Protein AF-A0A975FQY9-F1 (afdb_monomer_lite)

Foldseek 3Di:
DLVVLLVQLVVLQVVLVVQVVVVLPVLSVLSNVLSQCSHPVNLVVCVVVDVQSVDPCSVVVVSVVSNVVSVVSRDPPPDPDPPPDDDDDDDPPQQLCNVLVVLQVQLVVLQVPDDPVLVVVLVVLVVLQCPFPVCCVLQVVVDQALLCQLLLQQLLQQLLAAAPPGDTDGPVVSLVSLCPGDVSVSSSSNSVSQNNCCDSSSSHDDSSVSNSLVSNCVVPNQWDAWDFDADPVRHGPHTRHAGGGNLSVVCSSPVLDLVSLVSLLVCCVVVSDHADDDDGNHPQNLSRHQLVSLVSNCVNPVPDPLDAPPLPPCLCVVDDVVVSSQLSRCLSNLVLVSLVVVLVVLVVVQVVQVVVVHGDPSSVVSNVRSVSSCVVSVSD

pLDDT: mean 88.5, std 12.94, range [28.36, 98.75]

Radius of gyration: 28.64 Å; chains: 1; bounding box: 90×55×71 Å

Structure (mmCIF, N/CA/C/O backbone):
data_AF-A0A975FQY9-F1
#
_entry.id   AF-A0A975FQY9-F1
#
loop_
_atom_site.group_PDB
_atom_site.id
_atom_site.type_symbol
_atom_site.label_atom_id
_atom_site.label_alt_id
_atom_site.label_comp_id
_atom_site.label_asym_id
_atom_site.label_entity_id
_atom_site.label_seq_id
_atom_site.pdbx_PDB_ins_code
_atom_site.Cartn_x
_atom_site.Cartn_y
_atom_site.Cartn_z
_atom_site.occupancy
_atom_site.B_iso_or_equiv
_atom_site.auth_seq_id
_atom_site.auth_comp_id
_atom_site.auth_asym_id
_atom_site.auth_atom_id
_atom_site.pdbx_PDB_model_num
ATOM 1 N N . MET A 1 1 ? 48.490 8.596 -2.572 1.00 62.28 1 MET A N 1
ATOM 2 C CA . MET A 1 1 ? 47.961 7.636 -1.566 1.00 62.28 1 MET A CA 1
ATOM 3 C C . MET A 1 1 ? 48.171 8.028 -0.089 1.00 62.28 1 MET A C 1
ATOM 5 O O . MET A 1 1 ? 47.846 7.222 0.773 1.00 62.28 1 MET A O 1
ATOM 9 N N . LYS A 1 2 ? 48.690 9.219 0.273 1.00 72.44 2 LYS A N 1
ATOM 10 C CA . LYS A 1 2 ? 48.758 9.618 1.700 1.00 72.44 2 LYS A CA 1
ATOM 11 C C . LYS A 1 2 ? 47.361 9.876 2.281 1.00 72.44 2 LYS A C 1
ATOM 13 O O . LYS A 1 2 ? 47.067 9.372 3.353 1.00 72.44 2 LYS A O 1
ATOM 18 N N . VAL A 1 3 ? 46.496 10.551 1.518 1.00 78.88 3 VAL A N 1
ATOM 19 C CA . VAL A 1 3 ? 45.097 10.847 1.884 1.00 78.88 3 VAL A CA 1
ATOM 20 C C . VAL A 1 3 ? 44.314 9.575 2.227 1.00 78.88 3 VAL A C 1
ATOM 22 O O . VAL A 1 3 ? 43.747 9.487 3.305 1.00 78.88 3 VAL A O 1
ATOM 25 N N . VAL A 1 4 ? 44.396 8.537 1.387 1.00 81.38 4 VAL A N 1
ATOM 26 C CA . VAL A 1 4 ? 43.750 7.231 1.636 1.00 81.38 4 VAL A CA 1
ATOM 27 C C . VAL A 1 4 ? 44.193 6.605 2.966 1.00 81.38 4 VAL A C 1
ATOM 29 O O . VAL A 1 4 ? 43.376 6.034 3.674 1.00 81.38 4 VAL A O 1
ATOM 32 N N . LYS A 1 5 ? 45.468 6.748 3.355 1.00 83.31 5 LYS A N 1
ATOM 33 C CA . LYS A 1 5 ? 45.968 6.232 4.643 1.00 83.31 5 LYS A CA 1
ATOM 34 C C . LYS A 1 5 ? 45.456 7.024 5.840 1.00 83.31 5 LYS A C 1
ATOM 36 O O . LYS A 1 5 ? 45.254 6.437 6.893 1.00 83.31 5 LYS A O 1
ATOM 41 N N . TYR A 1 6 ? 45.254 8.332 5.687 1.00 88.62 6 TYR A N 1
ATOM 42 C CA . TYR A 1 6 ? 44.618 9.143 6.724 1.00 88.62 6 TYR A CA 1
ATOM 43 C C . TYR A 1 6 ? 43.149 8.767 6.889 1.00 88.62 6 TYR A C 1
ATOM 45 O O . TYR A 1 6 ? 42.734 8.510 8.011 1.00 88.62 6 TYR A O 1
ATOM 53 N N . ILE A 1 7 ? 42.404 8.645 5.785 1.00 88.44 7 ILE A N 1
ATOM 54 C CA . ILE A 1 7 ? 40.999 8.212 5.806 1.00 88.44 7 ILE A CA 1
ATOM 55 C C . ILE A 1 7 ? 40.883 6.845 6.486 1.00 88.44 7 ILE A C 1
ATOM 57 O O . ILE A 1 7 ? 40.117 6.688 7.430 1.00 88.44 7 ILE A O 1
ATOM 61 N N . LEU A 1 8 ? 41.703 5.879 6.066 1.00 88.38 8 LEU A N 1
ATOM 62 C CA . LEU A 1 8 ? 41.686 4.528 6.620 1.00 88.38 8 LEU A CA 1
ATOM 63 C C . LEU A 1 8 ? 42.103 4.499 8.101 1.00 88.38 8 LEU A C 1
ATOM 65 O O . LEU A 1 8 ? 41.479 3.812 8.902 1.00 88.38 8 LEU A O 1
ATOM 69 N N . GLY A 1 9 ? 43.127 5.269 8.482 1.00 91.25 9 GLY A N 1
ATOM 70 C CA . GLY A 1 9 ? 43.572 5.374 9.873 1.00 91.25 9 GLY A CA 1
ATOM 71 C C . GLY A 1 9 ? 42.516 5.992 10.793 1.00 91.25 9 GLY A C 1
ATOM 72 O O . GLY A 1 9 ? 42.279 5.472 11.880 1.00 91.25 9 GLY A O 1
ATOM 73 N N . VAL A 1 10 ? 41.842 7.057 10.343 1.00 91.44 10 VAL A N 1
ATOM 74 C CA . VAL A 1 10 ? 40.737 7.699 11.078 1.00 91.44 10 VAL A CA 1
ATOM 75 C C . VAL A 1 10 ? 39.537 6.762 11.184 1.00 91.44 10 VAL A C 1
ATOM 77 O O . VAL A 1 10 ? 38.969 6.637 12.264 1.00 91.44 10 VAL A O 1
ATOM 80 N N . PHE A 1 11 ? 39.192 6.052 10.108 1.00 92.38 11 PHE A N 1
ATOM 81 C CA . PHE A 1 11 ? 38.107 5.071 10.109 1.00 92.38 11 PHE A CA 1
ATOM 82 C C . PHE A 1 11 ? 38.325 3.977 11.165 1.00 92.38 11 PHE A C 1
ATOM 84 O O . PHE A 1 11 ? 37.444 3.721 11.982 1.00 92.38 11 PHE A O 1
ATOM 91 N N . PHE A 1 12 ? 39.525 3.388 11.216 1.00 92.00 12 PHE A N 1
ATOM 92 C CA . PHE A 1 12 ? 39.863 2.387 12.232 1.00 92.00 12 PHE A CA 1
ATOM 93 C C . PHE A 1 12 ? 39.911 2.962 13.650 1.00 92.00 12 PHE A C 1
ATOM 95 O O . PHE A 1 12 ? 39.487 2.291 14.589 1.00 92.00 12 PHE A O 1
ATOM 102 N N . ALA A 1 13 ? 40.372 4.204 13.816 1.00 91.25 13 ALA A N 1
ATOM 103 C CA . ALA A 1 13 ? 40.386 4.851 15.122 1.00 91.25 13 ALA A CA 1
ATOM 104 C C . ALA A 1 13 ? 38.965 5.109 15.656 1.00 91.25 13 ALA A C 1
ATOM 106 O O . ALA A 1 13 ? 38.674 4.777 16.803 1.00 91.25 13 ALA A O 1
ATOM 107 N N . LEU A 1 14 ? 38.066 5.631 14.814 1.00 90.75 14 LEU A N 1
ATOM 108 C CA . LEU A 1 14 ? 36.658 5.847 15.164 1.00 90.75 14 LEU A CA 1
ATOM 109 C C . LEU A 1 14 ? 35.931 4.524 15.427 1.00 90.75 14 LEU A C 1
ATOM 111 O O . LEU A 1 14 ? 35.215 4.411 16.420 1.00 90.75 14 LEU A O 1
ATOM 115 N N . GLY A 1 15 ? 36.172 3.502 14.599 1.00 86.44 15 GLY A N 1
ATOM 116 C CA . GLY A 1 15 ? 35.646 2.154 14.824 1.00 86.44 15 GLY A CA 1
ATOM 117 C C . GLY A 1 15 ? 36.134 1.543 16.141 1.00 86.44 15 GLY A C 1
ATOM 118 O O . GLY A 1 15 ? 35.361 0.905 16.852 1.00 86.44 15 GLY A O 1
ATOM 119 N N . GLY A 1 16 ? 37.392 1.793 16.518 1.00 88.69 16 GLY A N 1
ATOM 120 C CA . GLY A 1 16 ? 37.941 1.369 17.804 1.00 88.69 16 GLY A CA 1
ATOM 121 C C . GLY A 1 16 ? 37.269 2.047 18.999 1.00 88.69 16 GLY A C 1
ATOM 122 O O . GLY A 1 16 ? 36.892 1.364 19.949 1.00 88.69 16 GLY A O 1
ATOM 123 N N . ILE A 1 17 ? 37.043 3.364 18.930 1.00 88.06 17 ILE A N 1
ATOM 124 C CA . ILE A 1 17 ? 36.304 4.115 19.962 1.00 88.06 17 ILE A CA 1
ATOM 125 C C . ILE A 1 17 ? 34.866 3.594 20.086 1.00 88.06 17 ILE A C 1
ATOM 127 O O . ILE A 1 17 ? 34.407 3.333 21.198 1.00 88.06 17 ILE A O 1
ATOM 131 N N . GLY A 1 18 ? 34.180 3.381 18.958 1.00 83.31 18 GLY A N 1
ATOM 132 C CA . GLY A 1 18 ? 32.825 2.823 18.935 1.00 83.31 18 GLY A CA 1
ATOM 133 C C . GLY A 1 18 ? 32.749 1.429 19.565 1.00 83.31 18 GLY A C 1
ATOM 134 O O . GLY A 1 18 ? 31.883 1.173 20.397 1.00 83.31 18 GLY A O 1
ATOM 135 N N . SER A 1 19 ? 33.712 0.557 19.252 1.00 83.44 19 SER A N 1
ATOM 136 C CA . SER A 1 19 ? 33.803 -0.783 19.845 1.00 83.44 19 SER A CA 1
ATOM 137 C C . SER A 1 19 ? 34.042 -0.745 21.360 1.00 83.44 19 SER A C 1
ATOM 139 O O . SER A 1 19 ? 33.505 -1.588 22.075 1.00 83.44 19 SER A O 1
ATOM 141 N N . ILE A 1 20 ? 34.820 0.217 21.874 1.00 85.88 20 ILE A N 1
ATOM 142 C CA . ILE A 1 20 ? 35.017 0.392 23.326 1.00 85.88 20 ILE A CA 1
ATOM 143 C C . ILE A 1 20 ? 33.716 0.844 23.994 1.00 85.88 20 ILE A C 1
ATOM 145 O O . ILE A 1 20 ? 33.349 0.297 25.034 1.00 85.88 20 ILE A O 1
ATOM 149 N N . ALA A 1 21 ? 32.998 1.796 23.390 1.00 81.56 21 ALA A N 1
ATOM 150 C CA . ALA A 1 21 ? 31.726 2.296 23.914 1.00 81.56 21 ALA A CA 1
ATOM 151 C C . ALA A 1 21 ? 30.652 1.195 24.027 1.00 81.56 21 ALA A C 1
ATOM 153 O O . ALA A 1 21 ? 29.795 1.260 24.901 1.00 81.56 21 ALA A O 1
ATOM 154 N N . GLN A 1 22 ? 30.733 0.160 23.187 1.00 74.94 22 GLN A N 1
ATOM 155 C CA . GLN A 1 22 ? 29.835 -1.001 23.185 1.00 74.94 22 GLN A CA 1
ATOM 156 C C . GLN A 1 22 ? 30.318 -2.166 24.076 1.00 74.94 22 GLN A C 1
ATOM 158 O O . GLN A 1 22 ? 29.820 -3.283 23.964 1.00 74.94 22 GLN A O 1
ATOM 163 N N . GLY A 1 23 ? 31.310 -1.946 24.946 1.00 77.06 23 GLY A N 1
ATOM 164 C CA . GLY A 1 23 ? 31.837 -2.971 25.860 1.00 77.06 23 GLY A CA 1
ATOM 165 C C . GLY A 1 23 ? 32.868 -3.924 25.237 1.00 77.06 23 GLY A C 1
ATOM 166 O O . GLY A 1 23 ? 33.464 -4.738 25.940 1.00 77.06 23 GLY A O 1
ATOM 167 N N . GLY A 1 24 ? 33.159 -3.792 23.939 1.00 82.06 24 GLY A N 1
ATOM 168 C CA . GLY A 1 24 ? 34.192 -4.539 23.218 1.00 82.06 24 GLY A CA 1
ATOM 169 C C . GLY A 1 24 ? 35.590 -3.954 23.409 1.00 82.06 24 GLY A C 1
ATOM 170 O O . GLY A 1 24 ? 36.230 -3.551 22.436 1.00 82.06 24 GLY A O 1
ATOM 171 N N . PHE A 1 25 ? 36.072 -3.897 24.656 1.00 83.06 25 PHE A N 1
ATOM 172 C CA . PHE A 1 25 ? 37.329 -3.222 25.011 1.00 83.06 25 PHE A CA 1
ATOM 173 C C . PHE A 1 25 ? 38.552 -3.793 24.271 1.00 83.06 25 PHE A C 1
ATOM 175 O O . PHE A 1 25 ? 39.358 -3.039 23.729 1.00 83.06 25 PHE A O 1
ATOM 182 N N . GLY A 1 26 ? 38.668 -5.124 24.189 1.00 84.31 26 GLY A N 1
ATOM 183 C CA . GLY A 1 26 ? 39.789 -5.795 23.517 1.00 84.31 26 GLY A CA 1
ATOM 184 C C . GLY A 1 26 ? 39.838 -5.525 22.010 1.00 84.31 26 GLY A C 1
ATOM 185 O O . GLY A 1 26 ? 40.879 -5.131 21.484 1.00 84.31 26 GLY A O 1
ATOM 186 N N . ALA A 1 27 ? 38.702 -5.668 21.321 1.00 86.44 27 ALA A N 1
ATOM 187 C CA . ALA A 1 27 ? 38.598 -5.374 19.892 1.00 86.44 27 ALA A CA 1
ATOM 188 C C . ALA A 1 27 ? 38.847 -3.891 19.588 1.00 86.44 27 ALA A C 1
ATOM 190 O O . ALA A 1 27 ? 39.577 -3.558 18.650 1.00 86.44 27 ALA A O 1
ATOM 191 N N . GLY A 1 28 ? 38.298 -2.998 20.413 1.00 89.44 28 GLY A N 1
ATOM 192 C CA . GLY A 1 28 ? 38.437 -1.564 20.209 1.00 89.44 28 GLY A CA 1
ATOM 193 C C . GLY A 1 28 ? 39.863 -1.051 20.415 1.00 89.44 28 GLY A C 1
ATOM 194 O O . GLY A 1 28 ? 40.337 -0.221 19.636 1.00 89.44 28 GLY A O 1
ATOM 195 N N . LEU A 1 29 ? 40.602 -1.612 21.377 1.00 92.50 29 LEU A N 1
ATOM 196 C CA . LEU A 1 29 ? 42.008 -1.271 21.607 1.00 92.50 29 LEU A CA 1
ATOM 197 C C . LEU A 1 29 ? 42.902 -1.729 20.439 1.00 92.50 29 LEU A C 1
ATOM 199 O O . LEU A 1 29 ? 43.784 -0.987 20.004 1.00 92.50 29 LEU A O 1
ATOM 203 N N . ILE A 1 30 ? 42.631 -2.902 19.859 1.00 91.31 30 ILE A N 1
ATOM 204 C CA . ILE A 1 30 ? 43.359 -3.409 18.682 1.00 91.31 30 ILE A CA 1
ATOM 205 C C . ILE A 1 30 ? 43.061 -2.567 17.435 1.00 91.31 30 ILE A C 1
ATOM 207 O O . ILE A 1 30 ? 43.985 -2.239 16.687 1.00 91.31 30 ILE A O 1
ATOM 211 N N . MET A 1 31 ? 41.806 -2.155 17.232 1.00 92.12 31 MET A N 1
ATOM 212 C CA . MET A 1 31 ? 41.417 -1.263 16.130 1.00 92.12 31 MET A CA 1
ATOM 213 C C . MET A 1 31 ? 42.050 0.129 16.253 1.00 92.12 31 MET A C 1
ATOM 215 O O . MET A 1 31 ? 42.498 0.690 15.252 1.00 92.12 31 MET A O 1
ATOM 219 N N . LEU A 1 32 ? 42.186 0.658 17.474 1.00 93.25 32 LEU A N 1
ATOM 220 C CA . LEU A 1 32 ? 42.921 1.900 17.728 1.00 93.25 32 LEU A CA 1
ATOM 221 C C . LEU A 1 32 ? 44.410 1.768 17.388 1.00 93.25 32 LEU A C 1
ATOM 223 O O . LEU A 1 32 ? 44.954 2.615 16.676 1.00 93.25 32 LEU A O 1
ATOM 227 N N . ILE A 1 33 ? 45.065 0.692 17.841 1.00 92.25 33 ILE A N 1
ATOM 228 C CA . ILE A 1 33 ? 46.473 0.414 17.511 1.00 92.25 33 ILE A CA 1
ATOM 229 C C . ILE A 1 33 ? 46.653 0.303 15.993 1.00 92.25 33 ILE A C 1
ATOM 231 O O . ILE A 1 33 ? 47.592 0.878 15.437 1.00 92.25 33 ILE A O 1
ATOM 235 N N . LEU A 1 34 ? 45.737 -0.390 15.311 1.00 92.88 34 LEU A N 1
ATOM 236 C CA . LEU A 1 34 ? 45.744 -0.539 13.859 1.00 92.88 34 LEU A CA 1
ATOM 237 C C . LEU A 1 34 ? 45.592 0.813 13.145 1.00 92.88 34 LEU A C 1
ATOM 239 O O . LEU A 1 34 ? 46.392 1.131 12.262 1.00 92.88 34 LEU A O 1
ATOM 243 N N . GLY A 1 35 ? 44.624 1.637 13.558 1.00 92.81 35 GLY A N 1
ATOM 244 C CA . GLY A 1 35 ? 44.398 2.969 12.996 1.00 92.81 35 GLY A CA 1
ATOM 245 C C . GLY A 1 35 ? 45.622 3.873 13.136 1.00 92.81 35 GLY A C 1
ATOM 246 O O . GLY A 1 35 ? 46.077 4.469 12.156 1.00 92.81 35 GLY A O 1
ATOM 247 N N . VAL A 1 36 ? 46.233 3.892 14.322 1.00 92.44 36 VAL A N 1
ATOM 248 C CA . VAL A 1 36 ? 47.451 4.663 14.605 1.00 92.44 36 VAL A CA 1
ATOM 249 C C . VAL A 1 36 ? 48.650 4.141 13.801 1.00 92.44 36 VAL A C 1
ATOM 251 O O . VAL A 1 36 ? 49.400 4.937 13.236 1.00 92.44 36 VAL A O 1
ATOM 254 N N . ALA A 1 37 ? 48.819 2.823 13.662 1.00 89.75 37 ALA A N 1
ATOM 255 C CA . ALA A 1 37 ? 49.929 2.217 12.917 1.00 89.75 37 ALA A CA 1
ATOM 256 C C . ALA A 1 37 ? 49.859 2.437 11.388 1.00 89.75 37 ALA A C 1
ATOM 258 O O . ALA A 1 37 ? 50.883 2.319 10.695 1.00 89.75 37 ALA A O 1
ATOM 259 N N . ILE A 1 38 ? 48.672 2.742 10.850 1.00 91.38 38 ILE A N 1
ATOM 260 C CA . ILE A 1 38 ? 48.441 3.057 9.429 1.00 91.38 38 ILE A CA 1
ATOM 261 C C . ILE A 1 38 ? 48.782 4.522 9.111 1.00 91.38 38 ILE A C 1
ATOM 263 O O . ILE A 1 38 ? 49.205 4.821 7.984 1.00 91.38 38 ILE A O 1
ATOM 267 N N . LEU A 1 39 ? 48.655 5.429 10.089 1.00 91.81 39 LEU A N 1
ATOM 268 C CA . LEU A 1 39 ? 48.899 6.854 9.882 1.00 91.81 39 LEU A CA 1
ATOM 269 C C . LEU A 1 39 ? 50.338 7.111 9.406 1.00 91.81 39 LEU A C 1
ATOM 271 O O . LEU A 1 39 ? 51.289 6.619 10.024 1.00 91.81 39 LEU A O 1
ATOM 275 N N . PRO A 1 40 ? 50.541 7.904 8.333 1.00 86.38 40 PRO A N 1
ATOM 276 C CA . PRO A 1 40 ? 51.869 8.122 7.764 1.00 86.38 40 PRO A CA 1
ATOM 277 C C . PRO A 1 40 ? 52.946 8.572 8.770 1.00 86.38 40 PRO A C 1
ATOM 279 O O . PRO A 1 40 ? 54.011 7.955 8.758 1.00 86.38 40 PRO A O 1
ATOM 282 N N . PRO A 1 41 ? 52.697 9.537 9.686 1.00 88.12 41 PRO A N 1
ATOM 283 C CA . PRO A 1 41 ? 53.711 9.984 10.646 1.00 88.12 41 PRO A CA 1
ATOM 284 C C . PRO A 1 41 ? 54.210 8.856 11.556 1.00 88.12 41 PRO A C 1
ATOM 286 O O . PRO A 1 41 ? 55.404 8.749 11.825 1.00 88.12 41 PRO A O 1
ATOM 289 N N . VAL A 1 42 ? 53.303 7.978 11.986 1.00 87.69 42 VAL A N 1
ATOM 290 C CA . VAL A 1 42 ? 53.607 6.865 12.893 1.00 87.69 42 VAL A CA 1
ATOM 291 C C . VAL A 1 42 ? 54.242 5.708 12.129 1.00 87.69 42 VAL A C 1
ATOM 293 O O . VAL A 1 42 ? 55.273 5.178 12.538 1.00 87.69 42 VAL A O 1
ATOM 296 N N . SER A 1 43 ? 53.687 5.354 10.968 1.00 85.12 43 SER A N 1
ATOM 297 C CA . SER A 1 43 ? 54.229 4.311 10.095 1.00 85.12 43 SER A CA 1
ATOM 298 C C . SER A 1 43 ? 55.670 4.621 9.673 1.00 85.12 43 SER A C 1
ATOM 300 O O . SER A 1 43 ? 56.512 3.722 9.632 1.00 85.12 43 SER A O 1
ATOM 302 N N . ASP A 1 44 ? 55.990 5.890 9.405 1.00 87.88 44 ASP A N 1
ATOM 303 C CA . ASP A 1 44 ? 57.344 6.316 9.047 1.00 87.88 44 ASP A CA 1
ATOM 304 C C . ASP A 1 44 ? 58.310 6.276 10.243 1.00 87.88 44 ASP A C 1
ATOM 306 O O . ASP A 1 44 ? 59.473 5.907 10.071 1.00 87.88 44 ASP A O 1
ATOM 310 N N . GLN A 1 45 ? 57.841 6.548 11.465 1.00 87.81 45 GLN A N 1
ATOM 311 C CA . GLN A 1 45 ? 58.635 6.332 12.680 1.00 87.81 45 GLN A CA 1
ATOM 312 C C . GLN A 1 45 ? 58.885 4.841 12.957 1.00 87.81 45 GLN A C 1
ATOM 314 O O . GLN A 1 45 ? 60.006 4.459 13.300 1.00 87.81 45 GLN A O 1
ATOM 319 N N . LEU A 1 46 ? 57.887 3.977 12.739 1.00 85.81 46 LEU A N 1
ATOM 320 C CA . LEU A 1 46 ? 58.028 2.525 12.892 1.00 85.81 46 LEU A CA 1
ATOM 321 C C . LEU A 1 46 ? 59.035 1.938 11.894 1.00 85.81 46 LEU A C 1
ATOM 323 O O . LEU A 1 46 ? 59.848 1.101 12.275 1.00 85.81 46 LEU A O 1
ATOM 327 N N . LYS A 1 47 ? 59.068 2.433 10.648 1.00 84.69 47 LYS A N 1
ATOM 328 C CA . LYS A 1 47 ? 60.090 2.050 9.649 1.00 84.69 4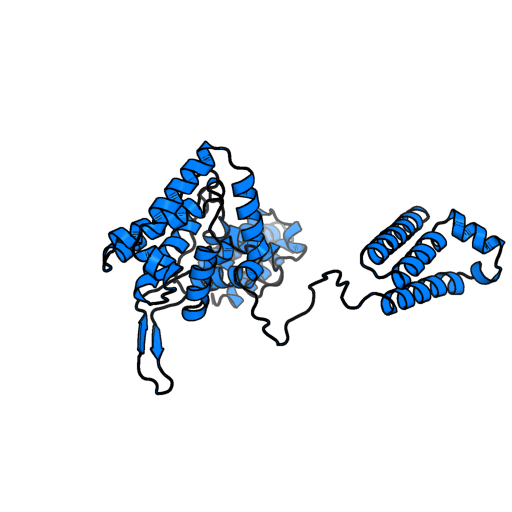7 LYS A CA 1
ATOM 329 C C . LYS A 1 47 ? 61.513 2.436 10.051 1.00 84.69 47 LYS A C 1
ATOM 331 O O . LYS A 1 47 ? 62.458 1.768 9.633 1.00 84.69 47 LYS A O 1
ATOM 336 N N . LYS A 1 48 ? 61.671 3.533 10.801 1.00 87.44 48 LYS A N 1
ATOM 337 C CA . LYS A 1 48 ? 62.975 3.982 11.309 1.00 87.44 48 LYS A CA 1
ATOM 338 C C . LYS A 1 48 ? 63.445 3.123 12.483 1.00 87.44 48 LYS A C 1
ATOM 340 O O . LYS A 1 48 ? 64.630 2.826 12.560 1.00 87.44 48 LYS A O 1
ATOM 345 N N . LYS A 1 49 ? 62.531 2.711 13.369 1.00 86.50 49 LYS A N 1
ATOM 346 C CA . LYS A 1 49 ? 62.860 1.915 14.566 1.00 86.50 49 LYS A CA 1
ATOM 347 C C . LYS A 1 49 ? 62.981 0.412 14.301 1.00 86.50 49 LYS A C 1
ATOM 349 O O . LYS A 1 49 ? 63.818 -0.240 14.914 1.00 86.50 49 LYS A O 1
ATOM 354 N N . PHE A 1 50 ? 62.184 -0.143 13.388 1.00 87.06 50 PHE A N 1
ATOM 355 C CA . PHE A 1 50 ? 62.096 -1.586 13.167 1.00 87.06 50 PHE A CA 1
ATOM 356 C C . PHE A 1 50 ? 62.373 -1.954 11.707 1.00 87.06 50 PHE A C 1
ATOM 358 O O . PHE A 1 50 ? 61.588 -1.644 10.808 1.00 87.06 50 PHE A O 1
ATOM 365 N N . LYS A 1 51 ? 63.475 -2.681 11.465 1.00 80.06 51 LYS A N 1
ATOM 366 C CA . LYS A 1 51 ? 63.902 -3.100 10.115 1.00 80.06 51 LYS A CA 1
ATOM 367 C C . LYS A 1 51 ? 62.848 -3.952 9.395 1.00 80.06 51 LYS A C 1
ATOM 369 O O . LYS A 1 51 ? 62.661 -3.804 8.191 1.00 80.06 51 LYS A O 1
ATOM 374 N N . PHE A 1 52 ? 62.098 -4.781 10.122 1.00 84.12 52 PHE A N 1
ATOM 375 C CA . PHE A 1 52 ? 61.040 -5.612 9.535 1.00 84.12 52 PHE A CA 1
ATOM 376 C C . PHE A 1 52 ? 59.839 -4.795 9.021 1.00 84.12 52 PHE A C 1
ATOM 378 O O . PHE A 1 52 ? 59.177 -5.216 8.076 1.00 84.12 52 PHE A O 1
ATOM 385 N N . TRP A 1 53 ? 59.590 -3.594 9.559 1.00 85.81 53 TRP A N 1
ATOM 386 C CA . TRP A 1 53 ? 58.473 -2.724 9.146 1.00 85.81 53 TRP A CA 1
ATOM 387 C C . TRP A 1 53 ? 58.714 -1.999 7.808 1.00 85.81 53 TRP A C 1
ATOM 389 O O . TRP A 1 53 ? 57.802 -1.409 7.208 1.00 85.81 53 TRP A O 1
ATOM 399 N N . GLN A 1 54 ? 59.957 -2.044 7.317 1.00 84.94 54 GLN A N 1
ATOM 400 C CA . GLN A 1 54 ? 60.326 -1.565 5.985 1.00 84.94 54 GLN A CA 1
ATOM 401 C C . GLN A 1 54 ? 59.802 -2.503 4.892 1.00 84.94 54 GLN A C 1
ATOM 403 O O . GLN A 1 54 ? 59.391 -2.029 3.827 1.00 84.94 54 GLN A O 1
ATOM 408 N N . ASN A 1 55 ? 59.733 -3.809 5.177 1.00 88.88 55 ASN A N 1
ATOM 409 C CA . ASN A 1 55 ? 59.181 -4.795 4.261 1.00 88.88 55 ASN A CA 1
ATOM 410 C C . ASN A 1 55 ? 57.672 -4.558 4.079 1.00 88.88 55 ASN A C 1
ATOM 412 O O . ASN A 1 55 ? 56.886 -4.597 5.029 1.00 88.88 55 ASN A O 1
ATOM 416 N N . LYS A 1 56 ? 57.262 -4.298 2.830 1.00 82.50 56 LYS A N 1
ATOM 417 C CA . LYS A 1 56 ? 55.862 -4.020 2.486 1.00 82.50 56 LYS A CA 1
ATOM 418 C C . LYS A 1 56 ? 54.953 -5.200 2.840 1.00 82.50 56 LYS A C 1
ATOM 420 O O . LYS A 1 56 ? 53.886 -4.955 3.391 1.00 82.50 56 LYS A O 1
ATOM 425 N N . ALA A 1 57 ? 55.377 -6.435 2.571 1.00 81.50 57 ALA A N 1
ATOM 426 C CA . ALA A 1 57 ? 54.577 -7.629 2.833 1.00 81.50 57 ALA A CA 1
ATOM 427 C C . ALA A 1 57 ? 54.332 -7.822 4.334 1.00 81.50 57 ALA A C 1
ATOM 429 O O . ALA A 1 57 ? 53.195 -8.014 4.746 1.00 81.50 57 ALA A O 1
ATOM 430 N N . VAL A 1 58 ? 55.372 -7.660 5.157 1.00 85.62 58 VAL A N 1
ATOM 431 C CA . VAL A 1 58 ? 55.264 -7.765 6.622 1.00 85.62 58 VAL A CA 1
ATOM 432 C C . VAL A 1 58 ? 54.352 -6.678 7.183 1.00 85.62 58 VAL A C 1
ATOM 434 O O . VAL A 1 58 ? 53.469 -6.964 7.985 1.00 85.62 58 VAL A O 1
ATOM 437 N N . ARG A 1 59 ? 54.509 -5.430 6.724 1.00 87.19 59 ARG A N 1
ATOM 438 C CA . ARG A 1 59 ? 53.682 -4.317 7.199 1.00 87.19 59 ARG A CA 1
ATOM 439 C C . ARG A 1 59 ? 52.207 -4.515 6.855 1.00 87.19 59 ARG A C 1
ATOM 441 O O . ARG A 1 59 ? 51.365 -4.422 7.740 1.00 87.19 59 ARG A O 1
ATOM 448 N N . TYR A 1 60 ? 51.881 -4.799 5.597 1.00 89.25 60 TYR A N 1
ATOM 449 C CA . TYR A 1 60 ? 50.479 -4.983 5.211 1.00 89.25 60 TYR A CA 1
ATOM 450 C C . TYR A 1 60 ? 49.894 -6.290 5.762 1.00 89.25 60 TYR A C 1
ATOM 452 O O . TYR A 1 60 ? 48.752 -6.283 6.208 1.00 89.25 60 TYR A O 1
ATOM 460 N N . GLY A 1 61 ? 50.686 -7.364 5.841 1.00 86.81 61 GLY A N 1
ATOM 461 C CA . GLY A 1 61 ? 50.288 -8.608 6.502 1.00 86.81 61 GLY A CA 1
ATOM 462 C C . GLY A 1 61 ? 49.955 -8.400 7.979 1.00 86.81 61 GLY A C 1
ATOM 463 O O . GLY A 1 61 ? 48.932 -8.886 8.446 1.00 86.81 61 GLY A O 1
ATOM 464 N N . SER A 1 62 ? 50.741 -7.593 8.699 1.00 87.19 62 SER A N 1
ATOM 465 C CA . SER A 1 62 ? 50.452 -7.273 10.103 1.00 87.19 62 SER A CA 1
ATOM 466 C C . SER A 1 62 ? 49.132 -6.517 10.288 1.00 87.19 62 SER A C 1
ATOM 468 O O . SER A 1 62 ? 48.419 -6.776 11.252 1.00 87.19 62 SER A O 1
ATOM 470 N N . TYR A 1 63 ? 48.757 -5.640 9.348 1.00 92.12 63 TYR A N 1
ATOM 471 C CA . TYR A 1 63 ? 47.469 -4.943 9.396 1.00 92.12 63 TYR A CA 1
ATOM 472 C C . TYR A 1 63 ? 46.296 -5.906 9.226 1.00 92.12 63 TYR A C 1
ATOM 474 O O . TYR A 1 63 ? 45.321 -5.818 9.965 1.00 92.12 63 TYR A O 1
ATOM 482 N N . VAL A 1 64 ? 46.416 -6.847 8.287 1.00 88.88 64 VAL A N 1
ATOM 483 C CA . VAL A 1 64 ? 45.399 -7.877 8.043 1.00 88.88 64 VAL A CA 1
ATOM 484 C C . VAL A 1 64 ? 45.253 -8.789 9.260 1.00 88.88 64 VAL A C 1
ATOM 486 O O . VAL A 1 64 ? 44.138 -9.048 9.695 1.00 88.88 64 VAL A O 1
ATOM 489 N N . VAL A 1 65 ? 46.365 -9.219 9.863 1.00 90.75 65 VAL A N 1
ATOM 490 C CA . VAL A 1 65 ? 46.342 -10.056 11.073 1.00 90.75 65 VAL A CA 1
ATOM 491 C C . VAL A 1 65 ? 45.684 -9.322 12.244 1.00 90.75 65 VAL A C 1
ATOM 493 O O . VAL A 1 65 ? 44.810 -9.887 12.894 1.00 90.75 65 VAL A O 1
ATOM 496 N N . LEU A 1 66 ? 46.039 -8.056 12.488 1.00 89.25 66 LEU A N 1
ATOM 497 C CA . LEU A 1 66 ? 45.420 -7.252 13.549 1.00 89.25 66 LEU A CA 1
ATOM 498 C C . LEU A 1 66 ? 43.916 -7.049 13.323 1.00 89.25 66 LEU A C 1
ATOM 500 O O . LEU A 1 66 ? 43.149 -7.105 14.279 1.00 89.25 66 LEU A O 1
ATOM 504 N N . PHE A 1 67 ? 43.495 -6.860 12.071 1.00 88.31 67 PHE A N 1
ATOM 505 C CA . PHE A 1 67 ? 42.084 -6.729 11.710 1.00 88.31 67 PHE A CA 1
ATOM 506 C C . PHE A 1 67 ? 41.292 -8.032 11.911 1.00 88.31 67 PHE A C 1
ATOM 508 O O . PHE A 1 67 ? 40.159 -8.011 12.377 1.00 88.31 67 PHE A O 1
ATOM 515 N N . ILE A 1 68 ? 41.888 -9.189 11.611 1.00 87.44 68 ILE A N 1
ATOM 516 C CA . ILE A 1 68 ? 41.242 -10.486 11.864 1.00 87.44 68 ILE A CA 1
ATOM 517 C C . ILE A 1 68 ? 41.105 -10.727 13.372 1.00 87.44 68 ILE A C 1
ATOM 519 O O . ILE A 1 68 ? 40.045 -11.139 13.839 1.00 87.44 68 ILE A O 1
ATOM 523 N N . ILE A 1 69 ? 42.154 -10.435 14.148 1.00 86.38 69 ILE A N 1
ATOM 524 C CA . ILE A 1 69 ? 42.134 -10.604 15.607 1.00 86.38 69 ILE A CA 1
ATOM 525 C C . ILE A 1 69 ? 41.094 -9.677 16.251 1.00 86.38 69 ILE A C 1
ATOM 527 O O . ILE A 1 69 ? 40.394 -10.109 17.168 1.00 86.38 69 ILE A O 1
ATOM 531 N N . SER A 1 70 ? 40.945 -8.433 15.775 1.00 83.19 70 SER A N 1
ATOM 532 C CA . SER A 1 70 ? 39.897 -7.544 16.290 1.00 83.19 70 SER A CA 1
ATOM 533 C C . SER A 1 70 ? 38.496 -8.088 16.006 1.00 83.19 70 SER A C 1
ATOM 535 O O . SER A 1 70 ? 37.653 -8.033 16.896 1.00 83.19 70 SER A O 1
ATOM 537 N N . GLY A 1 71 ? 38.269 -8.692 14.834 1.00 78.81 71 GLY A N 1
ATOM 538 C CA . GLY A 1 71 ? 37.005 -9.357 14.502 1.00 78.81 71 GLY A CA 1
ATOM 539 C C . GLY A 1 71 ? 36.678 -10.548 15.411 1.00 78.81 71 GLY A C 1
ATOM 540 O O . GLY A 1 71 ? 35.530 -10.720 15.804 1.00 78.81 71 GLY A O 1
ATOM 541 N N . VAL A 1 72 ? 37.679 -11.340 15.811 1.00 84.44 72 VAL A N 1
ATOM 542 C CA . VAL A 1 72 ? 37.489 -12.471 16.746 1.00 84.44 72 VAL A CA 1
ATOM 543 C C . VAL A 1 72 ? 37.147 -11.998 18.165 1.00 84.44 72 VAL A C 1
ATOM 545 O O . VAL A 1 72 ? 36.426 -12.684 18.886 1.00 84.44 72 VAL A O 1
ATOM 548 N N . LEU A 1 73 ? 37.663 -10.836 18.573 1.00 81.19 73 LEU A N 1
ATOM 549 C CA . LEU A 1 73 ? 37.472 -10.273 19.914 1.00 81.19 73 LEU A CA 1
ATOM 550 C C . LEU A 1 73 ? 36.252 -9.347 20.030 1.00 81.19 73 LEU A C 1
ATOM 552 O O . LEU A 1 73 ? 35.998 -8.820 21.116 1.00 81.19 73 LEU A O 1
ATOM 556 N N . MET A 1 74 ? 35.515 -9.113 18.940 1.00 73.06 74 MET A N 1
ATOM 557 C CA . MET A 1 74 ? 34.289 -8.319 18.980 1.00 73.06 74 MET A CA 1
ATOM 558 C C . MET A 1 74 ? 33.189 -9.067 19.755 1.00 73.06 74 MET A C 1
ATOM 560 O O . MET A 1 74 ? 32.992 -10.267 19.534 1.00 73.06 74 MET A O 1
ATOM 564 N N . PRO A 1 75 ? 32.454 -8.391 20.661 1.00 62.84 75 PRO A N 1
ATOM 565 C CA . PRO A 1 75 ? 31.304 -8.987 21.333 1.00 62.84 75 PRO A CA 1
ATOM 566 C C . PRO A 1 75 ? 30.290 -9.501 20.307 1.00 62.84 75 PRO A C 1
ATOM 568 O O . PRO A 1 75 ? 29.885 -8.759 19.411 1.00 62.84 75 PRO A O 1
ATOM 571 N N . LYS A 1 76 ? 29.837 -10.752 20.454 1.00 61.34 76 LYS A N 1
ATOM 572 C CA . LYS A 1 76 ? 28.870 -11.378 19.530 1.00 61.34 76 LYS A CA 1
ATOM 573 C C . LYS A 1 76 ? 27.513 -10.664 19.473 1.00 61.34 76 LYS A C 1
ATOM 575 O O . LYS A 1 76 ? 26.797 -10.833 18.494 1.00 61.34 76 LYS A O 1
ATOM 580 N N . ASP A 1 77 ? 27.215 -9.824 20.463 1.00 52.38 77 ASP A N 1
ATOM 581 C CA . ASP A 1 77 ? 25.975 -9.045 20.533 1.00 52.38 77 ASP A CA 1
ATOM 582 C C . ASP A 1 77 ? 26.130 -7.612 19.988 1.00 52.38 77 ASP A C 1
ATOM 584 O O . ASP A 1 77 ? 25.142 -6.897 19.827 1.00 52.38 77 ASP A O 1
ATOM 588 N N . SER A 1 78 ? 27.350 -7.192 19.621 1.00 44.22 78 SER A N 1
ATOM 589 C CA . SER A 1 78 ? 27.593 -5.926 18.910 1.00 44.22 78 SER A CA 1
ATOM 590 C C . SER A 1 78 ? 27.355 -6.098 17.408 1.00 44.22 78 SER A C 1
ATOM 592 O O . SER A 1 78 ? 28.254 -6.002 16.574 1.00 44.22 78 SER A O 1
ATOM 594 N N . SER A 1 79 ? 26.112 -6.411 17.052 1.00 35.84 79 SER A N 1
ATOM 595 C CA . SER A 1 79 ? 25.699 -6.446 15.654 1.00 35.84 79 SER A CA 1
ATOM 596 C C . SER A 1 79 ? 25.674 -5.021 15.089 1.00 35.84 79 SER A C 1
ATOM 598 O O . SER A 1 79 ? 24.746 -4.243 15.295 1.00 35.84 79 SER A O 1
ATOM 600 N N . PHE A 1 80 ? 26.717 -4.664 14.338 1.00 34.34 80 PHE A N 1
ATOM 601 C CA . PHE A 1 80 ? 26.572 -3.673 13.280 1.00 34.34 80 PHE A CA 1
ATOM 602 C C . PHE A 1 80 ? 25.617 -4.302 12.260 1.00 34.34 80 PHE A C 1
ATOM 604 O O . PHE A 1 80 ? 25.987 -5.231 11.546 1.00 34.34 80 PHE A O 1
ATOM 611 N N . SER A 1 81 ? 24.355 -3.875 12.292 1.00 28.36 81 SER A N 1
ATOM 612 C CA . SER A 1 81 ? 23.272 -4.389 11.453 1.00 28.36 81 SER A CA 1
ATOM 613 C C . SER A 1 81 ? 23.574 -4.161 9.967 1.00 28.36 81 SER A C 1
ATOM 615 O O . SER A 1 81 ? 23.143 -3.178 9.366 1.00 28.36 81 SER A O 1
ATOM 617 N N . SER A 1 82 ? 24.277 -5.105 9.349 1.00 31.98 82 SER A N 1
ATOM 618 C CA . SER A 1 82 ? 24.189 -5.366 7.918 1.00 31.98 82 SER A CA 1
ATOM 619 C C . SER A 1 82 ? 23.147 -6.462 7.708 1.00 31.98 82 SER A C 1
ATOM 621 O O . SER A 1 82 ? 23.468 -7.648 7.669 1.00 31.98 82 SER A O 1
ATOM 623 N N . ASN A 1 83 ? 21.882 -6.061 7.592 1.00 29.38 83 ASN A N 1
ATOM 624 C CA . ASN A 1 83 ? 20.791 -6.929 7.149 1.00 29.38 83 ASN A CA 1
ATOM 625 C C . ASN A 1 83 ? 20.902 -7.180 5.637 1.00 29.38 83 ASN A C 1
ATOM 627 O O . ASN A 1 83 ? 20.109 -6.687 4.840 1.00 29.38 83 ASN A O 1
ATOM 631 N N . PHE A 1 84 ? 21.912 -7.952 5.251 1.00 36.56 84 PHE A N 1
ATOM 632 C CA . PHE A 1 84 ? 21.985 -8.613 3.957 1.00 36.56 84 PHE A CA 1
ATOM 633 C C . PHE A 1 84 ? 22.372 -10.065 4.225 1.00 36.56 84 PHE A C 1
ATOM 635 O O . PHE A 1 84 ? 23.528 -10.427 4.090 1.00 36.56 84 PHE A O 1
ATOM 642 N N . ASP A 1 85 ? 21.425 -10.864 4.721 1.00 32.72 85 ASP A N 1
ATOM 643 C CA . ASP A 1 85 ? 21.207 -12.206 4.183 1.00 32.72 85 ASP A CA 1
ATOM 644 C C . ASP A 1 85 ? 19.941 -12.882 4.739 1.00 32.72 85 ASP A C 1
ATOM 646 O O . ASP A 1 85 ? 19.684 -12.985 5.934 1.00 32.72 85 ASP A O 1
ATOM 650 N N . ARG A 1 86 ? 19.143 -13.299 3.756 1.00 37.16 86 ARG A N 1
ATOM 651 C CA . ARG A 1 86 ? 18.076 -14.304 3.674 1.00 37.16 86 ARG A CA 1
ATOM 652 C C . ARG A 1 86 ? 17.668 -15.086 4.934 1.00 37.16 86 ARG A C 1
ATOM 654 O O . ARG A 1 86 ? 18.426 -15.845 5.522 1.00 37.16 86 ARG A O 1
ATOM 661 N N . ASN A 1 87 ? 16.352 -15.033 5.159 1.00 46.16 87 ASN A N 1
ATOM 662 C CA . ASN A 1 87 ? 15.520 -15.949 5.940 1.00 46.16 87 ASN A CA 1
ATOM 663 C C . ASN A 1 87 ? 16.007 -17.411 5.976 1.00 46.16 87 ASN A C 1
ATOM 665 O O . ASN A 1 87 ? 15.983 -18.101 4.956 1.00 46.16 87 ASN A O 1
ATOM 669 N N . SER A 1 88 ? 16.207 -17.933 7.186 1.00 33.59 88 SER A N 1
ATOM 670 C CA . SER A 1 88 ? 15.678 -19.250 7.552 1.00 33.59 88 SER A CA 1
ATOM 671 C C . SER A 1 88 ? 15.280 -19.260 9.034 1.00 33.59 88 SER A C 1
ATOM 673 O O . SER A 1 88 ? 16.067 -18.886 9.893 1.00 33.59 88 SER A O 1
ATOM 675 N N . ALA A 1 89 ? 14.009 -19.604 9.268 1.00 40.09 89 ALA A N 1
ATOM 676 C CA . ALA A 1 89 ? 13.380 -20.111 10.489 1.00 40.09 89 ALA A CA 1
ATOM 677 C C . ALA A 1 89 ? 13.922 -19.655 11.863 1.00 40.09 89 ALA A C 1
ATOM 679 O O . ALA A 1 89 ? 14.870 -20.236 12.371 1.00 40.09 89 ALA A O 1
ATOM 680 N N . GLN A 1 90 ? 13.208 -18.731 12.521 1.00 32.50 90 GLN A N 1
ATOM 681 C CA . GLN A 1 90 ? 12.446 -18.989 13.761 1.00 32.50 90 GLN A CA 1
ATOM 682 C C . GLN A 1 90 ? 11.689 -17.704 14.139 1.00 32.50 90 GLN A C 1
ATOM 684 O O . GLN A 1 90 ? 12.294 -16.668 14.405 1.00 32.50 90 GLN A O 1
ATOM 689 N N . SER A 1 91 ? 10.355 -17.748 14.128 1.00 43.16 91 SER A N 1
ATOM 690 C CA . SER A 1 91 ? 9.511 -16.629 14.546 1.00 43.16 91 SER A CA 1
ATOM 691 C C . SER A 1 91 ? 9.701 -16.362 16.041 1.00 43.16 91 SER A C 1
ATOM 693 O O . SER A 1 91 ? 9.053 -16.990 16.881 1.00 43.16 91 SER A O 1
ATOM 695 N N . LYS A 1 92 ? 10.558 -15.401 16.393 1.00 39.56 92 LYS A N 1
ATOM 696 C CA . LYS A 1 92 ? 10.287 -14.601 17.587 1.00 39.56 92 LYS A CA 1
ATOM 697 C C . LYS A 1 92 ? 9.042 -13.782 17.270 1.00 39.56 92 LYS A C 1
ATOM 699 O O . LYS A 1 92 ? 9.012 -13.075 16.270 1.00 39.56 92 LYS A O 1
ATOM 704 N N . SER A 1 93 ? 8.001 -13.959 18.076 1.00 40.78 93 SER A N 1
ATOM 705 C CA . SER A 1 93 ? 6.794 -13.135 18.065 1.00 40.78 93 SER A CA 1
ATOM 706 C C . SER A 1 93 ? 7.191 -11.681 18.327 1.00 40.78 93 SER A C 1
ATOM 708 O O . SER A 1 93 ? 7.286 -11.272 19.479 1.00 40.78 93 SER A O 1
ATOM 710 N N . THR A 1 94 ? 7.466 -10.931 17.266 1.00 62.22 94 THR A N 1
ATOM 711 C CA . THR A 1 94 ? 7.657 -9.481 17.300 1.00 62.22 94 THR A CA 1
ATOM 712 C C . THR A 1 94 ? 6.281 -8.852 17.485 1.00 62.22 94 THR A C 1
ATOM 714 O O . THR A 1 94 ? 5.356 -9.185 16.734 1.00 62.22 94 THR A O 1
ATOM 717 N N . THR A 1 95 ? 6.094 -8.009 18.500 1.00 79.31 95 THR A N 1
ATOM 718 C CA . THR A 1 95 ? 4.799 -7.331 18.690 1.00 79.31 95 THR A CA 1
ATOM 719 C C . THR A 1 95 ? 4.511 -6.419 17.487 1.00 79.31 95 THR A C 1
ATOM 721 O O . THR A 1 95 ? 5.446 -6.005 16.798 1.00 79.31 95 THR A O 1
ATOM 724 N N . PRO A 1 96 ? 3.244 -6.071 17.180 1.00 78.62 96 PRO A N 1
ATOM 725 C CA . PRO A 1 96 ? 2.958 -5.096 16.125 1.00 78.62 96 PRO A CA 1
ATOM 726 C C . PRO A 1 96 ? 3.698 -3.763 16.324 1.00 78.62 96 PRO A C 1
ATOM 728 O O . PRO A 1 96 ? 4.144 -3.166 15.352 1.00 78.62 96 PRO A O 1
ATOM 731 N N . GLU A 1 97 ? 3.890 -3.332 17.572 1.00 75.06 97 GLU A N 1
ATOM 732 C CA . GLU A 1 97 ? 4.655 -2.128 17.923 1.00 75.06 97 GLU A CA 1
ATOM 733 C C . GLU A 1 97 ? 6.126 -2.228 17.516 1.00 75.06 97 GLU A C 1
ATOM 735 O O . GLU A 1 97 ? 6.652 -1.300 16.912 1.00 75.06 97 GLU A O 1
ATOM 740 N N . GLU A 1 98 ? 6.774 -3.361 17.792 1.00 81.81 98 GLU A N 1
ATOM 741 C CA . GLU A 1 98 ? 8.150 -3.622 17.361 1.00 81.81 98 GLU A CA 1
ATOM 742 C C . GLU A 1 98 ? 8.240 -3.786 15.839 1.00 81.81 98 GLU A C 1
ATOM 744 O O . GLU A 1 98 ? 9.198 -3.345 15.209 1.00 81.81 98 GLU A O 1
ATOM 749 N N . LYS A 1 99 ? 7.229 -4.413 15.228 1.00 89.00 99 LYS A N 1
ATOM 750 C CA . LYS A 1 99 ? 7.188 -4.661 13.786 1.00 89.00 99 LYS A CA 1
ATOM 751 C C . LYS A 1 99 ? 7.061 -3.368 12.979 1.00 89.00 99 LYS A C 1
ATOM 753 O O . LYS A 1 99 ? 7.656 -3.268 11.910 1.00 89.00 99 LYS A O 1
ATOM 758 N N . TYR A 1 100 ? 6.285 -2.408 13.474 1.00 93.31 100 TYR A N 1
ATOM 759 C CA . TYR A 1 100 ? 6.058 -1.110 12.837 1.00 93.31 100 TYR A CA 1
ATOM 760 C C . TYR A 1 100 ? 6.723 0.028 13.628 1.00 93.31 100 TYR A C 1
ATOM 762 O O . TYR A 1 100 ? 6.195 1.140 13.664 1.00 93.31 100 TYR A O 1
ATOM 770 N N . SER A 1 101 ? 7.876 -0.240 14.258 1.00 89.94 101 SER A N 1
ATOM 771 C CA . SER A 1 101 ? 8.537 0.694 15.182 1.00 89.94 101 SER A CA 1
ATOM 772 C C . SER A 1 101 ? 8.851 2.048 14.551 1.00 89.94 101 SER A C 1
ATOM 774 O O . SER A 1 101 ? 8.634 3.081 15.168 1.00 89.94 101 SER A O 1
ATOM 776 N N . VAL A 1 102 ? 9.271 2.062 13.282 1.00 91.12 102 VAL A N 1
ATOM 777 C CA . VAL A 1 102 ? 9.552 3.302 12.541 1.00 91.12 102 VAL A CA 1
ATOM 778 C C . VAL A 1 102 ? 8.317 4.206 12.482 1.00 91.12 102 VAL A C 1
ATOM 780 O O . VAL A 1 102 ? 8.425 5.413 12.684 1.00 91.12 102 VAL A O 1
ATOM 783 N N . TYR A 1 103 ? 7.136 3.634 12.229 1.00 93.62 103 TYR A N 1
ATOM 784 C CA . TYR A 1 103 ? 5.891 4.396 12.191 1.00 93.62 103 TYR A CA 1
ATOM 785 C C . TYR A 1 103 ? 5.458 4.832 13.592 1.00 93.62 103 TYR A C 1
ATOM 787 O O . TYR A 1 103 ? 5.053 5.976 13.775 1.00 93.62 103 TYR A O 1
ATOM 795 N N . THR A 1 104 ? 5.531 3.946 14.588 1.00 92.75 104 THR A N 1
ATOM 796 C CA . THR A 1 104 ? 5.070 4.262 15.950 1.00 92.75 104 THR A CA 1
ATOM 797 C C . THR A 1 104 ? 5.964 5.294 16.640 1.00 92.75 104 THR A C 1
ATOM 799 O O . THR A 1 104 ? 5.448 6.167 17.338 1.00 92.75 104 THR A O 1
ATOM 802 N N . GLU A 1 105 ? 7.277 5.256 16.404 1.00 92.25 105 GLU A N 1
ATOM 803 C CA . GLU A 1 105 ? 8.226 6.284 16.846 1.00 92.25 105 GLU A CA 1
ATOM 804 C C . GLU A 1 105 ? 7.930 7.626 16.174 1.00 92.25 105 GLU A C 1
ATOM 806 O O . GLU A 1 105 ? 7.742 8.623 16.873 1.00 92.25 105 GLU A O 1
ATOM 811 N N . TRP A 1 106 ? 7.771 7.645 14.844 1.00 93.69 106 TRP A N 1
ATOM 812 C CA . TRP A 1 106 ? 7.393 8.858 14.113 1.00 93.69 106 TRP A CA 1
ATOM 813 C C . TRP A 1 106 ? 6.061 9.443 14.606 1.00 93.69 106 TRP A C 1
ATOM 815 O O . TRP A 1 106 ? 5.954 10.655 14.798 1.00 93.69 106 TRP A O 1
ATOM 825 N N . ALA A 1 107 ? 5.048 8.607 14.845 1.00 93.62 107 ALA A N 1
ATOM 826 C CA . ALA A 1 107 ? 3.747 9.046 15.342 1.00 93.62 107 ALA A CA 1
ATOM 827 C C . ALA A 1 107 ? 3.876 9.674 16.740 1.00 93.62 107 ALA A C 1
ATOM 829 O O . ALA A 1 107 ? 3.346 10.755 16.998 1.00 93.62 107 ALA A O 1
ATOM 830 N N . LYS A 1 108 ? 4.648 9.042 17.633 1.00 93.12 108 LYS A N 1
ATOM 831 C CA . LYS A 1 108 ? 4.917 9.553 18.983 1.00 93.12 108 LYS A CA 1
ATOM 832 C C . LYS A 1 108 ? 5.644 10.899 18.957 1.00 93.12 108 LYS A C 1
ATOM 834 O O . LYS A 1 108 ? 5.250 11.811 19.682 1.00 93.12 108 LYS A O 1
ATOM 839 N N . GLU A 1 109 ? 6.681 11.030 18.135 1.00 93.44 109 GLU A N 1
ATOM 840 C CA . GLU A 1 109 ? 7.411 12.291 17.960 1.00 93.44 109 GLU A CA 1
ATOM 841 C C . GLU A 1 109 ? 6.514 13.381 17.370 1.00 93.44 109 GLU A C 1
ATOM 843 O O . GLU A 1 109 ? 6.487 14.498 17.884 1.00 93.44 109 GLU A O 1
ATOM 848 N N . SER A 1 110 ? 5.719 13.041 16.352 1.00 92.62 110 SER A N 1
ATOM 849 C CA . SER A 1 110 ? 4.785 13.968 15.705 1.00 92.62 110 SER A CA 1
ATOM 850 C C . SER A 1 110 ? 3.773 14.529 16.700 1.00 92.62 110 SER A C 1
ATOM 852 O O . SER A 1 110 ? 3.577 15.738 16.749 1.00 92.62 110 SER A O 1
ATOM 854 N N . VAL A 1 111 ? 3.192 13.681 17.556 1.00 93.81 111 VAL A N 1
ATOM 855 C CA . VAL A 1 111 ? 2.286 14.123 18.631 1.00 93.81 111 VAL A CA 1
ATOM 856 C C . VAL A 1 111 ? 3.010 14.993 19.667 1.00 93.81 111 VAL A C 1
ATOM 858 O O . VAL A 1 111 ? 2.440 15.961 20.166 1.00 93.81 111 VAL A O 1
ATOM 861 N N . GLY A 1 112 ? 4.272 14.688 19.984 1.00 93.88 112 GLY A N 1
ATOM 862 C CA . GLY A 1 112 ? 5.083 15.484 20.910 1.00 93.88 112 GLY A CA 1
ATOM 863 C C . GLY A 1 112 ? 5.393 16.901 20.411 1.00 93.88 112 GLY A C 1
ATOM 864 O O . GLY A 1 112 ? 5.563 17.804 21.228 1.00 93.88 112 GLY A O 1
ATOM 865 N N . MET A 1 113 ? 5.435 17.101 19.091 1.00 93.62 113 MET A N 1
ATOM 866 C CA . MET A 1 113 ? 5.702 18.395 18.449 1.00 93.62 113 MET A CA 1
ATOM 867 C C . MET A 1 113 ? 4.447 19.244 18.203 1.00 93.62 113 MET A C 1
ATOM 869 O O . MET A 1 113 ? 4.577 20.398 17.797 1.00 93.62 113 MET A O 1
ATOM 873 N N . MET A 1 114 ? 3.250 18.704 18.450 1.00 94.62 114 MET A N 1
ATOM 874 C CA . MET A 1 114 ? 1.993 19.421 18.235 1.00 94.62 114 MET A CA 1
ATOM 875 C C . MET A 1 114 ? 1.821 20.613 19.178 1.00 94.62 114 MET A C 1
ATOM 877 O O . MET A 1 114 ? 2.175 20.560 20.362 1.00 94.62 114 MET A O 1
ATOM 881 N N . ASN A 1 115 ? 1.187 21.665 18.668 1.00 95.44 115 ASN A N 1
ATOM 882 C CA . ASN A 1 115 ? 0.673 22.759 19.481 1.00 95.44 115 ASN A CA 1
ATOM 883 C C . ASN A 1 115 ? -0.623 22.354 20.218 1.00 95.44 115 ASN A C 1
ATOM 885 O O . ASN A 1 115 ? -1.196 21.290 19.987 1.00 95.44 115 ASN A O 1
ATOM 889 N N . GLU A 1 116 ? -1.091 23.203 21.133 1.00 96.31 116 GLU A N 1
ATOM 890 C CA . GLU A 1 116 ? -2.253 22.883 21.974 1.00 96.31 116 GLU A CA 1
ATOM 891 C C . GLU A 1 116 ? -3.558 22.724 21.180 1.00 96.31 116 GLU A C 1
ATOM 893 O O . GLU A 1 116 ? -4.372 21.870 21.526 1.00 96.31 116 GLU A O 1
ATOM 898 N N . GLN A 1 117 ? -3.738 23.474 20.086 1.00 95.06 117 GLN A N 1
ATOM 899 C CA . GLN A 1 117 ? -4.907 23.317 19.218 1.00 95.06 117 GLN A CA 1
ATOM 900 C C . GLN A 1 117 ? -4.866 21.975 18.478 1.00 95.06 117 GLN A C 1
ATOM 902 O O . GLN A 1 117 ? -5.854 21.253 18.456 1.00 95.06 117 GLN A O 1
ATOM 907 N N . GLU A 1 118 ? -3.713 21.596 17.927 1.00 93.62 118 GLU A N 1
ATOM 908 C CA . GLU A 1 118 ? -3.534 20.315 17.229 1.00 93.62 118 GLU A CA 1
ATOM 909 C C . GLU A 1 118 ? -3.757 19.115 18.159 1.00 93.62 118 GLU A C 1
ATOM 911 O O . GLU A 1 118 ? -4.376 18.124 17.764 1.00 93.62 118 GLU A O 1
ATOM 916 N N . LYS A 1 119 ? -3.302 19.209 19.416 1.00 95.31 119 LYS A N 1
ATOM 917 C CA . LYS A 1 119 ? -3.576 18.188 20.437 1.00 95.31 119 LYS A CA 1
ATOM 918 C C . LYS A 1 119 ? -5.060 18.109 20.779 1.00 95.31 119 LYS A C 1
ATOM 920 O O . LYS A 1 119 ? -5.571 16.999 20.915 1.00 95.31 119 LYS A O 1
ATOM 925 N N . ALA A 1 120 ? -5.742 19.249 20.906 1.00 95.88 120 ALA A N 1
ATOM 926 C CA . ALA A 1 120 ? -7.179 19.290 21.162 1.00 95.88 120 ALA A CA 1
ATOM 927 C C . ALA A 1 120 ? -7.970 18.653 20.007 1.00 95.88 120 ALA A C 1
ATOM 929 O O . ALA A 1 120 ? -8.788 17.767 20.250 1.00 95.88 120 ALA A O 1
ATOM 930 N N . ASP A 1 121 ? -7.652 19.009 18.758 1.00 94.38 121 ASP A N 1
ATOM 931 C CA . ASP A 1 121 ? -8.256 18.413 17.560 1.00 94.38 121 ASP A CA 1
ATOM 932 C C . ASP A 1 121 ? -8.029 16.893 17.512 1.00 94.38 121 ASP A C 1
ATOM 934 O O . ASP A 1 121 ? -8.945 16.113 17.236 1.00 94.38 121 ASP A O 1
ATOM 938 N N . ARG A 1 122 ? -6.797 16.440 17.794 1.00 95.50 122 ARG A N 1
ATOM 939 C CA . ARG A 1 122 ? -6.475 15.007 17.856 1.00 95.50 122 ARG A CA 1
ATOM 940 C C . ARG A 1 122 ? -7.275 14.308 18.953 1.00 95.50 122 ARG A C 1
ATOM 942 O O . ARG A 1 122 ? -7.765 13.202 18.722 1.00 95.50 122 ARG A O 1
ATOM 949 N N . GLN A 1 123 ? -7.414 14.927 20.124 1.00 97.00 123 GLN A N 1
ATOM 950 C CA . GLN A 1 123 ? -8.183 14.358 21.226 1.00 97.00 123 GLN A CA 1
ATOM 951 C C . GLN A 1 123 ? -9.668 14.241 20.869 1.00 97.00 123 GLN A C 1
ATOM 953 O O . GLN A 1 123 ? -10.252 13.194 21.118 1.00 97.00 123 GLN A O 1
ATOM 958 N N . GLU A 1 124 ? -10.256 15.226 20.189 1.00 97.12 124 GLU A N 1
ATOM 959 C CA . GLU A 1 124 ? -11.642 15.142 19.707 1.00 97.12 124 GLU A CA 1
ATOM 960 C C . GLU A 1 124 ? -11.843 13.972 18.723 1.00 97.12 124 GLU A C 1
ATOM 962 O O . GLU A 1 124 ? -12.864 13.273 18.746 1.00 97.12 124 GLU A O 1
ATOM 967 N N . ILE A 1 125 ? -10.857 13.712 17.856 1.00 97.25 125 ILE A N 1
ATOM 968 C CA . ILE A 1 125 ? -10.878 12.545 16.964 1.00 97.25 125 ILE A CA 1
ATOM 969 C C . ILE A 1 125 ? -10.852 11.246 17.780 1.00 97.25 125 ILE A C 1
ATOM 971 O O . ILE A 1 125 ? -11.646 10.347 17.497 1.00 97.25 125 ILE A O 1
ATOM 975 N N . LEU A 1 126 ? -9.973 11.148 18.782 1.00 97.81 126 LEU A N 1
ATOM 976 C CA . LEU A 1 126 ? -9.848 9.970 19.647 1.00 97.81 126 LEU A CA 1
ATOM 977 C C . LEU A 1 126 ? -11.104 9.740 20.494 1.00 97.81 126 LEU A C 1
ATOM 979 O O . LEU A 1 126 ? -11.594 8.614 20.563 1.00 97.81 126 LEU A O 1
ATOM 983 N N . ASP A 1 127 ? -11.670 10.788 21.083 1.00 97.62 127 ASP A N 1
ATOM 984 C CA . ASP A 1 127 ? -12.897 10.711 21.875 1.00 97.62 127 ASP A CA 1
ATOM 985 C C . ASP A 1 127 ? -14.060 10.225 21.004 1.00 97.62 127 ASP A C 1
ATOM 987 O O . ASP A 1 127 ? -14.747 9.264 21.351 1.00 97.62 127 ASP A O 1
ATOM 991 N N . GLY A 1 128 ? -14.223 10.811 19.813 1.00 97.44 128 GLY A N 1
ATOM 992 C CA . GLY A 1 128 ? -15.239 10.374 18.858 1.00 97.44 128 GLY A CA 1
ATOM 993 C C . GLY A 1 128 ? -15.030 8.938 18.369 1.00 97.44 128 GLY A C 1
ATOM 994 O O . GLY A 1 128 ? -16.000 8.225 18.134 1.00 97.44 128 GLY A O 1
ATOM 995 N N . LEU A 1 129 ? -13.778 8.492 18.236 1.00 97.50 129 LEU A N 1
ATOM 996 C CA . LEU A 1 129 ? -13.446 7.124 17.848 1.00 97.50 129 LEU A CA 1
ATOM 997 C C . LEU A 1 129 ? -13.779 6.122 18.965 1.00 97.50 129 LEU A C 1
ATOM 999 O O . LEU A 1 129 ? -14.444 5.118 18.708 1.00 97.50 129 LEU A O 1
ATOM 1003 N N . THR A 1 130 ? -13.349 6.399 20.199 1.00 97.62 130 THR A N 1
ATOM 1004 C CA . THR A 1 130 ? -13.512 5.495 21.353 1.00 97.62 130 THR A CA 1
ATOM 1005 C C . THR A 1 130 ? -14.958 5.347 21.823 1.00 97.62 130 THR A C 1
ATOM 1007 O O . THR A 1 130 ? -15.299 4.327 22.417 1.00 97.62 130 THR A O 1
ATOM 1010 N N . GLN A 1 131 ? -15.825 6.313 21.509 1.00 97.75 131 GLN A N 1
ATOM 1011 C CA . GLN A 1 131 ? -17.265 6.233 21.774 1.00 97.75 131 GLN A CA 1
ATOM 1012 C C . GLN A 1 131 ? -18.017 5.283 20.829 1.00 97.75 131 GLN A C 1
ATOM 1014 O O . GLN A 1 131 ? -19.153 4.911 21.125 1.00 97.75 131 GLN A O 1
ATOM 1019 N N . THR A 1 132 ? -17.420 4.882 19.701 1.00 98.50 132 THR A N 1
ATOM 1020 C CA . THR A 1 132 ? -18.087 3.974 18.758 1.00 98.50 132 THR A CA 1
ATOM 1021 C C . THR A 1 132 ? -18.157 2.548 19.300 1.00 98.50 132 THR A C 1
ATOM 1023 O O . THR A 1 132 ? -17.197 2.016 19.868 1.00 98.50 132 THR A O 1
ATOM 1026 N N . THR A 1 133 ? -19.275 1.865 19.052 1.00 98.25 133 THR A N 1
ATOM 1027 C CA . THR A 1 133 ? -19.408 0.435 19.393 1.00 98.25 133 THR A CA 1
ATOM 1028 C C . THR A 1 133 ? -18.469 -0.441 18.556 1.00 98.25 133 THR A C 1
ATOM 1030 O O . THR A 1 133 ? -18.025 -1.510 18.991 1.00 98.25 133 THR A O 1
ATOM 1033 N N . THR A 1 134 ? -18.115 0.040 17.363 1.00 98.50 134 THR A N 1
ATOM 1034 C CA . THR A 1 134 ? -17.142 -0.568 16.457 1.00 98.50 134 THR A CA 1
ATOM 1035 C C . THR A 1 134 ? -15.732 -0.528 17.044 1.00 98.50 134 THR A C 1
ATOM 1037 O O . THR A 1 134 ? -15.049 -1.552 17.002 1.00 98.50 134 THR A O 1
ATOM 1040 N N . PHE A 1 135 ? -15.301 0.584 17.654 1.00 98.62 135 PHE A N 1
ATOM 1041 C CA . PHE A 1 135 ? -14.010 0.644 18.349 1.00 98.62 135 PHE A CA 1
ATOM 1042 C C . PHE A 1 135 ? -13.958 -0.347 19.507 1.00 98.62 135 PHE A C 1
ATOM 1044 O O . PHE A 1 135 ? -13.010 -1.126 19.604 1.00 98.62 135 PHE A O 1
ATOM 1051 N N . ASP A 1 136 ? -14.995 -0.385 20.346 1.00 98.38 136 ASP A N 1
ATOM 1052 C CA . ASP A 1 136 ? -15.047 -1.341 21.452 1.00 98.38 136 ASP A CA 1
ATOM 1053 C C . ASP A 1 136 ? -14.946 -2.796 20.958 1.00 98.38 136 ASP A C 1
ATOM 1055 O O . ASP A 1 136 ? -14.183 -3.598 21.497 1.00 98.38 136 ASP A O 1
ATOM 1059 N N . SER A 1 137 ? -15.638 -3.130 19.869 1.00 98.38 137 SER A N 1
ATOM 1060 C CA . SER A 1 137 ? -15.609 -4.476 19.284 1.00 98.38 137 SER A CA 1
ATOM 1061 C C . SER A 1 137 ? -14.242 -4.825 18.682 1.00 98.38 137 SER A C 1
ATOM 1063 O O . SER A 1 137 ? -13.650 -5.857 19.012 1.00 98.38 137 SER A O 1
ATOM 1065 N N . LEU A 1 138 ? -13.706 -3.960 17.821 1.00 98.19 138 LEU A N 1
ATOM 1066 C CA . LEU A 1 138 ? -12.488 -4.234 17.058 1.00 98.19 138 LEU A CA 1
ATOM 1067 C C . LEU A 1 138 ? -11.210 -4.076 17.883 1.00 98.19 138 LEU A C 1
ATOM 1069 O O . LEU A 1 138 ? -10.253 -4.835 17.690 1.00 98.19 138 LEU A O 1
ATOM 1073 N N . VAL A 1 139 ? -11.177 -3.101 18.791 1.00 97.75 139 VAL A N 1
ATOM 1074 C CA . VAL A 1 139 ? -9.975 -2.699 19.528 1.00 97.75 139 VAL A CA 1
ATOM 1075 C C . VAL A 1 139 ? -9.967 -3.288 20.936 1.00 97.75 139 VAL A C 1
ATOM 1077 O O . VAL A 1 139 ? -9.055 -4.059 21.243 1.00 97.75 139 VAL A O 1
ATOM 1080 N N . ASN A 1 140 ? -10.987 -3.014 21.756 1.00 97.00 140 ASN A N 1
ATOM 1081 C CA . ASN A 1 140 ? -11.017 -3.466 23.156 1.00 97.00 140 ASN A CA 1
ATOM 1082 C C . ASN A 1 140 ? -11.280 -4.975 23.259 1.00 97.00 140 ASN A C 1
ATOM 1084 O O . ASN A 1 140 ? -10.508 -5.710 23.878 1.00 97.00 140 ASN A O 1
ATOM 1088 N N . LYS A 1 141 ? -12.345 -5.453 22.602 1.00 98.00 141 LYS A N 1
ATOM 1089 C CA . LYS A 1 141 ? -12.745 -6.871 22.562 1.00 98.00 141 LYS A CA 1
ATOM 1090 C C . LYS A 1 141 ? -11.943 -7.693 21.553 1.00 98.00 141 LYS A C 1
ATOM 1092 O O . LYS A 1 141 ? -12.013 -8.919 21.577 1.00 98.00 141 LYS A O 1
ATOM 1097 N N . LYS A 1 142 ? -11.155 -7.031 20.695 1.00 97.81 142 LYS A N 1
ATOM 1098 C CA . LYS A 1 142 ? -10.257 -7.649 19.704 1.00 97.81 142 LYS A CA 1
ATOM 1099 C C . LYS A 1 142 ? -10.971 -8.599 18.732 1.00 97.81 142 LYS A C 1
ATOM 1101 O O . LYS A 1 142 ? -10.365 -9.567 18.272 1.00 97.81 142 LYS A O 1
ATOM 1106 N N . VAL A 1 143 ? -12.233 -8.322 18.403 1.00 97.06 143 VAL A N 1
ATOM 1107 C CA . VAL A 1 143 ? -13.022 -9.120 17.455 1.00 97.06 143 VAL A CA 1
ATOM 1108 C C . VAL A 1 143 ? -12.400 -9.052 16.057 1.00 97.06 143 VAL A C 1
ATOM 1110 O O . VAL A 1 143 ? -12.052 -7.977 15.565 1.00 97.06 143 VAL A O 1
ATOM 1113 N N . VAL A 1 144 ? -12.276 -10.213 15.407 1.00 96.06 144 VAL A N 1
ATOM 1114 C CA . VAL A 1 144 ? -11.822 -10.348 14.015 1.00 96.06 144 VAL A CA 1
ATOM 1115 C C . VAL A 1 144 ? -12.861 -11.161 13.243 1.00 96.06 144 VAL A C 1
ATOM 1117 O O . VAL A 1 144 ? -12.816 -12.394 13.241 1.00 96.06 144 VAL A O 1
ATOM 1120 N N . ALA A 1 145 ? -13.812 -10.476 12.611 1.00 94.88 145 ALA A N 1
ATOM 1121 C CA . ALA A 1 145 ? -14.977 -11.080 11.962 1.00 94.88 145 ALA A CA 1
ATOM 1122 C C . ALA A 1 145 ? -15.169 -10.529 10.543 1.00 94.88 145 ALA A C 1
ATOM 1124 O O . ALA A 1 145 ? -14.818 -9.378 10.272 1.00 94.88 145 ALA A O 1
ATOM 1125 N N . VAL A 1 146 ? -15.727 -11.348 9.643 1.00 95.50 146 VAL A N 1
ATOM 1126 C CA . VAL A 1 146 ? -15.988 -10.955 8.246 1.00 95.50 146 VAL A CA 1
ATOM 1127 C C . VAL A 1 146 ? -16.837 -9.688 8.144 1.00 95.50 146 VAL A C 1
ATOM 1129 O O . VAL A 1 146 ? -16.588 -8.860 7.276 1.00 95.50 146 VAL A O 1
ATOM 1132 N N . GLU A 1 147 ? -17.792 -9.483 9.050 1.00 95.69 147 GLU A N 1
ATOM 1133 C CA . GLU A 1 147 ? -18.701 -8.327 9.019 1.00 95.69 147 GLU A CA 1
ATOM 1134 C C . GLU A 1 147 ? -18.003 -6.957 9.089 1.00 95.69 147 GLU A C 1
ATOM 1136 O O . GLU A 1 147 ? -18.606 -5.938 8.757 1.00 95.69 147 GLU A O 1
ATOM 1141 N N . TYR A 1 148 ? -16.742 -6.909 9.527 1.00 98.06 148 TYR A N 1
ATOM 1142 C CA . TYR A 1 148 ? -15.946 -5.683 9.577 1.00 98.06 148 TYR A CA 1
ATOM 1143 C C . TYR A 1 148 ? -14.933 -5.579 8.434 1.00 98.06 148 TYR A C 1
ATOM 1145 O O . TYR A 1 148 ? -14.279 -4.544 8.314 1.00 98.06 148 TYR A O 1
ATOM 1153 N N . VAL A 1 149 ? -14.809 -6.592 7.568 1.00 97.94 149 VAL A N 1
ATOM 1154 C CA . VAL A 1 149 ? -13.949 -6.531 6.374 1.00 97.94 149 VAL A CA 1
ATOM 1155 C C . VAL A 1 149 ? -14.259 -5.292 5.527 1.00 97.94 149 VAL A C 1
ATOM 1157 O O . VAL A 1 149 ? -13.306 -4.565 5.243 1.00 97.94 149 VAL A O 1
ATOM 1160 N N . PRO A 1 150 ? -15.529 -4.943 5.223 1.00 98.31 150 PRO A N 1
ATOM 1161 C CA . PRO A 1 150 ? -15.837 -3.718 4.479 1.00 98.31 150 PRO A CA 1
ATOM 1162 C C . PRO A 1 150 ? -15.362 -2.441 5.185 1.00 98.31 150 PRO A C 1
ATOM 1164 O O . PRO A 1 150 ? -14.925 -1.495 4.535 1.00 98.31 150 PRO A O 1
ATOM 1167 N N . VAL A 1 151 ? -15.382 -2.421 6.524 1.00 98.69 151 VAL A N 1
ATOM 1168 C CA . VAL A 1 151 ? -14.916 -1.281 7.334 1.00 98.69 151 VAL A CA 1
ATOM 1169 C C . VAL A 1 151 ? -13.410 -1.092 7.185 1.00 98.69 151 VAL A C 1
ATOM 1171 O O . VAL A 1 151 ? -12.948 0.011 6.901 1.00 98.69 151 VAL A O 1
ATOM 1174 N N . ILE A 1 152 ? -12.637 -2.172 7.335 1.00 98.69 152 ILE A N 1
ATOM 1175 C CA . ILE A 1 152 ? -11.178 -2.130 7.171 1.00 98.69 152 ILE A CA 1
ATOM 1176 C C . ILE A 1 152 ? -10.807 -1.806 5.720 1.00 98.69 152 ILE A C 1
ATOM 1178 O O . ILE A 1 152 ? -9.886 -1.028 5.479 1.00 98.69 152 ILE A O 1
ATOM 1182 N N . ASN A 1 153 ? -11.559 -2.349 4.762 1.00 98.38 153 ASN A N 1
ATOM 1183 C CA . ASN A 1 153 ? -11.359 -2.121 3.336 1.00 98.38 153 ASN A CA 1
ATOM 1184 C C . ASN A 1 153 ? -11.599 -0.652 2.955 1.00 98.38 153 ASN A C 1
ATOM 1186 O O . ASN A 1 153 ? -10.807 -0.070 2.223 1.00 98.38 153 ASN A O 1
ATOM 1190 N N . ALA A 1 154 ? -12.627 -0.007 3.513 1.00 98.50 154 ALA A N 1
ATOM 1191 C CA . ALA A 1 154 ? -12.870 1.417 3.289 1.00 98.50 154 ALA A CA 1
ATOM 1192 C C . ALA A 1 154 ? -11.784 2.313 3.898 1.00 98.50 154 ALA A C 1
ATOM 1194 O O . ALA A 1 154 ? -11.427 3.328 3.306 1.00 98.50 154 ALA A O 1
ATOM 1195 N N . ILE A 1 155 ? -11.226 1.943 5.057 1.00 98.69 155 ILE A N 1
ATOM 1196 C CA . ILE A 1 155 ? -10.071 2.655 5.628 1.00 98.69 155 ILE A CA 1
ATOM 1197 C C . ILE A 1 155 ? -8.858 2.498 4.703 1.00 98.69 155 ILE A C 1
ATOM 1199 O O . ILE A 1 155 ? -8.156 3.464 4.423 1.00 98.69 155 ILE A O 1
ATOM 1203 N N . ALA A 1 156 ? -8.615 1.297 4.185 1.00 98.38 156 ALA A N 1
ATOM 1204 C CA . ALA A 1 156 ? -7.537 1.076 3.233 1.00 98.38 156 ALA A CA 1
ATOM 1205 C C . ALA A 1 156 ? -7.733 1.891 1.945 1.00 98.38 156 ALA A C 1
ATOM 1207 O O . ALA A 1 156 ? -6.810 2.587 1.526 1.00 98.38 156 ALA A O 1
ATOM 1208 N N . ASN A 1 157 ? -8.944 1.891 1.378 1.00 96.81 157 ASN A N 1
ATOM 1209 C CA . ASN A 1 157 ? -9.304 2.749 0.250 1.00 96.81 157 ASN A CA 1
ATOM 1210 C C . ASN A 1 157 ? -9.061 4.225 0.584 1.00 96.81 157 ASN A C 1
ATOM 1212 O O . ASN A 1 157 ? -8.416 4.921 -0.195 1.00 96.81 157 ASN A O 1
ATOM 1216 N N . GLY A 1 158 ? -9.477 4.696 1.758 1.00 96.44 158 GLY A N 1
ATOM 1217 C CA . GLY A 1 158 ? -9.324 6.101 2.118 1.00 96.44 158 GLY A CA 1
ATOM 1218 C C . GLY A 1 158 ? -7.873 6.574 2.219 1.00 96.44 158 GLY A C 1
ATOM 1219 O O . GLY A 1 158 ? -7.556 7.688 1.802 1.00 96.44 158 GLY A O 1
ATOM 1220 N N . ILE A 1 159 ? -6.962 5.710 2.677 1.00 96.38 159 ILE A N 1
ATOM 1221 C CA . ILE A 1 159 ? -5.518 6.005 2.722 1.00 96.38 159 ILE A CA 1
ATOM 1222 C C . ILE A 1 159 ? -4.960 6.284 1.319 1.00 96.38 159 ILE A C 1
ATOM 1224 O O . ILE A 1 159 ? -4.094 7.144 1.156 1.00 96.38 159 ILE A O 1
ATOM 1228 N N . THR A 1 160 ? -5.490 5.623 0.286 1.00 94.19 160 THR A N 1
ATOM 1229 C CA . THR A 1 160 ? -5.074 5.848 -1.111 1.00 94.19 160 THR A CA 1
ATOM 1230 C C . THR A 1 160 ? -5.434 7.238 -1.651 1.00 94.19 160 THR A C 1
ATOM 1232 O O . THR A 1 160 ? -4.938 7.619 -2.711 1.00 94.19 160 THR A O 1
ATOM 1235 N N . TYR A 1 161 ? -6.290 7.982 -0.939 1.00 92.88 161 TYR A N 1
ATOM 1236 C CA . TYR A 1 161 ? -6.763 9.329 -1.277 1.00 92.88 161 TYR A CA 1
ATOM 1237 C C . TYR A 1 161 ? -6.253 10.416 -0.326 1.00 92.88 161 TYR A C 1
ATOM 1239 O O . TYR A 1 161 ? -6.763 11.538 -0.343 1.00 92.88 161 TYR A O 1
ATOM 1247 N N . PHE A 1 162 ? -5.278 10.113 0.531 1.00 92.75 162 PHE A N 1
ATOM 1248 C CA . PHE A 1 162 ? -4.674 11.140 1.375 1.00 92.75 162 PHE A CA 1
ATOM 1249 C C . PHE A 1 162 ? -4.024 12.208 0.510 1.00 92.75 162 PHE A C 1
ATOM 1251 O O . PHE A 1 162 ? -3.173 11.888 -0.320 1.00 92.75 162 PHE A O 1
ATOM 1258 N N . LYS A 1 163 ? -4.420 13.465 0.714 1.00 89.19 163 LYS A N 1
ATOM 1259 C CA . LYS A 1 163 ? -3.785 14.610 0.063 1.00 89.19 163 LYS A CA 1
ATOM 1260 C C . LYS A 1 163 ? -2.475 14.963 0.761 1.00 89.19 163 LYS A C 1
ATOM 1262 O O . LYS A 1 163 ? -2.303 14.685 1.950 1.00 89.19 163 LYS A O 1
ATOM 1267 N N . SER A 1 164 ? -1.540 15.551 0.018 1.00 80.94 164 SER A N 1
ATOM 1268 C CA . SER A 1 164 ? -0.232 15.958 0.553 1.00 80.94 164 SER A CA 1
ATOM 1269 C C . SER A 1 164 ? -0.337 17.042 1.631 1.00 80.94 164 SER A C 1
ATOM 1271 O O . SER A 1 164 ? 0.511 17.110 2.523 1.00 80.94 164 SER A O 1
ATOM 1273 N N . ASP A 1 165 ? -1.365 17.890 1.561 1.00 78.25 165 ASP A N 1
ATOM 1274 C CA . ASP A 1 165 ? -1.614 18.976 2.499 1.00 78.25 165 ASP A CA 1
ATOM 1275 C C . ASP A 1 165 ? -2.548 18.560 3.644 1.00 78.25 165 ASP A C 1
ATOM 1277 O O . ASP A 1 165 ? -2.101 18.515 4.789 1.00 78.25 165 ASP A O 1
ATOM 1281 N N . GLU A 1 166 ? -3.827 18.297 3.390 1.00 78.69 166 GLU A N 1
ATOM 1282 C CA . GLU A 1 166 ? -4.797 17.793 4.363 1.00 78.69 166 GLU A CA 1
ATOM 1283 C C . GLU A 1 166 ? -6.039 17.251 3.650 1.00 78.69 166 GLU A C 1
ATOM 1285 O O . GLU A 1 166 ? -6.485 17.773 2.631 1.00 78.69 166 GLU A O 1
ATOM 1290 N N . GLY A 1 167 ? -6.637 16.216 4.229 1.00 87.38 167 GLY A N 1
ATOM 1291 C CA . GLY A 1 167 ? -7.880 15.641 3.748 1.00 87.38 167 GLY A CA 1
ATOM 1292 C C . GLY A 1 167 ? -7.712 14.243 3.176 1.00 87.38 167 GLY A C 1
ATOM 1293 O O . GLY A 1 167 ? -6.624 13.760 2.857 1.00 87.38 167 GLY A O 1
ATOM 1294 N N . PHE A 1 168 ? -8.850 13.574 3.092 1.00 92.69 168 PHE A N 1
ATOM 1295 C CA . PHE A 1 168 ? -8.989 12.235 2.559 1.00 92.69 168 PHE A CA 1
ATOM 1296 C C . PHE A 1 168 ? -10.368 12.109 1.927 1.00 92.69 168 PHE A C 1
ATOM 1298 O O . PHE A 1 168 ? -11.294 12.849 2.265 1.00 92.69 168 PHE A O 1
ATOM 1305 N N . ALA A 1 169 ? -10.504 11.141 1.038 1.00 92.50 169 ALA A N 1
ATOM 1306 C CA . ALA A 1 169 ? -11.782 10.728 0.489 1.00 92.50 169 ALA A CA 1
ATOM 1307 C C . ALA A 1 169 ? -11.928 9.221 0.675 1.00 92.50 169 ALA A C 1
ATOM 1309 O O . ALA A 1 169 ? -10.935 8.517 0.808 1.00 92.50 169 ALA A O 1
ATOM 1310 N N . ILE A 1 170 ? -13.162 8.733 0.687 1.00 94.94 170 ILE A N 1
ATOM 1311 C CA . ILE A 1 170 ? -13.471 7.315 0.513 1.00 94.94 170 ILE A CA 1
ATOM 1312 C C . ILE A 1 170 ? -14.380 7.250 -0.705 1.00 94.94 170 ILE A C 1
ATOM 1314 O O . ILE A 1 170 ? -15.289 8.072 -0.818 1.00 94.94 170 ILE A O 1
ATOM 1318 N N . GLU A 1 171 ? -14.151 6.300 -1.606 1.00 93.56 171 GLU A N 1
ATOM 1319 C CA . GLU A 1 171 ? -15.079 6.085 -2.715 1.00 93.56 171 GLU A CA 1
ATOM 1320 C C . GLU A 1 171 ? -16.480 5.699 -2.203 1.00 93.56 171 GLU A C 1
ATOM 1322 O O . GLU A 1 171 ? -16.641 4.927 -1.250 1.00 93.56 171 GLU A O 1
ATOM 1327 N N . ASP A 1 172 ? -17.514 6.233 -2.856 1.00 94.75 172 ASP A N 1
ATOM 1328 C CA . ASP A 1 172 ? -18.902 6.123 -2.396 1.00 94.75 172 ASP A CA 1
ATOM 1329 C C . ASP A 1 172 ? -19.389 4.676 -2.265 1.00 94.75 172 ASP A C 1
ATOM 1331 O O . ASP A 1 172 ? -20.164 4.364 -1.361 1.00 94.75 172 ASP A O 1
ATOM 1335 N N . ASN A 1 173 ? -18.936 3.774 -3.136 1.00 94.88 173 ASN A N 1
ATOM 1336 C CA . ASN A 1 173 ? -19.279 2.351 -3.075 1.00 94.88 173 ASN A CA 1
ATOM 1337 C C . ASN A 1 173 ? -18.842 1.711 -1.746 1.00 94.88 173 ASN A C 1
ATOM 1339 O O . ASN A 1 173 ? -19.636 0.981 -1.154 1.00 94.88 173 ASN A O 1
ATOM 1343 N N . PHE A 1 174 ? -17.652 2.034 -1.225 1.00 96.44 174 PHE A N 1
ATOM 1344 C CA . PHE A 1 174 ? -17.187 1.522 0.070 1.00 96.44 174 PHE A CA 1
ATOM 1345 C C . PHE A 1 174 ? -18.039 2.064 1.224 1.00 96.44 174 PHE A C 1
ATOM 1347 O O . PHE A 1 174 ? -18.403 1.325 2.140 1.00 96.44 174 PHE A O 1
ATOM 1354 N N . LEU A 1 175 ? -18.414 3.348 1.176 1.00 95.81 175 LEU A N 1
ATOM 1355 C CA . LEU A 1 175 ? -19.306 3.939 2.177 1.00 95.81 175 LEU A CA 1
ATOM 1356 C C . LEU A 1 175 ? -20.701 3.309 2.140 1.00 95.81 175 LEU A C 1
ATOM 1358 O O . LEU A 1 175 ? -21.249 2.966 3.189 1.00 95.81 175 LEU A O 1
ATOM 1362 N N . GLN A 1 176 ? -21.267 3.123 0.948 1.00 96.19 176 GLN A N 1
ATOM 1363 C CA . GLN A 1 176 ? -22.564 2.476 0.762 1.00 96.19 176 GLN A CA 1
ATOM 1364 C C . GLN A 1 176 ? -22.552 1.024 1.246 1.00 96.19 176 GLN A C 1
ATOM 1366 O O . GLN A 1 176 ? -23.548 0.557 1.799 1.00 96.19 176 GLN A O 1
ATOM 1371 N N . GLU A 1 177 ? -21.447 0.304 1.050 1.00 96.00 177 GLU A N 1
ATOM 1372 C CA . GLU A 1 177 ? -21.280 -1.062 1.543 1.00 96.00 177 GLU A CA 1
ATOM 1373 C C . GLU A 1 177 ? -21.322 -1.111 3.073 1.00 96.00 177 GLU A C 1
ATOM 1375 O O . GLU A 1 177 ? -22.102 -1.880 3.633 1.00 96.00 177 GLU A O 1
ATOM 1380 N N . ILE A 1 178 ? -20.593 -0.220 3.758 1.00 97.81 178 ILE A N 1
ATOM 1381 C CA . ILE A 1 178 ? -20.617 -0.134 5.226 1.00 97.81 178 ILE A CA 1
ATOM 1382 C C . ILE A 1 178 ? -21.998 0.279 5.744 1.00 97.81 178 ILE A C 1
ATOM 1384 O O . ILE A 1 178 ? -22.475 -0.263 6.742 1.00 97.81 178 ILE A O 1
ATOM 1388 N N . GLN A 1 179 ? -22.660 1.233 5.084 1.00 96.56 179 GLN A N 1
ATOM 1389 C CA . GLN A 1 179 ? -23.971 1.736 5.506 1.00 96.56 179 GLN A CA 1
ATOM 1390 C C . GLN A 1 179 ? -25.064 0.660 5.499 1.00 96.56 179 GLN A C 1
ATOM 1392 O O . GLN A 1 179 ? -26.006 0.761 6.283 1.00 96.56 179 GLN A O 1
ATOM 1397 N N . LYS A 1 180 ? -24.942 -0.360 4.638 1.00 96.44 180 LYS A N 1
ATOM 1398 C CA . LYS A 1 180 ? -25.881 -1.492 4.559 1.00 96.44 180 LYS A CA 1
ATOM 1399 C C . LYS A 1 180 ? -25.699 -2.509 5.689 1.00 96.44 180 LYS A C 1
ATOM 1401 O O . LYS A 1 180 ? -26.572 -3.351 5.880 1.00 96.44 180 LYS A O 1
ATOM 1406 N N . LEU A 1 181 ? -24.585 -2.456 6.419 1.00 96.25 181 LEU A N 1
ATOM 1407 C CA . LEU A 1 181 ? -24.316 -3.354 7.538 1.00 96.25 181 LEU A CA 1
ATOM 1408 C C . LEU A 1 181 ? -25.131 -2.963 8.776 1.00 96.25 181 LEU A C 1
ATOM 1410 O O . LEU A 1 181 ? -25.518 -1.806 8.963 1.00 96.25 181 LEU A O 1
ATOM 1414 N N . GLU A 1 182 ? -25.308 -3.918 9.690 1.00 96.06 182 GLU A N 1
ATOM 1415 C CA . GLU A 1 182 ? -25.825 -3.624 11.027 1.00 96.06 182 GLU A CA 1
ATOM 1416 C C . GLU A 1 182 ? -24.956 -2.554 11.706 1.00 96.06 182 GLU A C 1
ATOM 1418 O O . GLU A 1 182 ? -23.725 -2.605 11.634 1.00 96.06 182 GLU A O 1
ATOM 1423 N N . ASN A 1 183 ? -25.586 -1.560 12.338 1.00 96.00 183 ASN A N 1
ATOM 1424 C CA . ASN A 1 183 ? -24.909 -0.395 12.918 1.00 96.00 183 ASN A CA 1
ATOM 1425 C C . ASN A 1 183 ? -24.005 0.363 11.919 1.00 96.00 183 ASN A C 1
ATOM 1427 O O . ASN A 1 183 ? -23.001 0.960 12.305 1.00 96.00 183 ASN A O 1
ATOM 1431 N N . GLY A 1 184 ? -24.369 0.390 10.629 1.00 97.50 184 GLY A N 1
ATOM 1432 C CA . GLY A 1 184 ? -23.566 1.000 9.563 1.00 97.50 184 GLY A CA 1
ATOM 1433 C C . GLY A 1 184 ? -23.133 2.450 9.826 1.00 97.50 184 GLY A C 1
ATOM 1434 O O . GLY A 1 184 ? -22.002 2.813 9.521 1.00 97.50 184 GLY A O 1
ATOM 1435 N N . LYS A 1 185 ? -23.967 3.279 10.474 1.00 97.94 185 LYS A N 1
ATOM 1436 C CA . LYS A 1 185 ? -23.596 4.662 10.853 1.00 97.94 185 LYS A CA 1
ATOM 1437 C C . LYS A 1 185 ? -22.436 4.729 11.856 1.00 97.94 185 LYS A C 1
ATOM 1439 O O . LYS A 1 185 ? -21.570 5.596 11.735 1.00 97.94 185 LYS A O 1
ATOM 1444 N N . ASP A 1 186 ? -22.417 3.822 12.829 1.00 98.56 186 ASP A N 1
ATOM 1445 C CA . ASP A 1 186 ? -21.335 3.713 13.814 1.00 98.56 186 ASP A CA 1
ATOM 1446 C C . ASP A 1 186 ? -20.038 3.254 13.129 1.00 98.56 186 ASP A C 1
ATOM 1448 O O . ASP A 1 186 ? -18.987 3.863 13.315 1.00 98.56 186 ASP A O 1
ATOM 1452 N N . LYS A 1 187 ? -20.138 2.268 12.227 1.00 98.62 187 LYS A N 1
ATOM 1453 C CA . LYS A 1 187 ? -19.011 1.763 11.426 1.00 98.62 187 LYS A CA 1
ATOM 1454 C C . LYS A 1 187 ? -18.425 2.818 10.481 1.00 98.62 187 LYS A C 1
ATOM 1456 O O . LYS A 1 187 ? -17.205 2.926 10.372 1.00 98.62 187 LYS A O 1
ATOM 1461 N N . VAL A 1 188 ? -19.268 3.628 9.833 1.00 98.50 188 VAL A N 1
ATOM 1462 C CA . VAL A 1 188 ? -18.815 4.773 9.022 1.00 98.50 188 VAL A CA 1
ATOM 1463 C C . VAL A 1 188 ? -18.084 5.786 9.900 1.00 98.50 188 VAL A C 1
ATOM 1465 O O . VAL A 1 188 ? -16.983 6.204 9.553 1.00 98.50 188 VAL A O 1
ATOM 1468 N N . THR A 1 189 ? -18.651 6.143 11.057 1.00 98.44 189 THR A N 1
ATOM 1469 C CA . THR A 1 189 ? -17.998 7.058 12.009 1.00 98.44 189 THR A CA 1
ATOM 1470 C C . THR A 1 189 ? -16.622 6.537 12.421 1.00 98.44 189 THR A C 1
ATOM 1472 O O . THR A 1 189 ? -15.644 7.281 12.360 1.00 98.44 189 THR A O 1
ATOM 1475 N N . PHE A 1 190 ? -16.521 5.250 12.764 1.00 98.75 190 PHE A N 1
ATOM 1476 C CA . PHE A 1 190 ? -15.253 4.604 13.095 1.00 98.75 190 PHE A CA 1
ATOM 1477 C C . PHE A 1 190 ? -14.230 4.711 11.954 1.00 98.75 190 PHE A C 1
ATOM 1479 O O . PHE A 1 190 ? -13.094 5.127 12.189 1.00 98.75 190 PHE A O 1
ATOM 1486 N N . ALA A 1 191 ? -14.627 4.387 10.718 1.00 98.56 191 ALA A N 1
ATOM 1487 C CA . ALA A 1 191 ? -13.740 4.448 9.557 1.00 98.56 191 ALA A CA 1
ATOM 1488 C C . ALA A 1 191 ? -13.235 5.876 9.287 1.00 98.56 191 ALA A C 1
ATOM 1490 O O . ALA A 1 191 ? -12.030 6.086 9.135 1.00 98.56 191 ALA A O 1
ATOM 1491 N N . LEU A 1 192 ? -14.131 6.868 9.306 1.00 98.00 192 LEU A N 1
ATOM 1492 C CA . LEU A 1 192 ? -13.781 8.276 9.094 1.00 98.00 192 LEU A CA 1
ATOM 1493 C C . LEU A 1 192 ? -12.835 8.803 10.178 1.00 98.00 192 LEU A C 1
ATOM 1495 O O . LEU A 1 192 ? -11.871 9.498 9.867 1.00 98.00 192 LEU A O 1
ATOM 1499 N N . LYS A 1 193 ? -13.072 8.457 11.450 1.00 98.00 193 LYS A N 1
ATOM 1500 C CA . LYS A 1 193 ? -12.200 8.872 12.559 1.00 98.00 193 LYS A CA 1
ATOM 1501 C C . LYS A 1 193 ? -10.836 8.173 12.504 1.00 98.00 193 LYS A C 1
ATOM 1503 O O . LYS A 1 193 ? -9.828 8.822 12.768 1.00 98.00 193 LYS A O 1
ATOM 1508 N N . CYS A 1 194 ? -10.775 6.905 12.083 1.00 98.12 194 CYS A N 1
ATOM 1509 C CA . CYS A 1 194 ? -9.503 6.219 11.823 1.00 98.12 194 CYS A CA 1
ATOM 1510 C C . CYS A 1 194 ? -8.690 6.914 10.723 1.00 98.12 194 CYS A C 1
ATOM 1512 O O . CYS A 1 194 ? -7.496 7.142 10.904 1.00 98.12 194 CYS A O 1
ATOM 1514 N N . LEU A 1 195 ? -9.327 7.279 9.607 1.00 97.75 195 LEU A N 1
ATOM 1515 C CA . LEU A 1 195 ? -8.673 7.997 8.507 1.00 97.75 195 LEU A CA 1
ATOM 1516 C C . LEU A 1 195 ? -8.208 9.388 8.925 1.00 97.75 195 LEU A C 1
ATOM 1518 O O . LEU A 1 195 ? -7.071 9.762 8.647 1.00 97.75 195 LEU A O 1
ATOM 1522 N N . ALA A 1 196 ? -9.056 10.127 9.644 1.00 95.88 196 ALA A N 1
ATOM 1523 C CA . ALA A 1 196 ? -8.697 11.429 10.188 1.00 95.88 196 ALA A CA 1
ATOM 1524 C C . ALA A 1 196 ? -7.439 11.335 11.059 1.00 95.88 196 ALA A C 1
ATOM 1526 O O . ALA A 1 196 ? -6.528 12.140 10.899 1.00 95.88 196 ALA A O 1
ATOM 1527 N N . LEU A 1 197 ? -7.359 10.319 11.922 1.00 95.50 197 LEU A N 1
ATOM 1528 C CA . LEU A 1 197 ? -6.210 10.096 12.794 1.00 95.50 197 LEU A CA 1
ATOM 1529 C C . LEU A 1 197 ? -4.948 9.655 12.035 1.00 95.50 197 LEU A C 1
ATOM 1531 O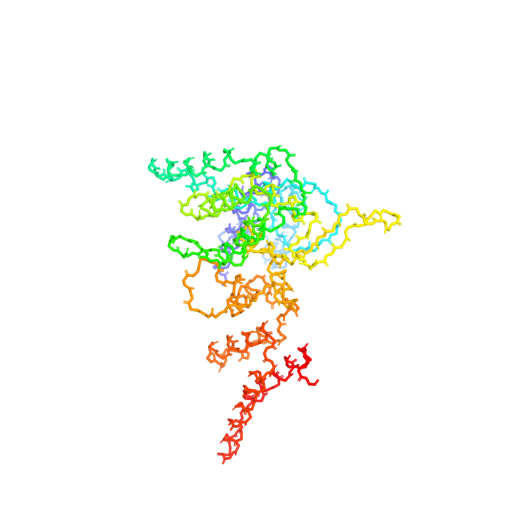 O . LEU A 1 197 ? -3.844 10.047 12.403 1.00 95.50 197 LEU A O 1
ATOM 1535 N N . ALA A 1 198 ? -5.101 8.839 10.990 1.00 95.19 198 ALA A N 1
ATOM 1536 C CA . ALA A 1 198 ? -3.994 8.306 10.198 1.00 95.19 198 ALA A CA 1
ATOM 1537 C C . ALA A 1 198 ? -3.235 9.374 9.392 1.00 95.19 198 ALA A C 1
ATOM 1539 O O . ALA A 1 198 ? -2.093 9.128 9.002 1.00 95.19 198 ALA A O 1
ATOM 1540 N N . GLN A 1 199 ? -3.831 10.549 9.167 1.00 90.38 199 GLN A N 1
ATOM 1541 C CA . GLN A 1 199 ? -3.161 11.665 8.505 1.00 90.38 199 GLN A CA 1
ATOM 1542 C C . GLN A 1 199 ? -1.921 12.134 9.278 1.00 90.38 199 GLN A C 1
ATOM 1544 O O . GLN A 1 199 ? -1.905 12.207 10.510 1.00 90.38 199 GLN A O 1
ATOM 1549 N N . THR A 1 200 ? -0.892 12.541 8.534 1.00 81.69 200 THR A N 1
ATOM 1550 C CA . THR A 1 200 ? 0.398 12.993 9.078 1.00 81.69 200 THR A CA 1
ATOM 1551 C C . THR A 1 200 ? 0.252 14.171 10.034 1.00 81.69 200 THR A C 1
ATOM 1553 O O . THR A 1 200 ? 0.753 14.119 11.156 1.00 81.69 200 THR A O 1
ATOM 1556 N N . LYS A 1 201 ? -0.527 15.186 9.647 1.00 83.06 201 LYS A N 1
ATOM 1557 C CA . LYS A 1 201 ? -0.817 16.365 10.479 1.00 83.06 201 LYS A CA 1
ATOM 1558 C C . LYS A 1 201 ? -1.616 16.062 11.744 1.00 83.06 201 LYS A C 1
ATOM 1560 O O . LYS A 1 201 ? -1.606 16.861 12.672 1.00 83.06 201 LYS A O 1
ATOM 1565 N N . LYS A 1 202 ? -2.314 14.925 11.799 1.00 88.50 202 LYS A N 1
ATOM 1566 C CA . LYS A 1 202 ? -3.089 14.515 12.975 1.00 88.50 202 LYS A CA 1
ATOM 1567 C C . LYS A 1 202 ? -2.334 13.536 13.861 1.00 88.50 202 LYS A C 1
ATOM 1569 O O . LYS A 1 202 ? -2.897 13.123 14.866 1.00 88.50 202 LYS A O 1
ATOM 1574 N N . GLY A 1 203 ? -1.061 13.236 13.575 1.00 86.50 203 GLY A N 1
ATOM 1575 C CA . GLY A 1 203 ? -0.154 12.488 14.457 1.00 86.50 203 GLY A CA 1
ATOM 1576 C C . GLY A 1 203 ? -0.182 10.971 14.279 1.00 86.50 203 GLY A C 1
ATOM 1577 O O . GLY A 1 203 ? 0.411 10.260 15.084 1.00 86.50 203 GLY A O 1
ATOM 1578 N N . GLY A 1 204 ? -0.874 10.470 13.254 1.00 93.19 204 GLY A N 1
ATOM 1579 C CA . GLY A 1 204 ? -0.884 9.054 12.903 1.00 93.19 204 GLY A CA 1
ATOM 1580 C C . GLY A 1 204 ? -1.696 8.150 13.838 1.00 93.19 204 GLY A C 1
ATOM 1581 O O . GLY A 1 204 ? -2.193 8.548 14.900 1.00 93.19 204 GLY A O 1
ATOM 1582 N N . LEU A 1 205 ? -1.827 6.893 13.413 1.00 96.19 205 LEU A N 1
ATOM 1583 C CA . LEU A 1 205 ? -2.566 5.838 14.106 1.00 96.19 205 LEU A CA 1
ATOM 1584 C C . LEU A 1 205 ? -1.953 5.501 15.471 1.00 96.19 205 LEU A C 1
ATOM 1586 O O . LEU A 1 205 ? -0.736 5.541 15.651 1.00 96.19 205 LEU A O 1
ATOM 1590 N N . THR A 1 206 ? -2.800 5.103 16.422 1.00 95.12 206 THR A N 1
ATOM 1591 C CA . THR A 1 206 ? -2.338 4.596 17.721 1.00 95.12 206 THR A CA 1
ATOM 1592 C C . THR A 1 206 ? -1.850 3.141 17.624 1.00 95.12 206 THR A C 1
ATOM 1594 O O . THR A 1 206 ? -2.262 2.411 16.711 1.00 95.12 206 THR A O 1
ATOM 1597 N N . PRO A 1 207 ? -1.020 2.670 18.576 1.00 94.44 207 PRO A N 1
ATOM 1598 C CA . PRO A 1 207 ? -0.601 1.268 18.644 1.00 94.44 207 PRO A CA 1
ATOM 1599 C C . PRO A 1 207 ? -1.763 0.265 18.661 1.00 94.44 207 PRO A C 1
ATOM 1601 O O . PRO A 1 207 ? -1.692 -0.795 18.035 1.00 94.44 207 PRO A O 1
ATOM 1604 N N . GLU A 1 208 ? -2.869 0.602 19.322 1.00 95.31 208 GLU A N 1
ATOM 1605 C CA . GLU A 1 208 ? -4.046 -0.259 19.432 1.00 95.31 208 GLU A CA 1
ATOM 1606 C C . GLU A 1 208 ? -4.745 -0.443 18.079 1.00 95.31 208 GLU A C 1
ATOM 1608 O O . GLU A 1 208 ? -5.155 -1.560 17.743 1.00 95.31 208 GLU A O 1
ATOM 1613 N N . LEU A 1 209 ? -4.824 0.623 17.271 1.00 97.88 209 LEU A N 1
ATOM 1614 C CA . LEU A 1 209 ? -5.353 0.566 15.906 1.00 97.88 209 LEU A CA 1
ATOM 1615 C C . LEU A 1 209 ? -4.428 -0.220 14.977 1.00 97.88 209 LEU A C 1
ATOM 1617 O O . LEU A 1 209 ? -4.897 -1.068 14.220 1.00 97.88 209 LEU A O 1
ATOM 1621 N N . ILE A 1 210 ? -3.114 -0.012 15.074 1.00 97.56 210 ILE A N 1
ATOM 1622 C CA . ILE A 1 210 ? -2.124 -0.782 14.306 1.00 97.56 210 ILE A CA 1
ATOM 1623 C C . ILE A 1 210 ? -2.242 -2.277 14.630 1.00 97.56 210 ILE A C 1
ATOM 1625 O O . ILE A 1 210 ? -2.289 -3.120 13.732 1.00 97.56 210 ILE A O 1
ATOM 1629 N N . SER A 1 211 ? -2.357 -2.613 15.915 1.00 96.56 211 SER A N 1
ATOM 1630 C CA . SER A 1 211 ? -2.580 -3.981 16.384 1.00 96.56 211 SER A CA 1
ATOM 1631 C C . SER A 1 211 ? -3.899 -4.561 15.861 1.00 96.56 211 SER A C 1
ATOM 1633 O O . SER A 1 211 ? -3.960 -5.739 15.507 1.00 96.56 211 SER A O 1
ATOM 1635 N N . MET A 1 212 ? -4.956 -3.748 15.778 1.00 97.88 212 MET A N 1
ATOM 1636 C CA . MET A 1 212 ? -6.234 -4.141 15.182 1.00 97.88 212 MET A CA 1
ATOM 1637 C C . MET A 1 212 ? -6.088 -4.485 13.698 1.00 97.88 212 MET A C 1
ATOM 1639 O O . MET A 1 212 ? -6.453 -5.597 13.308 1.00 97.88 212 MET A O 1
ATOM 1643 N N . PHE A 1 213 ? -5.473 -3.616 12.894 1.00 98.44 213 PHE A N 1
ATOM 1644 C CA . PHE A 1 213 ? -5.234 -3.903 11.478 1.00 98.44 213 PHE A CA 1
ATOM 1645 C C . PHE A 1 213 ? -4.386 -5.162 11.293 1.00 98.44 213 PHE A C 1
ATOM 1647 O O . PHE A 1 213 ? -4.701 -6.017 10.464 1.00 98.44 213 PHE A O 1
ATOM 1654 N N . ASP A 1 214 ? -3.339 -5.333 12.100 1.00 96.56 214 ASP A N 1
ATOM 1655 C CA . ASP A 1 214 ? -2.460 -6.492 11.987 1.00 96.56 214 ASP A CA 1
ATOM 1656 C C . ASP A 1 214 ? -3.171 -7.815 12.336 1.00 96.56 214 ASP A C 1
ATOM 1658 O O . ASP A 1 214 ? -2.884 -8.839 11.712 1.00 96.56 214 ASP A O 1
ATOM 1662 N N . ARG A 1 215 ? -4.156 -7.813 13.250 1.00 97.06 215 ARG A N 1
ATOM 1663 C CA . ARG A 1 215 ? -5.032 -8.980 13.485 1.00 97.06 215 ARG A CA 1
ATOM 1664 C C . ARG A 1 215 ? -5.857 -9.336 12.245 1.00 97.06 215 ARG A C 1
ATOM 1666 O O . ARG A 1 215 ? -5.914 -10.512 11.879 1.00 97.06 215 ARG A O 1
ATOM 1673 N N . TYR A 1 216 ? -6.436 -8.340 11.570 1.00 97.50 216 TYR A N 1
ATOM 1674 C CA . TYR A 1 216 ? -7.169 -8.559 10.316 1.00 97.50 216 TYR A CA 1
ATOM 1675 C C . TYR A 1 216 ? -6.254 -9.104 9.222 1.00 97.50 216 TYR A C 1
ATOM 1677 O O . TYR A 1 216 ? -6.589 -10.112 8.606 1.00 97.50 216 TYR A O 1
ATOM 1685 N N . ARG A 1 217 ? -5.048 -8.547 9.058 1.00 96.00 217 ARG A N 1
ATOM 1686 C CA . ARG A 1 217 ? -4.043 -9.081 8.123 1.00 96.00 217 ARG A CA 1
ATOM 1687 C C . ARG A 1 217 ? -3.674 -10.531 8.413 1.00 96.00 217 ARG A C 1
ATOM 1689 O O . ARG A 1 217 ? -3.427 -11.299 7.490 1.00 96.00 217 ARG A O 1
ATOM 1696 N N . HIS A 1 218 ? -3.594 -10.945 9.674 1.00 95.00 218 HIS A N 1
ATOM 1697 C CA . HIS A 1 218 ? -3.265 -12.336 9.987 1.00 95.00 218 HIS A CA 1
ATOM 1698 C C . HIS A 1 218 ? -4.369 -13.311 9.556 1.00 95.00 218 HIS A C 1
ATOM 1700 O O . HIS A 1 218 ? -4.054 -14.339 8.939 1.00 95.00 218 HIS A O 1
ATOM 1706 N N . LYS A 1 219 ? -5.636 -12.966 9.830 1.00 93.88 219 LYS A N 1
ATOM 1707 C CA . LYS A 1 219 ? -6.804 -13.784 9.467 1.00 93.88 219 LYS A CA 1
ATOM 1708 C C . LYS A 1 219 ? -7.072 -13.759 7.959 1.00 93.88 219 LYS A C 1
ATOM 1710 O O . LYS A 1 219 ? -7.127 -14.815 7.338 1.00 93.88 219 LYS A O 1
ATOM 1715 N N . PHE A 1 220 ? -7.168 -12.567 7.379 1.00 94.25 220 PHE A N 1
ATOM 1716 C CA . PHE A 1 220 ? -7.615 -12.334 6.004 1.00 94.25 220 PHE A CA 1
ATOM 1717 C C . PHE A 1 220 ? -6.473 -12.107 5.004 1.00 94.25 220 PHE A C 1
ATOM 1719 O O . PHE A 1 220 ? -6.706 -12.035 3.816 1.00 94.25 220 PHE A O 1
ATOM 1726 N N . LYS A 1 221 ? -5.208 -12.048 5.428 1.00 96.00 221 LYS A N 1
ATOM 1727 C CA . LYS A 1 221 ? -4.080 -11.640 4.558 1.00 96.00 221 LYS A CA 1
ATOM 1728 C C . LYS A 1 221 ? -4.200 -10.169 4.140 1.00 96.00 221 LYS A C 1
ATOM 1730 O O . LYS A 1 221 ? -4.920 -9.395 4.761 1.00 96.00 221 LYS A O 1
ATOM 1735 N N . LEU A 1 222 ? -3.352 -9.748 3.202 1.00 97.38 222 LEU A N 1
ATOM 1736 C CA . LEU A 1 222 ? -3.243 -8.348 2.782 1.00 97.38 222 LEU A CA 1
ATOM 1737 C C . LEU A 1 222 ? -4.336 -7.945 1.794 1.00 97.38 222 LEU A C 1
ATOM 1739 O O . LEU A 1 222 ? -4.715 -6.787 1.768 1.00 97.38 222 LEU A O 1
ATOM 1743 N N . TYR A 1 223 ? -4.822 -8.889 1.001 1.00 97.69 223 TYR A N 1
ATOM 1744 C CA . TYR A 1 223 ? -5.892 -8.707 0.034 1.00 97.69 223 TYR A CA 1
ATOM 1745 C C . TYR A 1 223 ? -6.549 -10.071 -0.211 1.00 97.69 223 TYR A C 1
ATOM 1747 O O . TYR A 1 223 ? -5.933 -11.111 0.059 1.00 97.69 223 TYR A O 1
ATOM 1755 N N . GLY A 1 224 ? -7.761 -10.087 -0.758 1.00 96.00 224 GLY A N 1
ATOM 1756 C CA . GLY A 1 224 ? -8.419 -11.330 -1.134 1.00 96.00 224 GLY A CA 1
ATOM 1757 C C . GLY A 1 224 ? -9.741 -11.148 -1.866 1.00 96.00 224 GLY A C 1
ATOM 1758 O O . GLY A 1 224 ? -10.326 -10.068 -1.892 1.00 96.00 224 GLY A O 1
ATOM 1759 N N . GLU A 1 225 ? -10.179 -12.256 -2.453 1.00 95.31 225 GLU A N 1
ATOM 1760 C CA . GLU A 1 225 ? -11.449 -12.418 -3.158 1.00 95.31 225 GLU A CA 1
ATOM 1761 C C . GLU A 1 225 ? -12.476 -13.127 -2.251 1.00 95.31 225 GLU A C 1
ATOM 1763 O O . GLU A 1 225 ? -12.091 -13.702 -1.214 1.00 95.31 225 GLU A O 1
ATOM 1768 N N . PRO A 1 226 ? -13.770 -13.137 -2.635 1.00 95.12 226 PRO A N 1
ATOM 1769 C CA . PRO A 1 226 ? -14.790 -13.920 -1.963 1.00 95.12 226 PRO A CA 1
ATOM 1770 C C . PRO A 1 226 ? -14.337 -15.359 -1.713 1.00 95.12 226 PRO A C 1
AT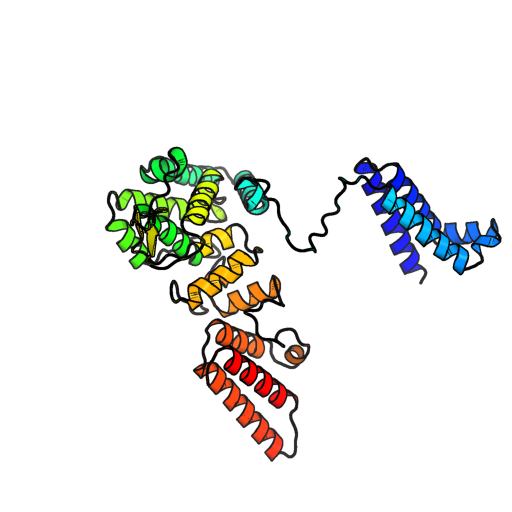OM 1772 O O . PRO A 1 226 ? -13.858 -16.054 -2.611 1.00 95.12 226 PRO A O 1
ATOM 1775 N N . SER A 1 227 ? -14.439 -15.797 -0.463 1.00 91.81 227 SER A N 1
ATOM 1776 C CA . SER A 1 227 ? -13.860 -17.059 -0.008 1.00 91.81 227 SER A CA 1
ATOM 1777 C C . SER A 1 227 ? -14.586 -17.626 1.205 1.00 91.81 227 SER A C 1
ATOM 1779 O O . SER A 1 227 ? -15.127 -16.897 2.032 1.00 91.81 227 SER A O 1
ATOM 1781 N N . ASN A 1 228 ? -14.554 -18.953 1.331 1.00 91.69 228 ASN A N 1
ATOM 1782 C CA . ASN A 1 228 ? -15.133 -19.672 2.460 1.00 91.69 228 ASN A CA 1
ATOM 1783 C C . ASN A 1 228 ? -14.024 -20.153 3.393 1.00 91.69 228 ASN A C 1
ATOM 1785 O O . ASN A 1 228 ? -13.091 -20.836 2.967 1.00 91.69 228 ASN A O 1
ATOM 1789 N N . PHE A 1 229 ? -14.151 -19.845 4.678 1.00 86.12 229 PHE A N 1
ATOM 1790 C CA . PHE A 1 229 ? -13.317 -20.425 5.719 1.00 86.12 229 PHE A CA 1
ATOM 1791 C C . PHE A 1 229 ? -13.905 -21.771 6.119 1.00 86.12 229 PHE A C 1
ATOM 1793 O O . PHE A 1 229 ? -15.092 -21.872 6.435 1.00 86.12 229 PHE A O 1
ATOM 1800 N N . MET A 1 230 ? -13.070 -22.807 6.103 1.00 89.62 230 MET A N 1
ATOM 1801 C CA . MET A 1 230 ? -13.466 -24.175 6.424 1.00 89.62 230 MET A CA 1
ATOM 1802 C C . MET A 1 230 ? -12.736 -24.676 7.670 1.00 89.62 230 MET A C 1
ATOM 1804 O O . MET A 1 230 ? -11.589 -24.297 7.921 1.00 89.62 230 MET A O 1
ATOM 1808 N N . ASP A 1 231 ? -13.394 -25.535 8.445 1.00 88.94 231 ASP A N 1
ATOM 1809 C CA . ASP A 1 231 ? -12.738 -26.301 9.503 1.00 88.94 231 ASP A CA 1
ATOM 1810 C C . ASP A 1 231 ? -11.894 -27.460 8.935 1.00 88.94 231 ASP A C 1
ATOM 1812 O O . ASP A 1 231 ? -11.838 -27.699 7.727 1.00 88.94 231 ASP A O 1
ATOM 1816 N N . ALA A 1 232 ? -11.236 -28.216 9.819 1.00 91.19 232 ALA A N 1
ATOM 1817 C CA . ALA A 1 232 ? -10.412 -29.365 9.434 1.00 91.19 232 ALA A CA 1
ATOM 1818 C C . ALA A 1 232 ? -11.199 -30.500 8.744 1.00 91.19 232 ALA A C 1
ATOM 1820 O O . ALA A 1 232 ? -10.589 -31.369 8.124 1.00 91.19 232 ALA A O 1
ATOM 1821 N N . ASN A 1 233 ? -12.531 -30.494 8.838 1.00 92.38 233 ASN A N 1
ATOM 1822 C CA . ASN A 1 233 ? -13.417 -31.467 8.202 1.00 92.38 233 ASN A CA 1
ATOM 1823 C C . ASN A 1 233 ? -13.987 -30.949 6.869 1.00 92.38 233 ASN A C 1
ATOM 1825 O O . ASN A 1 233 ? -14.815 -31.624 6.260 1.00 92.38 233 ASN A O 1
ATOM 1829 N N . GLY A 1 234 ? -13.578 -29.756 6.420 1.00 89.69 234 GLY A N 1
ATOM 1830 C CA . GLY A 1 234 ? -14.084 -29.127 5.201 1.00 89.69 234 GLY A CA 1
ATOM 1831 C C . GLY A 1 234 ? -15.463 -28.477 5.358 1.00 89.69 234 GLY A C 1
ATOM 1832 O O . GLY A 1 234 ? -16.072 -28.100 4.358 1.00 89.69 234 GLY A O 1
ATOM 1833 N N . LYS A 1 235 ? -15.982 -28.331 6.585 1.00 93.69 235 LYS A N 1
ATOM 1834 C CA . LYS A 1 235 ? -17.248 -27.631 6.824 1.00 93.69 235 LYS A CA 1
ATOM 1835 C C . LYS A 1 235 ? -17.008 -26.126 6.802 1.00 93.69 235 LYS A C 1
ATOM 1837 O O . LYS A 1 235 ? -16.129 -25.634 7.505 1.00 93.69 235 LYS A O 1
ATOM 1842 N N . ILE A 1 236 ? -17.829 -25.396 6.049 1.00 90.81 236 ILE A N 1
ATOM 1843 C CA . ILE A 1 236 ? -17.819 -23.930 6.042 1.00 90.81 236 ILE A CA 1
ATOM 1844 C C . ILE A 1 236 ? -18.192 -23.420 7.440 1.00 90.81 236 ILE A C 1
ATOM 1846 O O . ILE A 1 236 ? -19.252 -23.756 7.974 1.00 90.81 236 ILE A O 1
ATOM 1850 N N . VAL A 1 237 ? -17.296 -22.632 8.032 1.00 91.81 237 VAL A N 1
ATOM 1851 C CA . VAL A 1 237 ? -17.475 -21.994 9.344 1.00 91.81 237 VAL A CA 1
ATOM 1852 C C . VAL A 1 237 ? -17.747 -20.497 9.235 1.00 91.81 237 VAL A C 1
ATOM 1854 O O . VAL A 1 237 ? -18.381 -19.936 10.122 1.00 91.81 237 VAL A O 1
ATOM 1857 N N . GLU A 1 238 ? -17.289 -19.853 8.163 1.00 92.19 238 GLU A N 1
ATOM 1858 C CA . GLU A 1 238 ? -17.481 -18.424 7.915 1.00 92.19 238 GLU A CA 1
ATOM 1859 C C . GLU A 1 238 ? -17.362 -18.174 6.406 1.00 92.19 238 GLU A C 1
ATOM 1861 O O . GLU A 1 238 ? -16.445 -18.684 5.763 1.00 92.19 238 GLU A O 1
ATOM 1866 N N . GLU A 1 239 ? -18.281 -17.406 5.832 1.00 93.81 239 GLU A N 1
ATOM 1867 C CA . GLU A 1 239 ? -18.234 -17.002 4.424 1.00 93.81 239 GLU A CA 1
ATOM 1868 C C . GLU A 1 239 ? -17.809 -15.542 4.349 1.00 93.81 239 GLU A C 1
ATOM 1870 O O . GLU A 1 239 ? -18.362 -14.706 5.060 1.00 93.81 239 GLU A O 1
ATOM 1875 N N . ASN A 1 240 ? -16.837 -15.231 3.495 1.00 93.88 240 ASN A N 1
ATOM 1876 C CA . ASN A 1 240 ? -16.457 -13.869 3.157 1.00 93.88 240 ASN A CA 1
ATOM 1877 C C . ASN A 1 240 ? -16.932 -13.551 1.737 1.00 93.88 240 ASN A C 1
ATOM 1879 O O . ASN A 1 240 ? -16.319 -14.031 0.785 1.00 93.88 240 ASN A O 1
ATOM 1883 N N . PRO A 1 241 ? -17.989 -12.744 1.568 1.00 95.19 241 PRO A N 1
ATOM 1884 C CA . PRO A 1 241 ? -18.500 -12.383 0.251 1.00 95.19 241 PRO A CA 1
ATOM 1885 C C . PRO A 1 241 ? -17.764 -11.188 -0.378 1.00 95.19 241 PRO A C 1
ATOM 1887 O O . PRO A 1 241 ? -18.149 -10.749 -1.459 1.00 95.19 241 PRO A O 1
ATOM 1890 N N . TYR A 1 242 ? -16.752 -10.627 0.289 1.00 94.88 242 TYR A N 1
ATOM 1891 C CA . TYR A 1 242 ? -16.148 -9.355 -0.095 1.00 94.88 242 TYR A CA 1
ATOM 1892 C C . TYR A 1 242 ? -14.819 -9.542 -0.828 1.00 94.88 242 TYR A C 1
ATOM 1894 O O . TYR A 1 242 ? -13.964 -10.324 -0.407 1.00 94.88 242 TYR A O 1
ATOM 1902 N N . ASN A 1 243 ? -14.620 -8.743 -1.877 1.00 95.88 243 ASN A N 1
ATOM 1903 C CA . ASN A 1 243 ? -13.281 -8.373 -2.331 1.00 95.88 243 ASN A CA 1
ATOM 1904 C C . ASN A 1 243 ? -12.701 -7.352 -1.346 1.00 95.88 243 ASN A C 1
ATOM 1906 O O . ASN A 1 243 ? -13.403 -6.428 -0.932 1.00 95.88 243 ASN A O 1
ATOM 1910 N N . TYR A 1 244 ? -11.431 -7.488 -0.978 1.00 97.31 244 TYR A N 1
ATOM 1911 C CA . TYR A 1 244 ? -10.775 -6.540 -0.077 1.00 97.31 244 TYR A CA 1
ATOM 1912 C C . TYR A 1 244 ? -9.293 -6.383 -0.373 1.00 97.31 244 TYR A C 1
ATOM 1914 O O . TYR A 1 244 ? -8.610 -7.332 -0.758 1.00 97.31 244 TYR A O 1
ATOM 1922 N N . ASP A 1 245 ? -8.791 -5.179 -0.124 1.00 98.00 245 ASP A N 1
ATOM 1923 C CA . ASP A 1 245 ? -7.396 -4.807 -0.290 1.00 98.00 245 ASP A CA 1
ATOM 1924 C C . ASP A 1 245 ? -6.954 -3.932 0.888 1.00 98.00 245 ASP A C 1
ATOM 1926 O O . ASP A 1 245 ? -7.187 -2.728 0.938 1.00 98.00 245 ASP A O 1
ATOM 1930 N N . PHE A 1 246 ? -6.307 -4.558 1.869 1.00 98.50 246 PHE A N 1
ATOM 1931 C CA . PHE A 1 246 ? -5.729 -3.890 3.034 1.00 98.50 246 PHE A CA 1
ATOM 1932 C C . PHE A 1 246 ? -4.295 -3.411 2.783 1.00 98.50 246 PHE A C 1
ATOM 1934 O O . PHE A 1 246 ? -3.681 -2.840 3.689 1.00 98.50 246 PHE A O 1
ATOM 1941 N N . THR A 1 247 ? -3.729 -3.643 1.591 1.00 98.31 247 THR A N 1
ATOM 1942 C CA . THR A 1 247 ? -2.331 -3.305 1.292 1.00 98.31 247 THR A CA 1
ATOM 1943 C C . THR A 1 247 ? -1.987 -1.831 1.538 1.00 98.31 247 THR A C 1
ATOM 1945 O O . THR A 1 247 ? -0.915 -1.605 2.110 1.00 98.31 247 THR A O 1
ATOM 1948 N N . PRO A 1 248 ? -2.862 -0.832 1.263 1.00 97.88 248 PRO A N 1
ATOM 1949 C CA . PRO A 1 248 ? -2.556 0.574 1.538 1.00 97.88 248 PRO A CA 1
ATOM 1950 C C . PRO A 1 248 ? -2.233 0.862 3.007 1.00 97.88 248 PRO A C 1
ATOM 1952 O O . PRO A 1 248 ? -1.307 1.617 3.296 1.00 97.88 248 PRO A O 1
ATOM 1955 N N . ILE A 1 249 ? -2.929 0.210 3.949 1.00 98.44 249 ILE A N 1
ATOM 1956 C CA . ILE A 1 249 ? -2.674 0.383 5.388 1.00 98.44 249 ILE A CA 1
ATOM 1957 C C . ILE A 1 249 ? -1.231 -0.013 5.700 1.00 98.44 249 ILE A C 1
ATOM 1959 O O . ILE A 1 249 ? -0.483 0.741 6.314 1.00 98.44 249 ILE A O 1
ATOM 1963 N N . PHE A 1 250 ? -0.811 -1.192 5.249 1.00 98.06 250 PHE A N 1
ATOM 1964 C CA . PHE A 1 250 ? 0.507 -1.725 5.589 1.00 98.06 250 PHE A CA 1
ATOM 1965 C C . PHE A 1 250 ? 1.634 -1.057 4.811 1.00 98.06 250 PHE A C 1
ATOM 1967 O O . PHE A 1 250 ? 2.719 -0.875 5.357 1.00 98.06 250 PHE A O 1
ATOM 1974 N N . ALA A 1 251 ? 1.374 -0.636 3.577 1.00 96.81 251 ALA A N 1
ATOM 1975 C CA . ALA A 1 251 ? 2.315 0.160 2.808 1.00 96.81 251 ALA A CA 1
ATOM 1976 C C . ALA A 1 251 ? 2.488 1.578 3.381 1.00 96.81 251 ALA A C 1
ATOM 1978 O O . ALA A 1 251 ? 3.556 2.159 3.224 1.00 96.81 251 ALA A O 1
ATOM 1979 N N . MET A 1 252 ? 1.484 2.133 4.070 1.00 96.00 252 MET A N 1
ATOM 1980 C CA . MET A 1 252 ? 1.628 3.382 4.829 1.00 96.00 252 MET A CA 1
ATOM 1981 C C . MET A 1 252 ? 2.472 3.170 6.093 1.00 96.00 252 MET A C 1
ATOM 1983 O O . MET A 1 252 ? 3.338 3.987 6.399 1.00 96.00 252 MET A O 1
ATOM 1987 N N . LEU A 1 253 ? 2.231 2.071 6.817 1.00 95.94 253 LEU A N 1
ATOM 1988 C CA . LEU A 1 253 ? 2.952 1.743 8.054 1.00 95.94 253 LEU A CA 1
ATOM 1989 C C . LEU A 1 253 ? 4.422 1.371 7.810 1.00 95.94 253 LEU A C 1
ATOM 1991 O O . LEU A 1 253 ? 5.280 1.684 8.630 1.00 95.94 253 LEU A O 1
ATOM 1995 N N . ASP A 1 254 ? 4.725 0.697 6.701 1.00 94.75 254 ASP A N 1
ATOM 1996 C CA . ASP A 1 254 ? 6.090 0.324 6.325 1.00 94.75 254 ASP A CA 1
ATOM 1997 C C . ASP A 1 254 ? 6.286 0.447 4.799 1.00 94.75 254 ASP A C 1
ATOM 1999 O O . ASP A 1 254 ? 6.251 -0.548 4.064 1.00 94.75 254 ASP A O 1
ATOM 2003 N N . PRO A 1 255 ? 6.517 1.674 4.293 1.00 91.75 255 PRO A N 1
ATOM 2004 C CA . PRO A 1 255 ? 6.619 1.956 2.860 1.00 91.75 255 PRO A CA 1
ATOM 2005 C C . PRO A 1 255 ? 7.901 1.422 2.215 1.00 91.75 255 PRO A C 1
ATOM 2007 O O . PRO A 1 255 ? 8.100 1.620 1.017 1.00 91.75 255 PRO A O 1
ATOM 2010 N N . LYS A 1 256 ? 8.801 0.797 2.987 1.00 91.25 256 LYS A N 1
ATOM 2011 C CA . LYS A 1 256 ? 10.015 0.132 2.486 1.00 91.25 256 LYS A CA 1
ATOM 2012 C C . LYS A 1 256 ? 9.879 -1.391 2.486 1.00 91.25 256 LYS A C 1
ATOM 2014 O O . LYS A 1 256 ? 10.790 -2.076 2.023 1.00 91.25 256 LYS A O 1
ATOM 2019 N N . ASN A 1 257 ? 8.761 -1.927 2.975 1.00 93.19 257 ASN A N 1
ATOM 2020 C CA . ASN A 1 257 ? 8.535 -3.360 3.010 1.00 93.19 257 ASN A CA 1
ATOM 2021 C C . ASN A 1 257 ? 8.241 -3.908 1.617 1.00 93.19 257 ASN A C 1
ATOM 2023 O O . ASN A 1 257 ? 7.131 -3.763 1.106 1.00 93.19 257 ASN A O 1
ATOM 2027 N N . GLU A 1 258 ? 9.205 -4.612 1.032 1.00 93.31 258 GLU A N 1
ATOM 2028 C CA . GLU A 1 258 ? 9.040 -5.229 -0.285 1.00 93.31 258 GLU A CA 1
ATOM 2029 C C . GLU A 1 258 ? 7.756 -6.066 -0.379 1.00 93.31 258 GLU A C 1
ATOM 2031 O O . GLU A 1 258 ? 7.020 -5.927 -1.346 1.00 93.31 258 GLU A O 1
ATOM 2036 N N . LYS A 1 259 ? 7.404 -6.842 0.655 1.00 94.31 259 LYS A N 1
ATOM 2037 C CA . LYS A 1 259 ? 6.202 -7.692 0.617 1.00 94.31 259 LYS A CA 1
ATOM 2038 C C . LYS A 1 259 ? 4.905 -6.892 0.556 1.00 94.31 259 LYS A C 1
ATOM 2040 O O . LYS A 1 259 ? 3.951 -7.348 -0.064 1.00 94.31 259 LYS A O 1
ATOM 2045 N N . PHE A 1 260 ? 4.834 -5.738 1.219 1.00 95.56 260 PHE A N 1
ATOM 2046 C CA . PHE A 1 260 ? 3.641 -4.890 1.148 1.00 95.56 260 PHE A CA 1
ATOM 2047 C C . PHE A 1 260 ? 3.548 -4.193 -0.204 1.00 95.56 260 PHE A C 1
ATOM 2049 O O . PHE A 1 260 ? 2.461 -4.115 -0.766 1.00 95.56 260 PHE A O 1
ATOM 2056 N N . ILE A 1 261 ? 4.684 -3.764 -0.759 1.00 95.50 261 ILE A N 1
ATOM 2057 C CA . ILE A 1 261 ? 4.734 -3.171 -2.096 1.00 95.50 261 ILE A CA 1
ATOM 2058 C C . ILE A 1 261 ? 4.374 -4.208 -3.167 1.00 95.50 261 ILE A C 1
ATOM 2060 O O . ILE A 1 261 ? 3.549 -3.936 -4.031 1.00 95.50 261 ILE A O 1
ATOM 2064 N N . GLU A 1 262 ? 4.915 -5.422 -3.123 1.00 95.50 262 GLU A N 1
ATOM 2065 C CA . GLU A 1 262 ? 4.543 -6.477 -4.076 1.00 95.50 262 GLU A CA 1
ATOM 2066 C C . GLU A 1 262 ? 3.057 -6.849 -3.956 1.00 95.50 262 GLU A C 1
ATOM 2068 O O . GLU A 1 262 ? 2.381 -6.997 -4.972 1.00 95.50 262 GLU A O 1
ATOM 2073 N N . ALA A 1 263 ? 2.511 -6.888 -2.735 1.00 97.06 263 ALA A N 1
ATOM 2074 C CA . ALA A 1 263 ? 1.098 -7.185 -2.518 1.00 97.06 263 ALA A CA 1
ATOM 2075 C C . ALA A 1 263 ? 0.145 -6.145 -3.137 1.00 97.06 263 ALA A C 1
ATOM 2077 O O . ALA A 1 263 ? -0.926 -6.540 -3.590 1.00 97.06 263 ALA A O 1
ATOM 2078 N N . ILE A 1 264 ? 0.527 -4.858 -3.213 1.00 97.00 264 ILE A N 1
ATOM 2079 C CA . ILE A 1 264 ? -0.253 -3.844 -3.952 1.00 97.00 264 ILE A CA 1
ATOM 2080 C C . ILE A 1 264 ? -0.407 -4.293 -5.409 1.00 97.00 264 ILE A C 1
ATOM 2082 O O . ILE A 1 264 ? -1.521 -4.399 -5.911 1.00 97.00 264 ILE A O 1
ATOM 2086 N N . TYR A 1 265 ? 0.702 -4.613 -6.083 1.00 95.62 265 TYR A N 1
ATOM 2087 C CA . TYR A 1 265 ? 0.665 -5.051 -7.480 1.00 95.62 265 TYR A CA 1
ATOM 2088 C C . TYR A 1 265 ? -0.151 -6.326 -7.667 1.00 95.62 265 TYR A C 1
ATOM 2090 O O . TYR A 1 265 ? -0.917 -6.428 -8.621 1.00 95.62 265 TYR A O 1
ATOM 2098 N N . GLU A 1 266 ? -0.016 -7.294 -6.761 1.00 95.44 266 GLU A N 1
ATOM 2099 C CA . GLU A 1 266 ? -0.794 -8.528 -6.829 1.00 95.44 266 GLU A CA 1
ATOM 2100 C C . GLU A 1 266 ? -2.302 -8.279 -6.685 1.00 95.44 266 GLU A C 1
ATOM 2102 O O . GLU A 1 266 ? -3.075 -8.874 -7.437 1.00 95.44 266 GLU A O 1
ATOM 2107 N N . ALA A 1 267 ? -2.719 -7.390 -5.776 1.00 96.62 267 ALA A N 1
ATOM 2108 C CA . ALA A 1 267 ? -4.120 -7.009 -5.611 1.00 96.62 267 ALA A CA 1
ATOM 2109 C C . ALA A 1 267 ? -4.673 -6.334 -6.876 1.00 96.62 267 ALA A C 1
ATOM 2111 O O . ALA A 1 267 ? -5.734 -6.729 -7.370 1.00 96.62 267 ALA A O 1
ATOM 2112 N N . LYS A 1 268 ? -3.914 -5.391 -7.458 1.00 94.81 268 LYS A N 1
ATOM 2113 C CA . LYS A 1 268 ? -4.270 -4.728 -8.724 1.00 94.81 268 LYS A CA 1
ATOM 2114 C C . LYS A 1 268 ? -4.365 -5.715 -9.881 1.00 94.81 268 LYS A C 1
ATOM 2116 O O . LYS A 1 268 ? -5.321 -5.709 -10.643 1.00 94.81 268 LYS A O 1
ATOM 2121 N N . ASN A 1 269 ? -3.402 -6.624 -9.980 1.00 90.62 269 ASN A N 1
ATOM 2122 C CA . ASN A 1 269 ? -3.359 -7.623 -11.041 1.00 90.62 269 ASN A CA 1
ATOM 2123 C C . ASN A 1 269 ? -4.488 -8.668 -10.949 1.00 90.62 269 ASN A C 1
ATOM 2125 O O . ASN A 1 269 ? -4.798 -9.332 -11.937 1.00 90.62 269 ASN A O 1
ATOM 2129 N N . LYS A 1 270 ? -5.085 -8.847 -9.769 1.00 92.50 270 LYS A N 1
ATOM 2130 C CA . LYS A 1 270 ? -6.278 -9.680 -9.575 1.00 92.50 270 LYS A CA 1
ATOM 2131 C C . LYS A 1 270 ? -7.587 -8.904 -9.748 1.00 92.50 270 LYS A C 1
ATOM 2133 O O . LYS A 1 270 ? -8.643 -9.472 -9.508 1.00 92.50 270 LYS A O 1
ATOM 2138 N N . ASN A 1 271 ? -7.533 -7.635 -10.162 1.00 91.81 271 ASN A N 1
ATOM 2139 C CA . ASN A 1 271 ? -8.694 -6.750 -10.292 1.00 91.81 271 ASN A CA 1
ATOM 2140 C C . ASN A 1 271 ? -9.492 -6.605 -8.981 1.00 91.81 271 ASN A C 1
ATOM 2142 O O . ASN A 1 271 ? -10.711 -6.451 -8.999 1.00 91.81 271 ASN A O 1
ATOM 2146 N N . ILE A 1 272 ? -8.813 -6.686 -7.830 1.00 93.56 272 ILE A N 1
ATOM 2147 C CA . ILE A 1 272 ? -9.443 -6.440 -6.522 1.00 93.56 272 ILE A CA 1
ATOM 2148 C C . ILE A 1 272 ? -9.639 -4.935 -6.325 1.00 93.56 272 ILE A C 1
ATOM 2150 O O . ILE A 1 272 ? -10.670 -4.493 -5.826 1.00 93.56 272 ILE A O 1
ATOM 2154 N N . THR A 1 273 ? -8.641 -4.150 -6.729 1.00 92.06 273 THR A N 1
ATOM 2155 C CA . THR A 1 273 ? -8.693 -2.690 -6.817 1.00 92.06 273 THR A CA 1
ATOM 2156 C C . THR A 1 273 ? -7.968 -2.248 -8.091 1.00 92.06 273 THR A C 1
ATOM 2158 O O . THR A 1 273 ? -7.140 -2.989 -8.611 1.00 92.06 273 THR A O 1
ATOM 2161 N N . ASP A 1 274 ? -8.227 -1.035 -8.582 1.00 90.69 274 ASP A N 1
ATOM 2162 C CA . ASP A 1 274 ? -7.686 -0.576 -9.872 1.00 90.69 274 ASP A CA 1
ATOM 2163 C C . ASP A 1 274 ? -6.565 0.458 -9.734 1.00 90.69 274 ASP A C 1
ATOM 2165 O O . ASP A 1 274 ? -6.449 1.158 -8.720 1.00 90.69 274 ASP A O 1
ATOM 2169 N N . TRP A 1 275 ? -5.722 0.557 -10.764 1.00 91.62 275 TRP A N 1
ATOM 2170 C CA . TRP A 1 275 ? -4.785 1.670 -10.919 1.00 91.62 275 TRP A CA 1
ATOM 2171 C C . TRP A 1 275 ? -5.535 2.942 -11.328 1.00 91.62 275 TRP A C 1
ATOM 2173 O O . TRP A 1 275 ? -6.368 2.917 -12.231 1.00 91.62 275 TRP A O 1
ATOM 2183 N N . ARG A 1 276 ? -5.177 4.078 -10.731 1.00 85.19 276 ARG A N 1
ATOM 2184 C CA . ARG A 1 276 ? -5.710 5.406 -11.065 1.00 85.19 276 ARG A CA 1
ATOM 2185 C C . ARG A 1 276 ? -4.826 6.148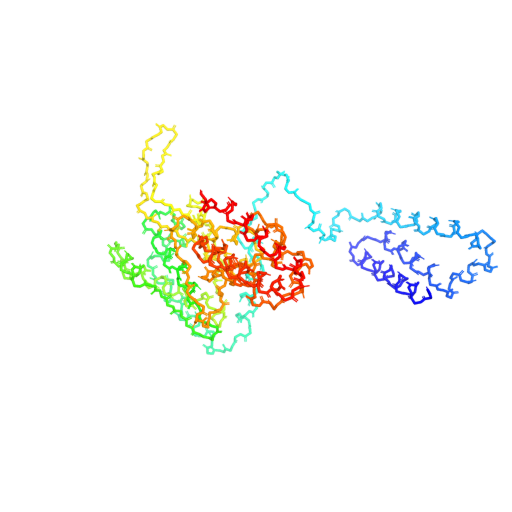 -12.067 1.00 85.19 276 ARG A C 1
ATOM 2187 O O . ARG A 1 276 ? -3.696 5.736 -12.348 1.00 85.19 276 ARG A O 1
ATOM 2194 N N . SER A 1 277 ? -5.356 7.230 -12.631 1.00 72.62 277 SER A N 1
ATOM 2195 C CA . SER A 1 277 ? -4.610 8.173 -13.475 1.00 72.62 277 SER A CA 1
ATOM 2196 C C . SER A 1 277 ? -3.636 9.045 -12.656 1.00 72.62 277 SER A C 1
ATOM 2198 O O . SER A 1 277 ? -3.563 8.936 -11.433 1.00 72.62 277 SER A O 1
ATOM 2200 N N . GLU A 1 278 ? -2.808 9.840 -13.343 1.00 64.81 278 GLU A N 1
ATOM 2201 C CA . GLU A 1 278 ? -1.628 10.549 -12.800 1.00 64.81 278 GLU A CA 1
ATOM 2202 C C . GLU A 1 278 ? -1.923 11.866 -12.043 1.00 64.81 278 GLU A C 1
ATOM 2204 O O . GLU A 1 278 ? -0.991 12.464 -11.515 1.00 64.81 278 GLU A O 1
ATOM 2209 N N . ASP A 1 279 ? -3.181 12.305 -11.916 1.00 59.66 279 ASP A N 1
ATOM 2210 C CA . ASP A 1 279 ? -3.480 13.740 -11.725 1.00 59.66 279 ASP A CA 1
ATOM 2211 C C . ASP A 1 279 ? -3.868 14.194 -10.304 1.00 59.66 279 ASP A C 1
ATOM 2213 O O . ASP A 1 279 ? -4.479 15.252 -10.136 1.00 59.66 279 ASP A O 1
ATOM 2217 N N . GLU A 1 280 ? -3.522 13.447 -9.254 1.00 70.31 280 GLU A N 1
ATOM 2218 C CA . GLU A 1 280 ? -3.846 13.859 -7.883 1.00 70.31 280 GLU A CA 1
ATOM 2219 C C . GLU A 1 280 ? -2.608 14.110 -7.016 1.00 70.31 280 GLU A C 1
ATOM 2221 O O . GLU A 1 280 ? -1.702 13.281 -6.941 1.00 70.31 280 GLU A O 1
ATOM 2226 N N . ASP A 1 281 ? -2.612 15.242 -6.299 1.00 85.50 281 ASP A N 1
ATOM 2227 C CA . ASP A 1 281 ? -1.640 15.561 -5.245 1.00 85.50 281 ASP A CA 1
ATOM 2228 C C . ASP A 1 281 ? -1.870 14.666 -4.016 1.00 85.50 281 ASP A C 1
ATOM 2230 O O . ASP A 1 281 ? -2.534 15.042 -3.046 1.00 85.50 281 ASP A O 1
ATOM 2234 N N . LEU A 1 282 ? -1.401 13.423 -4.118 1.00 89.81 282 LEU A N 1
ATOM 2235 C CA . LEU A 1 282 ? -1.536 12.391 -3.097 1.00 89.81 282 LEU A CA 1
ATOM 2236 C C . LEU A 1 282 ? -0.274 12.302 -2.238 1.00 89.81 282 LEU A C 1
ATOM 2238 O O . LEU A 1 282 ? 0.841 12.299 -2.753 1.00 89.81 282 LEU A O 1
ATOM 2242 N N . ALA A 1 283 ? -0.452 12.076 -0.936 1.00 90.06 283 ALA A N 1
ATOM 2243 C CA . ALA A 1 283 ? 0.641 11.835 0.004 1.00 90.06 283 ALA A CA 1
ATOM 2244 C C . ALA A 1 283 ? 1.410 10.535 -0.309 1.00 90.06 283 ALA A C 1
ATOM 2246 O O . ALA A 1 283 ? 2.618 10.438 -0.076 1.00 90.06 283 ALA A O 1
ATOM 2247 N N . TYR A 1 284 ? 0.715 9.527 -0.850 1.00 91.50 284 TYR A N 1
ATOM 2248 C CA . TYR A 1 284 ? 1.271 8.208 -1.166 1.00 91.50 284 TYR A CA 1
ATOM 2249 C C . TYR A 1 284 ? 0.876 7.741 -2.578 1.00 91.50 284 TYR A C 1
ATOM 2251 O O . TYR A 1 284 ? 0.175 6.738 -2.733 1.00 91.50 284 TYR A O 1
ATOM 2259 N N . PRO A 1 285 ? 1.343 8.419 -3.641 1.00 92.50 285 PRO A N 1
ATOM 2260 C CA . PRO A 1 285 ? 0.846 8.180 -4.995 1.00 92.50 285 PRO A CA 1
ATOM 2261 C C . PRO A 1 285 ? 1.173 6.767 -5.502 1.00 92.50 285 PRO A C 1
ATOM 2263 O O . PRO A 1 285 ? 0.419 6.192 -6.281 1.00 92.50 285 PRO A O 1
ATOM 2266 N N . PHE A 1 286 ? 2.243 6.151 -4.991 1.00 93.44 286 PHE A N 1
ATOM 2267 C CA . PHE A 1 286 ? 2.660 4.795 -5.358 1.00 93.44 286 PHE A CA 1
ATOM 2268 C C . PHE A 1 286 ? 1.646 3.693 -4.999 1.00 93.44 286 PHE A C 1
ATOM 2270 O O . PHE A 1 286 ? 1.777 2.577 -5.492 1.00 93.44 286 PHE A O 1
ATOM 2277 N N . MET A 1 287 ? 0.667 3.962 -4.127 1.00 94.25 287 MET A N 1
ATOM 2278 C CA . MET A 1 287 ? -0.382 2.991 -3.778 1.00 94.25 287 MET A CA 1
ATOM 2279 C C . MET A 1 287 ? -1.508 2.942 -4.818 1.00 94.25 287 MET A C 1
ATOM 2281 O O . MET A 1 287 ? -2.214 1.940 -4.925 1.00 94.25 287 MET A O 1
ATOM 2285 N N . SER A 1 288 ? -1.667 4.020 -5.586 1.00 90.69 288 SER A N 1
ATOM 2286 C CA . SER A 1 288 ? -2.804 4.227 -6.488 1.00 90.69 288 SER A CA 1
ATOM 2287 C C . SER A 1 288 ? -2.379 4.321 -7.944 1.00 90.69 288 SER A C 1
ATOM 2289 O O . SER A 1 288 ? -3.168 4.007 -8.827 1.00 90.69 288 SER A O 1
ATOM 2291 N N . ASN A 1 289 ? -1.148 4.749 -8.213 1.00 91.69 289 ASN A N 1
ATOM 2292 C CA . ASN A 1 289 ? -0.662 5.061 -9.546 1.00 91.69 289 ASN A CA 1
ATOM 2293 C C . ASN A 1 289 ? 0.433 4.074 -9.984 1.00 91.69 289 ASN A C 1
ATOM 2295 O O . ASN A 1 289 ? 1.426 3.889 -9.283 1.00 91.69 289 ASN A O 1
ATOM 2299 N N . ALA A 1 290 ? 0.258 3.459 -11.157 1.00 91.81 290 ALA A N 1
ATOM 2300 C CA . ALA A 1 290 ? 1.137 2.407 -11.673 1.00 91.81 290 ALA A CA 1
ATOM 2301 C C . ALA A 1 290 ? 2.577 2.884 -11.950 1.00 91.81 290 ALA A C 1
ATOM 2303 O O . ALA A 1 290 ? 3.544 2.195 -11.6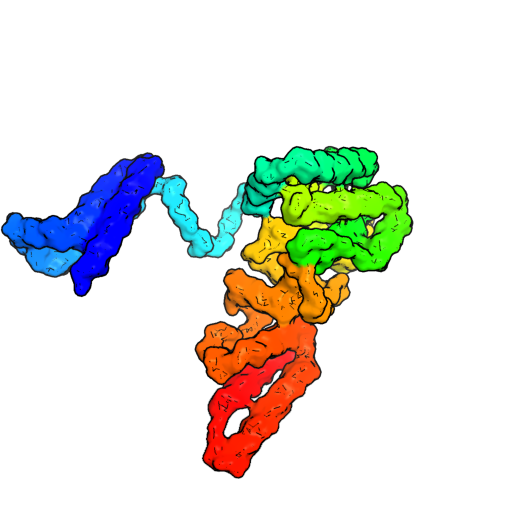12 1.00 91.81 290 ALA A O 1
ATOM 2304 N N . LYS A 1 291 ? 2.745 4.085 -12.503 1.00 89.62 291 LYS A N 1
ATOM 2305 C CA . LYS A 1 291 ? 4.052 4.716 -12.715 1.00 89.62 291 LYS A CA 1
ATOM 2306 C C . LYS A 1 291 ? 4.779 4.985 -11.399 1.00 89.62 291 LYS A C 1
ATOM 2308 O O . LYS A 1 291 ? 5.932 4.579 -11.236 1.00 89.62 291 LYS A O 1
ATOM 2313 N N . GLU A 1 292 ? 4.110 5.620 -10.438 1.00 91.62 292 GLU A N 1
ATOM 2314 C CA . GLU A 1 292 ? 4.697 5.909 -9.121 1.00 91.62 292 GLU A CA 1
ATOM 2315 C C . GLU A 1 292 ? 4.959 4.628 -8.317 1.00 91.62 292 GLU A C 1
ATOM 2317 O O . GLU A 1 292 ? 5.969 4.523 -7.614 1.00 91.62 292 GLU A O 1
ATOM 2322 N N . TYR A 1 293 ? 4.116 3.607 -8.488 1.00 94.12 293 TYR A N 1
ATOM 2323 C CA . TYR A 1 293 ? 4.366 2.258 -7.994 1.00 94.12 293 TYR A CA 1
ATOM 2324 C C . TYR A 1 293 ? 5.666 1.682 -8.559 1.00 94.12 293 TYR A C 1
ATOM 2326 O O . TYR A 1 293 ? 6.533 1.241 -7.802 1.00 94.12 293 TYR A O 1
ATOM 2334 N N . GLY A 1 294 ? 5.837 1.720 -9.882 1.00 91.25 294 GLY A N 1
ATOM 2335 C CA . GLY A 1 294 ? 7.037 1.221 -10.545 1.00 91.25 294 GLY A CA 1
ATOM 2336 C C . GLY A 1 294 ? 8.306 1.912 -10.038 1.00 91.25 294 GLY A C 1
ATOM 2337 O O . GLY A 1 294 ? 9.292 1.240 -9.727 1.00 91.25 294 GLY A O 1
ATOM 2338 N N . LYS A 1 295 ? 8.272 3.242 -9.874 1.00 89.19 295 LYS A N 1
ATOM 2339 C CA . LYS A 1 295 ? 9.376 4.023 -9.283 1.00 89.19 295 LYS A CA 1
ATOM 2340 C C . LYS A 1 295 ? 9.681 3.589 -7.849 1.00 89.19 295 LYS A C 1
ATOM 2342 O O . LYS A 1 295 ? 10.845 3.392 -7.493 1.00 89.19 295 LYS A O 1
ATOM 2347 N N . ARG A 1 296 ? 8.645 3.403 -7.026 1.00 92.44 296 ARG A N 1
ATOM 2348 C CA . ARG A 1 296 ? 8.779 2.933 -5.639 1.00 92.44 296 ARG A CA 1
ATOM 2349 C C . ARG A 1 296 ? 9.398 1.540 -5.575 1.00 92.44 296 ARG A C 1
ATOM 2351 O O . ARG A 1 296 ? 10.318 1.324 -4.786 1.00 92.44 296 ARG A O 1
ATOM 2358 N N . LEU A 1 297 ? 8.927 0.613 -6.406 1.00 92.25 297 LEU A N 1
ATOM 2359 C CA . LEU A 1 297 ? 9.452 -0.746 -6.460 1.00 92.25 297 LEU A CA 1
ATOM 2360 C C . LEU A 1 297 ? 10.910 -0.757 -6.925 1.00 92.25 297 LEU A C 1
ATOM 2362 O O . LEU A 1 297 ? 11.725 -1.441 -6.317 1.00 92.25 297 LEU A O 1
ATOM 2366 N N . LEU A 1 298 ? 11.267 0.051 -7.927 1.00 88.25 298 LEU A N 1
ATOM 2367 C CA . LEU A 1 298 ? 12.655 0.215 -8.368 1.00 88.25 298 LEU A CA 1
ATOM 2368 C C . LEU A 1 298 ? 13.581 0.695 -7.250 1.00 88.25 298 LEU A C 1
ATOM 2370 O O . LEU A 1 298 ? 14.691 0.182 -7.111 1.00 88.25 298 LEU A O 1
ATOM 2374 N N . TYR A 1 299 ? 13.124 1.664 -6.457 1.00 89.25 299 TYR A N 1
ATOM 2375 C CA . TYR A 1 299 ? 13.885 2.199 -5.331 1.00 89.25 299 TYR A CA 1
ATOM 2376 C C . TYR A 1 299 ? 14.124 1.152 -4.231 1.00 89.25 299 TYR A C 1
ATOM 2378 O O . TYR A 1 299 ? 15.206 1.110 -3.649 1.00 89.25 299 TYR A O 1
ATOM 2386 N N . ILE A 1 300 ? 13.128 0.306 -3.945 1.00 91.06 300 ILE A N 1
ATOM 2387 C CA . ILE A 1 300 ? 13.185 -0.676 -2.848 1.00 91.06 300 ILE A CA 1
ATOM 2388 C C . ILE A 1 300 ? 13.863 -1.973 -3.283 1.00 91.06 300 ILE A C 1
ATOM 2390 O O . ILE A 1 300 ? 14.753 -2.470 -2.597 1.00 91.06 300 ILE A O 1
ATOM 2394 N N . ASN A 1 301 ? 13.440 -2.524 -4.418 1.00 89.56 301 ASN A N 1
ATOM 2395 C CA . ASN A 1 301 ? 14.000 -3.730 -5.002 1.00 89.56 301 ASN A CA 1
ATOM 2396 C C . ASN A 1 301 ? 14.051 -3.621 -6.529 1.00 89.56 301 ASN A C 1
ATOM 2398 O O . ASN A 1 301 ? 13.193 -4.120 -7.261 1.00 89.56 301 ASN A O 1
ATOM 2402 N N . SER A 1 302 ? 15.154 -3.059 -7.012 1.00 87.06 302 SER A N 1
ATOM 2403 C CA . SER A 1 302 ? 15.457 -2.933 -8.437 1.00 87.06 302 SER A CA 1
ATOM 2404 C C . SER A 1 302 ? 15.544 -4.279 -9.180 1.00 87.06 302 SER A C 1
ATOM 2406 O O . SER A 1 302 ? 15.493 -4.310 -10.407 1.00 87.06 302 SER A O 1
ATOM 2408 N N . LYS A 1 303 ? 15.641 -5.404 -8.457 1.00 87.56 303 LYS A N 1
ATOM 2409 C CA . LYS A 1 303 ? 15.697 -6.770 -9.002 1.00 87.56 303 LYS A CA 1
ATOM 2410 C C . LYS A 1 303 ? 14.391 -7.551 -8.813 1.00 87.56 303 LYS A C 1
ATOM 2412 O O . LYS A 1 303 ? 14.404 -8.771 -8.995 1.00 87.56 303 LYS A O 1
ATOM 2417 N N . SER A 1 304 ? 13.291 -6.896 -8.423 1.00 88.69 304 SER A N 1
ATOM 2418 C CA . SER A 1 304 ? 12.001 -7.575 -8.250 1.00 88.69 304 SER A CA 1
ATOM 2419 C C . SER A 1 304 ? 11.595 -8.296 -9.535 1.00 88.69 304 SER A C 1
ATOM 2421 O O . SER A 1 304 ? 11.813 -7.816 -10.648 1.00 88.69 304 SER A O 1
ATOM 2423 N N . LYS A 1 305 ? 10.969 -9.466 -9.378 1.00 88.06 305 LYS A N 1
ATOM 2424 C CA . LYS A 1 305 ? 10.478 -10.267 -10.506 1.00 88.06 305 LYS A CA 1
ATOM 2425 C C . LYS A 1 305 ? 9.327 -9.596 -11.244 1.00 88.06 305 LYS A C 1
ATOM 2427 O O . LYS A 1 305 ? 9.064 -9.981 -12.380 1.00 88.06 305 LYS A O 1
ATOM 2432 N N . ILE A 1 306 ? 8.646 -8.635 -10.624 1.00 87.44 306 ILE A N 1
ATOM 2433 C CA . ILE A 1 306 ? 7.601 -7.836 -11.271 1.00 87.44 306 ILE A CA 1
ATOM 2434 C C . ILE A 1 306 ? 8.237 -6.972 -12.365 1.00 87.44 306 ILE A C 1
ATOM 2436 O O . ILE A 1 306 ? 7.762 -6.957 -13.501 1.00 87.44 306 ILE A O 1
ATOM 2440 N N . LEU A 1 307 ? 9.384 -6.358 -12.065 1.00 84.81 307 LEU A N 1
ATOM 2441 C CA . LEU A 1 307 ? 10.099 -5.495 -12.997 1.00 84.81 307 LEU A CA 1
ATOM 2442 C C . LEU A 1 307 ? 10.625 -6.288 -14.213 1.00 84.81 307 LEU A C 1
ATOM 2444 O O . LEU A 1 307 ? 10.997 -7.466 -14.102 1.00 84.81 307 LEU A O 1
ATOM 2448 N N . PRO A 1 308 ? 10.629 -5.683 -15.410 1.00 78.88 308 PRO A N 1
ATOM 2449 C CA . PRO A 1 308 ? 11.236 -6.284 -16.588 1.00 78.88 308 PRO A CA 1
ATOM 2450 C C . PRO A 1 308 ? 12.761 -6.344 -16.422 1.00 78.88 308 PRO A C 1
ATOM 2452 O O . PRO A 1 308 ? 13.378 -5.509 -15.753 1.00 78.88 308 PRO A O 1
ATOM 2455 N N . LYS A 1 309 ? 13.382 -7.351 -17.042 1.00 80.00 309 LYS A N 1
ATOM 2456 C CA . LYS A 1 309 ? 14.845 -7.403 -17.139 1.00 80.00 309 LYS A CA 1
ATOM 2457 C C . LYS A 1 309 ? 15.324 -6.226 -17.992 1.00 80.00 309 LYS A C 1
ATOM 2459 O O . LYS A 1 309 ? 14.606 -5.784 -18.879 1.00 80.00 309 LYS A O 1
ATOM 2464 N N . GLY A 1 310 ? 16.512 -5.709 -17.703 1.00 75.88 310 GLY A N 1
ATOM 2465 C CA . GLY A 1 310 ? 17.087 -4.589 -18.449 1.00 75.88 310 GLY A CA 1
ATOM 2466 C C . GLY A 1 310 ? 16.616 -3.196 -18.017 1.00 75.88 310 GLY A C 1
ATOM 2467 O O . GLY A 1 310 ? 17.126 -2.196 -18.509 1.00 75.88 310 GLY A O 1
ATOM 2468 N N . LEU A 1 311 ? 15.682 -3.076 -17.060 1.00 77.50 311 LEU A N 1
ATOM 2469 C CA . LEU A 1 311 ? 15.184 -1.760 -16.625 1.00 77.50 311 LEU A CA 1
ATOM 2470 C C . LEU A 1 311 ? 16.231 -0.908 -15.880 1.00 77.50 311 LEU A C 1
ATOM 2472 O O . LEU A 1 311 ? 16.086 0.308 -15.774 1.00 77.50 311 LEU A O 1
ATOM 2476 N N . ASN A 1 312 ? 17.282 -1.528 -15.344 1.00 72.81 312 ASN A N 1
ATOM 2477 C CA . ASN A 1 312 ? 18.377 -0.833 -14.653 1.00 72.81 312 ASN A CA 1
ATOM 2478 C C . ASN A 1 312 ? 19.677 -0.835 -15.449 1.00 72.81 312 ASN A C 1
ATOM 2480 O O . ASN A 1 312 ? 20.718 -0.487 -14.897 1.00 72.81 312 ASN A O 1
ATOM 2484 N N . ASP A 1 313 ? 19.618 -1.249 -16.709 1.00 79.62 313 ASP A N 1
ATOM 2485 C CA . ASP A 1 313 ? 20.793 -1.280 -17.557 1.00 79.62 313 ASP A CA 1
ATOM 2486 C C . ASP A 1 313 ? 21.120 0.145 -18.009 1.00 79.62 313 ASP A C 1
ATOM 2488 O O . ASP A 1 313 ? 20.226 0.986 -18.176 1.00 79.62 313 ASP A O 1
ATOM 2492 N N . ASP A 1 314 ? 22.409 0.404 -18.234 1.00 80.56 314 ASP A N 1
ATOM 2493 C CA . ASP A 1 314 ? 22.907 1.710 -18.678 1.00 80.56 314 ASP A CA 1
ATOM 2494 C C . ASP A 1 314 ? 22.273 2.166 -20.003 1.00 80.56 314 ASP A C 1
ATOM 2496 O O . ASP A 1 314 ? 22.251 3.361 -20.285 1.00 80.56 314 ASP A O 1
ATOM 2500 N N . PHE A 1 315 ? 21.684 1.232 -20.759 1.00 81.19 315 PHE A N 1
ATOM 2501 C CA . PHE A 1 315 ? 20.815 1.462 -21.914 1.00 81.19 315 PHE A CA 1
ATOM 2502 C C . PHE A 1 315 ? 19.834 2.630 -21.713 1.00 81.19 315 PHE A C 1
ATOM 2504 O O . PHE A 1 315 ? 19.715 3.504 -22.572 1.00 81.19 315 PHE A O 1
ATOM 2511 N N . TRP A 1 316 ? 19.164 2.710 -20.558 1.00 84.56 316 TRP A N 1
ATOM 2512 C CA . TRP A 1 316 ? 18.172 3.763 -20.312 1.00 84.56 316 TRP A CA 1
ATOM 2513 C C . TRP A 1 316 ? 18.774 5.162 -20.152 1.00 84.56 316 TRP A C 1
ATOM 2515 O O . TRP A 1 316 ? 18.044 6.142 -20.287 1.00 84.56 316 TRP A O 1
ATOM 2525 N N . ASN A 1 317 ? 20.084 5.278 -19.910 1.00 84.88 317 ASN A N 1
ATOM 2526 C CA . ASN A 1 317 ? 20.766 6.572 -19.824 1.00 84.88 317 ASN A CA 1
ATOM 2527 C C . ASN A 1 317 ? 20.842 7.278 -21.192 1.00 84.88 317 ASN A C 1
ATOM 2529 O O . ASN A 1 317 ? 21.120 8.474 -21.248 1.00 84.88 317 ASN A O 1
ATOM 2533 N N . GLU A 1 318 ? 20.586 6.559 -22.291 1.00 83.00 318 GLU A N 1
ATOM 2534 C CA . GLU A 1 318 ? 20.549 7.109 -23.653 1.00 83.00 318 GLU A CA 1
ATOM 2535 C C . GLU A 1 318 ? 19.170 7.647 -24.075 1.00 83.00 318 GLU A C 1
ATOM 2537 O O . GLU A 1 318 ? 19.006 8.152 -25.198 1.00 83.00 318 GLU A O 1
ATOM 2542 N N . TYR A 1 319 ? 18.176 7.528 -23.192 1.00 83.44 319 TYR A N 1
ATOM 2543 C CA . TYR A 1 319 ? 16.800 7.957 -23.414 1.00 83.44 319 TYR A CA 1
ATOM 2544 C C . TYR A 1 319 ? 16.432 9.118 -22.512 1.00 83.44 319 TYR A C 1
ATOM 2546 O O . TYR A 1 319 ? 16.960 9.286 -21.414 1.00 83.44 319 TYR A O 1
ATOM 2554 N N . ASP A 1 320 ? 15.452 9.893 -22.967 1.00 87.44 320 ASP A N 1
ATOM 2555 C CA . ASP A 1 320 ? 14.738 10.775 -22.059 1.00 87.44 320 ASP A CA 1
ATOM 2556 C C . ASP A 1 320 ? 14.088 9.928 -20.942 1.00 87.44 320 ASP A C 1
ATOM 2558 O O . ASP A 1 320 ? 13.458 8.906 -21.258 1.00 87.44 320 ASP A O 1
ATOM 2562 N N . PRO A 1 321 ? 14.209 10.318 -19.657 1.00 86.00 321 PRO A N 1
ATOM 2563 C CA . PRO A 1 321 ? 13.595 9.599 -18.542 1.00 86.00 321 PRO A CA 1
ATOM 2564 C C . PRO A 1 321 ? 12.107 9.294 -18.749 1.00 86.00 321 PRO A C 1
ATOM 2566 O O . PRO A 1 321 ? 11.631 8.244 -18.316 1.00 86.00 321 PRO A O 1
ATOM 2569 N N . MET A 1 322 ? 11.379 10.151 -19.476 1.00 86.62 322 MET A N 1
ATOM 2570 C CA . MET A 1 322 ? 9.968 9.936 -19.792 1.00 86.62 322 MET A CA 1
ATOM 2571 C C . MET A 1 322 ? 9.707 8.654 -20.589 1.00 86.62 322 MET A C 1
ATOM 2573 O O . MET A 1 322 ? 8.634 8.071 -20.447 1.00 86.62 322 MET A O 1
ATOM 2577 N N . VAL A 1 323 ? 10.644 8.201 -21.429 1.00 88.06 323 VAL A N 1
ATOM 2578 C CA . VAL A 1 323 ? 10.478 6.958 -22.205 1.00 88.06 323 VAL A CA 1
ATOM 2579 C C . VAL A 1 323 ? 10.496 5.758 -21.264 1.00 88.06 323 VAL A C 1
ATOM 2581 O O . VAL A 1 323 ? 9.592 4.924 -21.309 1.00 88.06 323 VAL A O 1
ATOM 2584 N N . LYS A 1 324 ? 11.473 5.725 -20.349 1.00 87.88 324 LYS A N 1
ATOM 2585 C CA . LYS A 1 324 ? 11.587 4.691 -19.317 1.00 87.88 324 LYS A CA 1
ATOM 2586 C C . LYS A 1 324 ? 10.354 4.657 -18.421 1.00 87.88 324 LYS A C 1
ATOM 2588 O O . LYS A 1 324 ? 9.815 3.587 -18.152 1.00 87.88 324 LYS A O 1
ATOM 2593 N N . GLU A 1 325 ? 9.908 5.825 -17.958 1.00 88.00 325 GLU A N 1
ATOM 2594 C CA . GLU A 1 325 ? 8.731 5.934 -17.093 1.00 88.00 325 GLU A CA 1
ATOM 2595 C C . GLU A 1 325 ? 7.457 5.462 -17.798 1.00 88.00 325 GLU A C 1
ATOM 2597 O O . GLU A 1 325 ? 6.661 4.749 -17.193 1.00 88.00 325 GLU A O 1
ATOM 2602 N N . ARG A 1 326 ? 7.286 5.796 -19.083 1.00 89.25 326 ARG A N 1
ATOM 2603 C CA . ARG A 1 326 ? 6.128 5.364 -19.871 1.00 89.25 326 ARG A CA 1
ATOM 2604 C C . ARG A 1 326 ? 6.128 3.857 -20.111 1.00 89.25 326 ARG A C 1
ATOM 2606 O O . ARG A 1 326 ? 5.095 3.223 -19.949 1.00 89.25 326 ARG A O 1
ATOM 2613 N N . ALA A 1 327 ? 7.269 3.277 -20.484 1.00 90.31 327 ALA A N 1
ATOM 2614 C CA . ALA A 1 327 ? 7.388 1.830 -20.646 1.00 90.31 327 ALA A CA 1
ATOM 2615 C C . ALA A 1 327 ? 7.093 1.103 -19.323 1.00 90.31 327 ALA A C 1
ATOM 2617 O O . ALA A 1 327 ? 6.370 0.110 -19.303 1.00 90.31 327 ALA A O 1
ATOM 2618 N N . LEU A 1 328 ? 7.596 1.632 -18.204 1.00 90.31 328 LEU A N 1
ATOM 2619 C CA . LEU A 1 328 ? 7.319 1.091 -16.879 1.00 90.31 328 LEU A CA 1
ATOM 2620 C C . LEU A 1 328 ? 5.827 1.148 -16.526 1.00 90.31 328 LEU A C 1
ATOM 2622 O O . LEU A 1 328 ? 5.293 0.133 -16.088 1.00 90.31 328 LEU A O 1
ATOM 2626 N N . ASP A 1 329 ? 5.154 2.282 -16.736 1.00 90.94 329 ASP A N 1
ATOM 2627 C CA . ASP A 1 329 ? 3.713 2.419 -16.472 1.00 90.94 329 ASP A CA 1
ATOM 2628 C C . ASP A 1 329 ? 2.895 1.373 -17.242 1.00 90.94 329 ASP A C 1
ATOM 2630 O O . ASP A 1 329 ? 2.129 0.623 -16.635 1.00 90.94 329 ASP A O 1
ATOM 2634 N N . LEU A 1 330 ? 3.140 1.233 -18.550 1.00 92.31 330 LEU A N 1
ATOM 2635 C CA . LEU A 1 330 ? 2.459 0.238 -19.381 1.00 92.31 330 LEU A CA 1
ATOM 2636 C C . LEU A 1 330 ? 2.695 -1.196 -18.891 1.00 92.31 330 LEU A C 1
ATOM 2638 O O . LEU A 1 330 ? 1.767 -2.003 -18.852 1.00 92.31 330 LEU A O 1
ATOM 2642 N N . ILE A 1 331 ? 3.923 -1.519 -18.474 1.00 91.69 331 ILE A N 1
ATOM 2643 C CA . ILE A 1 331 ? 4.266 -2.852 -17.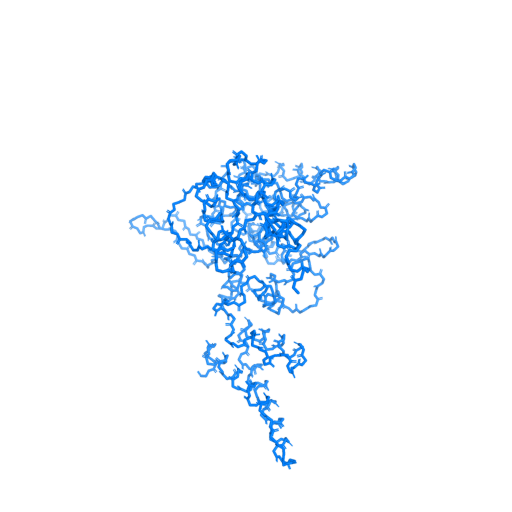961 1.00 91.69 331 ILE A CA 1
ATOM 2644 C C . ILE A 1 331 ? 3.561 -3.132 -16.632 1.00 91.69 331 ILE A C 1
ATOM 2646 O O . ILE A 1 331 ? 3.034 -4.229 -16.437 1.00 91.69 331 ILE A O 1
ATOM 2650 N N . ILE A 1 332 ? 3.519 -2.155 -15.722 1.00 92.56 332 ILE A N 1
ATOM 2651 C CA . ILE A 1 332 ? 2.816 -2.296 -14.441 1.00 92.56 332 ILE A CA 1
ATOM 2652 C C . ILE A 1 332 ? 1.303 -2.441 -14.661 1.00 92.56 332 ILE A C 1
ATOM 2654 O O . ILE A 1 332 ? 0.668 -3.255 -13.988 1.00 92.56 332 ILE A O 1
ATOM 2658 N N . ARG A 1 333 ? 0.733 -1.719 -15.631 1.00 91.88 333 ARG A N 1
ATOM 2659 C CA . ARG A 1 333 ? -0.685 -1.824 -16.018 1.00 91.88 333 ARG A CA 1
ATOM 2660 C C . ARG A 1 333 ? -1.017 -3.066 -16.845 1.00 91.88 333 ARG A C 1
ATOM 2662 O O . ARG A 1 333 ? -2.193 -3.363 -17.012 1.00 91.88 333 ARG A O 1
ATOM 2669 N N . LYS A 1 334 ? -0.009 -3.783 -17.350 1.00 91.31 334 LYS A N 1
ATOM 2670 C CA . LYS A 1 334 ? -0.161 -4.852 -18.351 1.00 91.31 334 LYS A CA 1
ATOM 2671 C C . LYS A 1 334 ? -0.875 -4.392 -19.628 1.00 91.31 334 LYS A C 1
ATOM 2673 O O . LYS A 1 334 ? -1.641 -5.143 -20.227 1.00 91.31 334 LYS A O 1
ATOM 2678 N N . ASP A 1 335 ? -0.621 -3.159 -20.049 1.00 92.94 335 ASP A N 1
ATOM 2679 C CA . ASP A 1 335 ? -1.229 -2.585 -21.246 1.00 92.94 335 ASP A CA 1
ATOM 2680 C C . ASP A 1 335 ? -0.511 -3.075 -22.514 1.00 92.94 335 ASP A C 1
ATOM 2682 O O . ASP A 1 335 ? 0.411 -2.442 -23.035 1.00 92.94 335 ASP A O 1
ATOM 2686 N N . CYS A 1 336 ? -0.934 -4.241 -23.003 1.00 95.12 336 CYS A N 1
ATOM 2687 C CA . CYS A 1 336 ? -0.392 -4.847 -24.217 1.00 95.12 336 CYS A CA 1
ATOM 2688 C C . CYS A 1 336 ? -0.585 -3.966 -25.460 1.00 95.12 336 CYS A C 1
ATOM 2690 O O . CYS A 1 336 ? 0.291 -3.933 -26.322 1.00 95.12 336 CYS A O 1
ATOM 2692 N N . ALA A 1 337 ? -1.700 -3.235 -25.555 1.00 96.56 337 ALA A N 1
ATOM 2693 C CA . ALA A 1 337 ? -1.972 -2.375 -26.702 1.00 96.56 337 ALA A CA 1
ATOM 2694 C C . ALA A 1 337 ? -1.019 -1.173 -26.719 1.00 96.56 337 ALA A C 1
ATOM 2696 O O . ALA A 1 337 ? -0.388 -0.905 -27.743 1.00 96.56 337 ALA A O 1
ATOM 2697 N N . GLY A 1 338 ? -0.844 -0.511 -25.572 1.00 95.75 338 GLY A N 1
ATOM 2698 C CA . GLY A 1 338 ? 0.112 0.584 -25.433 1.00 95.75 338 GLY A CA 1
ATOM 2699 C C . GLY A 1 338 ? 1.561 0.136 -25.655 1.00 95.75 338 GLY A C 1
ATOM 2700 O O . GLY A 1 338 ? 2.344 0.861 -26.272 1.00 95.75 338 GLY A O 1
ATOM 2701 N N . LEU A 1 339 ? 1.935 -1.071 -25.209 1.00 95.56 339 LEU A N 1
ATOM 2702 C CA . LEU A 1 339 ? 3.273 -1.625 -25.468 1.00 95.56 339 LEU A CA 1
ATOM 2703 C C . LEU A 1 339 ? 3.498 -1.887 -26.958 1.00 95.56 339 LEU A C 1
ATOM 2705 O O . LEU A 1 339 ? 4.542 -1.511 -27.495 1.00 95.56 339 LEU A O 1
ATOM 2709 N N . GLN A 1 340 ? 2.506 -2.463 -27.639 1.00 97.00 340 GLN A N 1
ATOM 2710 C CA . GLN A 1 340 ? 2.566 -2.692 -29.079 1.00 97.00 340 GLN A CA 1
ATOM 2711 C C . GLN A 1 340 ? 2.656 -1.371 -29.856 1.00 97.00 340 GLN A C 1
ATOM 2713 O O . GLN A 1 340 ? 3.416 -1.268 -30.820 1.00 97.00 340 GLN A O 1
ATOM 2718 N N . GLU A 1 341 ? 1.927 -0.337 -29.434 1.00 97.06 341 GLU A N 1
ATOM 2719 C CA . GLU A 1 341 ? 2.003 0.995 -30.038 1.00 97.06 341 GLU A CA 1
ATOM 2720 C C . GLU A 1 341 ? 3.403 1.612 -29.887 1.00 97.06 341 GLU A C 1
ATOM 2722 O O . GLU A 1 341 ? 3.960 2.151 -30.852 1.00 97.06 341 GLU A O 1
ATOM 2727 N N . GLN A 1 342 ? 4.018 1.493 -28.705 1.00 94.81 342 GLN A N 1
ATOM 2728 C CA . GLN A 1 342 ? 5.397 1.943 -28.493 1.00 94.81 342 GLN A CA 1
ATOM 2729 C C . GLN A 1 342 ? 6.403 1.167 -29.340 1.00 94.81 342 GLN A C 1
ATOM 2731 O O . GLN A 1 342 ? 7.337 1.768 -29.884 1.00 94.81 342 GLN A O 1
ATOM 2736 N N . PHE A 1 343 ? 6.211 -0.145 -29.474 1.00 96.31 343 PHE A N 1
ATOM 2737 C CA . PHE A 1 343 ? 7.046 -0.987 -30.320 1.00 96.31 343 PHE A CA 1
ATOM 2738 C C . PHE A 1 343 ? 6.966 -0.526 -31.780 1.00 96.31 343 PHE A C 1
ATOM 2740 O O . PHE A 1 343 ? 7.995 -0.223 -32.384 1.00 96.31 343 PHE A O 1
ATOM 2747 N N . ASN A 1 344 ? 5.750 -0.361 -32.312 1.00 96.44 344 ASN A N 1
ATOM 2748 C CA . ASN A 1 344 ? 5.513 0.097 -33.683 1.00 96.44 344 ASN A CA 1
ATOM 2749 C C . ASN A 1 344 ? 6.115 1.487 -33.927 1.00 96.44 344 ASN A C 1
ATOM 2751 O O . ASN A 1 344 ? 6.822 1.700 -34.907 1.00 96.44 344 ASN A O 1
ATOM 2755 N N . THR A 1 345 ? 5.927 2.416 -32.987 1.00 94.62 345 THR A N 1
ATOM 2756 C CA . THR A 1 345 ? 6.521 3.760 -33.070 1.00 94.62 345 THR A CA 1
ATOM 2757 C C . THR A 1 345 ? 8.051 3.700 -33.114 1.00 94.62 345 THR A C 1
ATOM 2759 O O . THR A 1 345 ? 8.700 4.469 -33.832 1.00 94.62 345 THR A O 1
ATOM 2762 N N . THR A 1 346 ? 8.654 2.792 -32.344 1.00 93.25 346 THR A N 1
ATOM 2763 C CA . THR A 1 346 ? 10.108 2.593 -32.330 1.00 93.25 346 THR A CA 1
ATOM 2764 C C . THR A 1 346 ? 10.598 1.974 -33.645 1.00 93.25 346 THR A C 1
ATOM 2766 O O . THR A 1 346 ? 11.610 2.437 -34.181 1.00 93.25 346 THR A O 1
ATOM 2769 N N . ALA A 1 347 ? 9.847 1.028 -34.218 1.00 94.81 347 ALA A N 1
ATOM 2770 C CA . ALA A 1 347 ? 10.112 0.437 -35.531 1.00 94.81 347 ALA A CA 1
ATOM 2771 C C . ALA A 1 347 ? 10.056 1.484 -36.658 1.00 94.81 347 ALA A C 1
ATOM 2773 O O . ALA A 1 347 ? 11.022 1.648 -37.402 1.00 94.81 347 ALA A O 1
ATOM 2774 N N . ASP A 1 348 ? 9.001 2.301 -36.703 1.00 94.88 348 ASP A N 1
ATOM 2775 C CA . ASP A 1 348 ? 8.850 3.382 -37.686 1.00 94.88 348 ASP A CA 1
ATOM 2776 C C . ASP A 1 348 ? 9.984 4.416 -37.596 1.00 94.88 348 ASP A C 1
ATOM 2778 O O . ASP A 1 348 ? 10.377 5.056 -38.580 1.00 94.88 348 ASP A O 1
ATOM 2782 N N . ASN A 1 349 ? 10.507 4.650 -36.390 1.00 91.31 349 ASN A N 1
ATOM 2783 C CA . ASN A 1 349 ? 11.679 5.496 -36.200 1.00 91.31 349 ASN A CA 1
ATOM 2784 C C . ASN A 1 349 ? 12.937 4.834 -36.768 1.00 91.31 349 ASN A C 1
ATOM 2786 O O . ASN A 1 349 ? 13.698 5.504 -37.467 1.00 91.31 349 ASN A O 1
ATOM 2790 N N . LEU A 1 350 ? 13.162 3.549 -36.491 1.00 92.56 350 LEU A N 1
ATOM 2791 C CA . LEU A 1 350 ? 14.292 2.789 -37.025 1.00 92.56 350 LEU A CA 1
ATOM 2792 C C . LEU A 1 350 ? 14.300 2.784 -38.562 1.00 92.56 350 LEU A C 1
ATOM 2794 O O . LEU A 1 350 ? 15.328 3.106 -39.162 1.00 92.56 350 LEU A O 1
ATOM 2798 N N . ASP A 1 351 ? 13.152 2.548 -39.196 1.00 92.56 351 ASP A N 1
ATOM 2799 C CA . ASP A 1 351 ? 13.018 2.571 -40.656 1.00 92.56 351 ASP A CA 1
ATOM 2800 C C . ASP A 1 351 ? 13.365 3.943 -41.245 1.00 92.56 351 ASP A C 1
ATOM 2802 O O . ASP A 1 351 ? 14.080 4.047 -42.245 1.00 92.56 351 ASP A O 1
ATOM 2806 N N . ARG A 1 352 ? 12.958 5.031 -40.576 1.00 91.88 352 ARG A N 1
ATOM 2807 C CA . ARG A 1 352 ? 13.341 6.400 -40.963 1.00 91.88 352 ARG A CA 1
ATOM 2808 C C . ARG A 1 352 ? 14.844 6.668 -40.829 1.00 91.88 352 ARG A C 1
ATOM 2810 O O . ARG A 1 352 ? 15.378 7.472 -41.598 1.00 91.88 352 ARG A O 1
ATOM 2817 N N . PHE A 1 353 ? 15.537 6.034 -39.881 1.00 89.50 353 PHE A N 1
ATOM 2818 C CA . PHE A 1 353 ? 17.002 6.092 -39.798 1.00 89.50 353 PHE A CA 1
ATOM 2819 C C . PHE A 1 353 ? 17.646 5.327 -40.961 1.00 89.50 353 PHE A C 1
ATOM 2821 O O . PHE A 1 353 ? 18.495 5.898 -41.655 1.00 89.50 353 PHE A O 1
ATOM 2828 N N . HIS A 1 354 ? 17.188 4.101 -41.230 1.00 90.38 354 HIS A N 1
ATOM 2829 C CA . HIS A 1 354 ? 17.694 3.269 -42.325 1.00 90.38 354 HIS A CA 1
ATOM 2830 C C . HIS A 1 354 ? 17.491 3.923 -43.697 1.00 90.38 354 HIS A C 1
ATOM 2832 O O . HIS A 1 354 ? 18.423 3.959 -44.499 1.00 90.38 354 HIS A O 1
ATOM 2838 N N . ALA A 1 355 ? 16.336 4.550 -43.938 1.00 91.31 355 ALA A N 1
ATOM 2839 C CA . ALA A 1 355 ? 16.054 5.294 -45.170 1.00 91.31 355 ALA A CA 1
ATOM 2840 C C . ALA A 1 355 ? 17.023 6.470 -45.414 1.00 91.31 355 ALA A C 1
ATOM 2842 O O . ALA A 1 355 ? 17.196 6.917 -46.546 1.00 91.31 355 ALA A O 1
ATOM 2843 N N . ARG A 1 356 ? 17.685 6.972 -44.362 1.00 92.06 356 ARG A N 1
ATOM 2844 C CA . ARG A 1 356 ? 18.719 8.020 -44.434 1.00 92.06 356 ARG A CA 1
ATOM 2845 C C . ARG A 1 356 ? 20.143 7.450 -44.472 1.00 92.06 356 ARG A C 1
ATOM 2847 O O . ARG A 1 356 ? 21.095 8.207 -44.287 1.00 92.06 356 ARG A O 1
ATOM 2854 N N . GLY A 1 357 ? 20.294 6.137 -44.657 1.00 86.19 357 GLY A N 1
ATOM 2855 C CA . GLY A 1 357 ? 21.581 5.440 -44.640 1.00 86.19 357 GLY A CA 1
ATOM 2856 C C . GLY A 1 357 ? 22.240 5.380 -43.258 1.00 86.19 357 GLY A C 1
ATOM 2857 O O . GLY A 1 357 ? 23.456 5.231 -43.175 1.00 86.19 357 GLY A O 1
ATOM 2858 N N . LYS A 1 358 ? 21.471 5.543 -42.171 1.00 87.00 358 LYS A N 1
ATOM 2859 C CA . LYS A 1 358 ? 21.964 5.495 -40.784 1.00 87.00 358 LYS A CA 1
ATOM 2860 C C . LYS A 1 358 ? 21.438 4.253 -40.074 1.00 87.00 358 LYS A C 1
ATOM 2862 O O . LYS A 1 358 ? 20.310 3.855 -40.320 1.00 87.00 358 LYS A O 1
ATOM 2867 N N . THR A 1 359 ? 22.206 3.698 -39.145 1.00 82.81 359 THR A N 1
ATOM 2868 C CA . THR A 1 359 ? 21.747 2.648 -38.224 1.00 82.81 359 THR A CA 1
ATOM 2869 C C . THR A 1 359 ? 21.368 3.246 -36.868 1.00 82.81 359 THR A C 1
ATOM 2871 O O . THR A 1 359 ? 21.803 4.348 -36.518 1.00 82.81 359 THR A O 1
ATOM 2874 N N . SER A 1 360 ? 20.540 2.538 -36.097 1.00 84.44 360 SER A N 1
ATOM 2875 C CA . SER A 1 360 ? 20.202 2.922 -34.724 1.00 84.44 360 SER A CA 1
ATOM 2876 C C . SER A 1 360 ? 20.127 1.692 -33.819 1.00 84.44 360 SER A C 1
ATOM 2878 O O . SER A 1 360 ? 19.063 1.104 -33.652 1.00 84.44 360 SER A O 1
ATOM 2880 N N . ASN A 1 361 ? 21.263 1.324 -33.214 1.00 85.31 361 ASN A N 1
ATOM 2881 C CA . ASN A 1 361 ? 21.315 0.250 -32.210 1.00 85.31 361 ASN A CA 1
ATOM 2882 C C . ASN A 1 361 ? 20.378 0.539 -31.039 1.00 85.31 361 ASN A C 1
ATOM 2884 O O . ASN A 1 361 ? 19.667 -0.345 -30.589 1.00 85.31 361 ASN A O 1
ATOM 2888 N N . ARG A 1 362 ? 20.302 1.808 -30.634 1.00 87.00 362 ARG A N 1
ATOM 2889 C CA . ARG A 1 362 ? 19.396 2.276 -29.593 1.00 87.00 362 ARG A CA 1
ATOM 2890 C C . ARG A 1 362 ? 17.943 1.851 -29.866 1.00 87.00 362 ARG A C 1
ATOM 2892 O O . ARG A 1 362 ? 17.344 1.182 -29.036 1.00 87.00 362 ARG A O 1
ATOM 2899 N N . ASN A 1 363 ? 17.390 2.157 -31.046 1.00 88.81 363 ASN A N 1
ATOM 2900 C CA . ASN A 1 363 ? 16.011 1.765 -31.372 1.00 88.81 363 ASN A CA 1
ATOM 2901 C C . ASN A 1 363 ? 15.823 0.239 -31.410 1.00 88.81 363 ASN A C 1
ATOM 2903 O O . ASN A 1 363 ? 14.781 -0.234 -30.968 1.00 88.81 363 ASN A O 1
ATOM 2907 N N . LEU A 1 364 ? 16.813 -0.516 -31.903 1.00 89.75 364 LEU A N 1
ATOM 2908 C CA . LEU A 1 364 ? 16.782 -1.984 -31.888 1.00 89.75 364 LEU A CA 1
ATOM 2909 C C . LEU A 1 364 ? 16.707 -2.526 -30.454 1.00 89.75 364 LEU A C 1
ATOM 2911 O O . LEU A 1 364 ? 15.807 -3.293 -30.139 1.00 89.75 364 LEU A O 1
ATOM 2915 N N . GLU A 1 365 ? 17.580 -2.054 -29.565 1.00 89.62 365 GLU A N 1
ATOM 2916 C CA . GLU A 1 365 ? 17.602 -2.466 -28.157 1.00 89.62 365 GLU A CA 1
ATOM 2917 C C . GLU A 1 365 ? 16.295 -2.108 -27.423 1.00 89.62 365 GLU A C 1
ATOM 2919 O O . GLU A 1 365 ? 15.827 -2.872 -26.579 1.00 89.62 365 GLU A O 1
ATOM 2924 N N . HIS A 1 366 ? 15.649 -0.984 -27.765 1.00 91.25 366 HIS A N 1
ATOM 2925 C CA . HIS A 1 366 ? 14.329 -0.650 -27.212 1.00 91.25 366 HIS A CA 1
ATOM 2926 C C . HIS A 1 366 ? 13.228 -1.570 -27.714 1.00 91.25 366 HIS A C 1
ATOM 2928 O O . HIS A 1 366 ? 12.374 -1.976 -26.929 1.00 91.25 366 HIS A O 1
ATOM 2934 N N . MET A 1 367 ? 13.240 -1.900 -29.006 1.00 93.38 367 MET A N 1
ATOM 2935 C CA . MET A 1 367 ? 12.303 -2.871 -29.564 1.00 93.38 367 MET A CA 1
ATOM 2936 C C . MET A 1 367 ? 12.472 -4.230 -28.887 1.00 93.38 367 MET A C 1
ATOM 2938 O O . MET A 1 367 ? 11.475 -4.797 -28.452 1.00 93.38 367 MET A O 1
ATOM 2942 N N . ASP A 1 368 ? 13.709 -4.701 -28.712 1.00 92.62 368 ASP A N 1
ATOM 2943 C CA . ASP A 1 368 ? 14.007 -5.957 -28.016 1.00 92.62 368 ASP A CA 1
ATOM 2944 C C . ASP A 1 368 ? 13.508 -5.929 -26.563 1.00 92.62 368 ASP A C 1
ATOM 2946 O O . ASP A 1 368 ? 12.878 -6.879 -26.095 1.00 92.62 368 ASP A O 1
ATOM 2950 N N . PHE A 1 369 ? 13.722 -4.819 -25.847 1.00 93.25 369 PHE A N 1
ATOM 2951 C CA . PHE A 1 369 ? 13.195 -4.639 -24.494 1.00 93.25 369 PHE A CA 1
ATOM 2952 C C . PHE A 1 369 ? 11.658 -4.720 -24.451 1.00 93.25 369 PHE A C 1
ATOM 2954 O O . PHE A 1 369 ? 11.099 -5.422 -23.602 1.00 93.25 369 PHE A O 1
ATOM 2961 N N . LEU A 1 370 ? 10.972 -4.001 -25.346 1.00 94.25 370 LEU A N 1
ATOM 2962 C CA . LEU A 1 370 ? 9.508 -3.968 -25.407 1.00 94.25 370 LEU A CA 1
ATOM 2963 C C . LEU A 1 370 ? 8.933 -5.339 -25.789 1.00 94.25 370 LEU A C 1
ATOM 2965 O O . LEU A 1 370 ? 7.951 -5.773 -25.189 1.00 94.25 370 LEU A O 1
ATOM 2969 N N . ASP A 1 371 ? 9.564 -6.043 -26.728 1.00 94.06 371 ASP A N 1
ATOM 2970 C CA . ASP A 1 371 ? 9.185 -7.397 -27.136 1.00 94.06 371 ASP A CA 1
ATOM 2971 C C . ASP A 1 371 ? 9.307 -8.398 -25.978 1.00 94.06 371 ASP A C 1
ATOM 2973 O O . ASP A 1 371 ? 8.354 -9.112 -25.656 1.00 94.06 371 ASP A O 1
ATOM 2977 N N . GLU A 1 372 ? 10.438 -8.405 -25.269 1.00 92.69 372 GLU A N 1
ATOM 2978 C CA . GLU A 1 372 ? 10.627 -9.265 -24.095 1.00 92.69 372 GLU A CA 1
ATOM 2979 C C . GLU A 1 372 ? 9.628 -8.948 -22.971 1.00 92.69 372 GLU A C 1
ATOM 2981 O O . GLU A 1 372 ? 9.127 -9.860 -22.299 1.00 92.69 372 GLU A O 1
ATOM 2986 N N . ALA A 1 373 ? 9.286 -7.670 -22.779 1.00 91.50 373 ALA A N 1
ATOM 2987 C CA . ALA A 1 373 ? 8.237 -7.272 -21.847 1.00 91.50 373 ALA A CA 1
ATOM 2988 C C . ALA A 1 373 ? 6.863 -7.824 -22.269 1.00 91.50 373 ALA A C 1
ATOM 2990 O O . ALA A 1 373 ? 6.183 -8.440 -21.445 1.00 91.50 373 ALA A O 1
ATOM 2991 N N . MET A 1 374 ? 6.478 -7.681 -23.542 1.00 93.81 374 MET A N 1
ATOM 2992 C CA . MET A 1 374 ? 5.218 -8.212 -24.082 1.00 93.81 374 MET A CA 1
ATOM 2993 C C . MET A 1 374 ? 5.132 -9.742 -23.972 1.00 93.81 374 MET A C 1
ATOM 2995 O O . MET A 1 374 ? 4.103 -10.265 -23.535 1.00 93.81 374 MET A O 1
ATOM 2999 N N . LYS A 1 375 ? 6.222 -10.474 -24.254 1.00 92.56 375 LYS A N 1
ATOM 3000 C CA . LYS A 1 375 ? 6.293 -11.937 -24.047 1.00 92.56 375 LYS A CA 1
ATOM 3001 C C . LYS A 1 375 ? 6.049 -12.316 -22.593 1.00 92.56 375 LYS A C 1
ATOM 3003 O O . LYS A 1 375 ? 5.259 -13.212 -22.309 1.00 92.56 375 LYS A O 1
ATOM 3008 N N . LYS A 1 376 ? 6.713 -11.629 -21.657 1.00 89.06 376 LYS A N 1
ATOM 3009 C CA . LYS A 1 376 ? 6.577 -11.891 -20.215 1.00 89.06 376 LYS A CA 1
ATOM 3010 C C . LYS A 1 376 ? 5.154 -11.631 -19.715 1.00 89.06 376 LYS A C 1
ATOM 3012 O O . LYS A 1 376 ? 4.701 -12.306 -18.791 1.00 89.06 376 LYS A O 1
ATOM 3017 N N . LEU A 1 377 ? 4.476 -10.649 -20.301 1.00 90.00 377 LEU A N 1
ATOM 3018 C CA . LEU A 1 377 ? 3.102 -10.290 -19.964 1.00 90.00 377 LEU A CA 1
ATOM 3019 C C . LEU A 1 377 ? 2.053 -11.185 -20.638 1.00 90.00 377 LEU A C 1
ATOM 3021 O O . LEU A 1 377 ? 0.901 -11.155 -20.213 1.00 90.00 377 LEU A O 1
ATOM 3025 N N . GLY A 1 378 ? 2.445 -12.005 -21.619 1.00 90.75 378 GLY A N 1
ATOM 3026 C CA . GLY A 1 378 ? 1.526 -12.863 -22.366 1.00 90.75 378 GLY A CA 1
ATOM 3027 C C . GLY A 1 378 ? 0.654 -12.083 -23.349 1.00 90.75 378 GLY A C 1
ATOM 3028 O O . GLY A 1 378 ? -0.521 -12.396 -23.494 1.00 90.75 378 GLY A O 1
ATOM 3029 N N . CYS A 1 379 ? 1.210 -11.049 -23.987 1.00 92.25 379 CYS A N 1
ATOM 3030 C CA . CYS A 1 379 ? 0.489 -10.213 -24.951 1.00 92.25 379 CYS A CA 1
ATOM 3031 C C . CYS A 1 379 ? 0.298 -10.858 -26.340 1.00 92.25 379 CYS A C 1
ATOM 3033 O O . CYS A 1 379 ? -0.417 -10.286 -27.161 1.00 92.25 379 CYS A O 1
ATOM 3035 N N . TYR A 1 380 ? 0.954 -11.995 -26.604 1.00 90.19 380 TYR A N 1
ATOM 3036 C CA . TYR A 1 380 ? 0.997 -12.684 -27.901 1.00 90.19 380 TYR A CA 1
ATOM 3037 C C . TYR A 1 380 ? 0.065 -13.889 -27.987 1.00 90.19 380 TYR A C 1
ATOM 3039 O O . TYR A 1 380 ? -0.045 -14.618 -26.973 1.00 90.19 380 TYR A O 1
#

Secondary structure (DSSP, 8-state):
-HHHHHHHHHHHHHHHHHHHHTT-HHHHHHHHHHHHHHSHHHHHHHHHH-GGGGSHHHHHHHHHHHHHHHHHTS-TT-------S---S------HHHHTHHHHHHHHHHHHT--HHHHHHHHHHHHHHHTSHHHIIIIIS----GGGHHHHHHHHHHHTT-BSSS-----HHHHHHHHTSTTHHHHHHHHHHHHHHHSGGGT---HHHHHHHHHHHHHH-SEE-SEEEE-TTS-EEEEE---EE-HHHHHHH-TT-HHHHHHHHHHHHTTSS-PBPS---BSSGGGTBHHHHHHHHHHH-TT-SSSPTTTTSGGGGGS-HHHHHHHHHHHHHT-HHHHHHHHHHHHHHHHHHHTTT---HHHHHHHHHHHHHHHHHT--

Sequence (380 aa):
MKVVKYILGVFFALGGIGSIAQGGFGAGLIMLILGVAILPPVSDQLKKKFKFWQNKAVRYGSYVVLFIISGVLMPKDSSFSSNFDRNSAQSKSTTPEEKYSVYTEWAKESVGMMNEQEKADRQEILDGLTQTTTFDSLVNKKVVAVEYVPVINAIANGITYFKSDEGFAIEDNFLQEIQKLENGKDKVTFALKCLALAQTKKGGLTPELISMFDRYRHKFKLYGEPSNFMDANGKIVEENPYNYDFTPIFAMLDPKNEKFIEAIYEAKNKNITDWRSEDEDLAYPFMSNAKEYGKRLLYINSKSKILPKGLNDDFWNEYDPMVKERALDLIIRKDCAGLQEQFNTTADNLDRFHARGKTSNRNLEHMDFLDEAMKKLGCY